Protein AF-A0A815G0T7-F1 (afdb_monomer)

Sequence (396 aa):
NLLHVGVIRSVAYVWIRLLLMRNVNPCTQDKDGYTPAHYAVERDDVEMLKALTVRFHSTVQVLEDTEITNIHHRCLQALAVREKFGGMTPFMLACKKQAEKCMRYIRELGLAFVNEQDVYGDTALHYIVTRNNVALTNYLVDECGADSNGGDGQRPSPLDIALYTGNIEIQKKLKKHNGQSRCRIEKRTHSSSDVTSKFEHLTLNSTTNNITPLVTTPTISSSFVECDSDQVENPRNITDDQSWTAHVFDLQSKAIQSIVATDFTKAFSCYRDLLELYKQKYCNMSHVDIARANNNIGSIYHRIGEYALALSSYEEALRIVSNLNNQSEMANCESNIGLIFAIQNNDTAALEHFQKALELMNPAQNINKRAKLTRFIEILKTKHKDECTDAQVFNI

InterPro domains:
  IPR002110 Ankyrin repeat [PF12796] (76-149)
  IPR002110 Ankyrin repeat [PF13637] (17-52)
  IPR002110 Ankyrin repeat [SM00248] (32-62)
  IPR002110 Ankyrin repeat [SM00248] (86-116)
  IPR002110 Ankyrin repeat [SM00248] (120-150)
  IPR002110 Ankyrin repeat [SM00248] (154-183)
  IPR011990 Tetratricopeptide-like helical domain superfamily [G3DSA:1.25.40.10] (230-376)
  IPR011990 Tetratricopeptide-like helical domain superfamily [SSF48452] (254-360)
  IPR019734 Tetratricopeptide repeat [PS50005] (291-324)
  IPR019734 Tetratricopeptide repeat [SM00028] (291-324)
  IPR019734 Tetratricopeptide repeat [SM00028] (331-364)
  IPR036770 Ankyrin repeat-containing domain superfamily [G3DSA:1.25.40.20] (3-202)
  IPR036770 Ankyrin repeat-containing domain superfamily [SSF48403] (16-178)

pLDDT: mean 74.19, std 21.84, range [21.16, 96.0]

Structure (mmCIF, N/CA/C/O backbone):
data_AF-A0A815G0T7-F1
#
_entry.id   AF-A0A815G0T7-F1
#
loop_
_atom_site.group_PDB
_atom_site.id
_atom_site.type_symbol
_atom_site.label_atom_id
_atom_site.label_alt_id
_atom_site.label_comp_id
_atom_site.label_asym_id
_atom_site.label_entity_id
_atom_site.label_seq_id
_atom_site.pdbx_PDB_ins_code
_atom_site.Cartn_x
_atom_site.Cartn_y
_atom_site.Cartn_z
_atom_site.occupancy
_atom_site.B_iso_or_equiv
_atom_site.auth_seq_id
_atom_site.auth_comp_id
_atom_site.auth_asym_id
_atom_site.auth_atom_id
_atom_site.pdbx_PDB_model_num
ATOM 1 N N . ASN A 1 1 ? -22.732 -1.101 3.129 1.00 81.69 1 ASN A N 1
ATOM 2 C CA . ASN A 1 1 ? -23.534 -0.162 2.313 1.00 81.69 1 ASN A CA 1
ATOM 3 C C . ASN A 1 1 ? -24.073 -0.932 1.106 1.00 81.69 1 ASN A C 1
ATOM 5 O O . ASN A 1 1 ? -23.323 -1.706 0.522 1.00 81.69 1 ASN A O 1
ATOM 9 N N . LEU A 1 2 ? -25.365 -0.780 0.785 1.00 84.75 2 LEU A N 1
ATOM 10 C CA . LEU A 1 2 ? -26.042 -1.443 -0.343 1.00 84.75 2 LEU A CA 1
ATOM 11 C C . LEU A 1 2 ? -25.358 -1.171 -1.689 1.00 84.75 2 LEU A C 1
ATOM 13 O O . LEU A 1 2 ? -25.315 -2.061 -2.532 1.00 84.75 2 LEU A O 1
ATOM 17 N N . LEU A 1 3 ? -24.769 0.017 -1.859 1.00 85.75 3 LEU A N 1
ATOM 18 C CA . LEU A 1 3 ? -24.061 0.388 -3.081 1.00 85.75 3 LEU A CA 1
ATOM 19 C C . LEU A 1 3 ? -22.789 -0.455 -3.280 1.00 85.75 3 LEU A C 1
ATOM 21 O O . LEU A 1 3 ? -22.582 -0.990 -4.364 1.00 85.75 3 LEU A O 1
ATOM 25 N N . HIS A 1 4 ? -21.994 -0.673 -2.222 1.00 87.81 4 HIS A N 1
ATOM 26 C CA . HIS A 1 4 ? -20.852 -1.599 -2.266 1.00 87.81 4 HIS A CA 1
ATOM 27 C C . HIS A 1 4 ? -21.288 -3.017 -2.612 1.00 87.81 4 HIS A C 1
ATOM 29 O O . HIS A 1 4 ? -20.706 -3.629 -3.494 1.00 87.81 4 HIS A O 1
ATOM 35 N N . VAL A 1 5 ? -22.331 -3.536 -1.956 1.00 85.31 5 VAL A N 1
ATOM 36 C CA . VAL A 1 5 ? -22.813 -4.905 -2.208 1.00 85.31 5 VAL A CA 1
ATOM 37 C C . VAL A 1 5 ? -23.299 -5.059 -3.650 1.00 85.31 5 VAL A C 1
ATOM 39 O O . VAL A 1 5 ? -22.991 -6.064 -4.286 1.00 85.31 5 VAL A O 1
ATOM 42 N N . GLY A 1 6 ? -24.020 -4.064 -4.172 1.00 84.38 6 GLY A N 1
ATOM 43 C CA . GLY A 1 6 ? -24.504 -4.057 -5.550 1.00 84.38 6 GLY A CA 1
ATOM 44 C C . GLY A 1 6 ? -23.369 -4.078 -6.575 1.00 84.38 6 GLY A C 1
ATOM 45 O O . GLY A 1 6 ? -23.426 -4.859 -7.522 1.00 84.38 6 GLY A O 1
ATOM 46 N N . VAL A 1 7 ? -22.318 -3.282 -6.355 1.00 84.88 7 VAL A N 1
ATOM 47 C CA . VAL A 1 7 ? -21.138 -3.254 -7.232 1.00 84.88 7 VAL A CA 1
ATOM 48 C C . VAL A 1 7 ? -20.315 -4.539 -7.109 1.00 84.88 7 VAL A C 1
ATOM 50 O O . VAL A 1 7 ? -19.972 -5.142 -8.119 1.00 84.88 7 VAL A O 1
ATOM 53 N N . ILE A 1 8 ? -20.048 -5.008 -5.885 1.00 83.62 8 ILE A N 1
ATOM 54 C CA . ILE A 1 8 ? -19.253 -6.221 -5.627 1.00 83.62 8 ILE A CA 1
ATOM 55 C C . ILE A 1 8 ? -19.907 -7.459 -6.250 1.00 83.62 8 ILE A C 1
ATOM 57 O O . ILE A 1 8 ? -19.211 -8.333 -6.766 1.00 83.62 8 ILE A O 1
ATOM 61 N N . ARG A 1 9 ? -21.242 -7.544 -6.212 1.00 85.25 9 ARG A N 1
ATOM 62 C CA . ARG A 1 9 ? -21.994 -8.654 -6.812 1.00 85.25 9 ARG A CA 1
ATOM 63 C C . ARG A 1 9 ? -22.319 -8.460 -8.292 1.00 85.25 9 ARG A C 1
ATOM 65 O O . ARG A 1 9 ? -23.034 -9.296 -8.836 1.00 85.25 9 ARG A O 1
ATOM 72 N N . SER A 1 10 ? -21.828 -7.390 -8.925 1.00 77.88 10 SER A N 1
ATOM 73 C CA . SER A 1 10 ? -22.127 -7.054 -10.325 1.00 77.88 10 SER A CA 1
ATOM 74 C C . SER A 1 10 ? -23.632 -7.117 -10.627 1.00 77.88 10 SER A C 1
ATOM 76 O O . SER A 1 10 ? -24.066 -7.671 -11.636 1.00 77.88 10 SER A O 1
ATOM 78 N N . VAL A 1 11 ? -24.452 -6.585 -9.713 1.00 78.19 11 VAL A N 1
ATOM 79 C CA . VAL A 1 11 ? -25.908 -6.504 -9.900 1.00 78.19 11 VAL A CA 1
ATOM 80 C C . VAL A 1 11 ? -26.200 -5.595 -11.096 1.00 78.19 11 VAL A C 1
ATOM 82 O O . VAL A 1 11 ? -25.427 -4.683 -11.382 1.00 78.19 11 VAL A O 1
ATOM 85 N N . ALA A 1 12 ? -27.315 -5.815 -11.798 1.00 79.12 12 ALA A N 1
ATOM 86 C CA . ALA A 1 12 ? -27.668 -5.012 -12.968 1.00 79.12 12 ALA A CA 1
ATOM 87 C C . ALA A 1 12 ? -27.574 -3.501 -12.674 1.00 79.12 12 ALA A C 1
ATOM 89 O O . ALA A 1 12 ? -28.141 -3.011 -11.695 1.00 79.12 12 ALA A O 1
ATOM 90 N N . TYR A 1 13 ? -26.895 -2.763 -13.555 1.00 79.31 13 TYR A N 1
ATOM 91 C CA . TYR A 1 13 ? -26.600 -1.326 -13.435 1.00 79.31 13 TYR A CA 1
ATOM 92 C C . TYR A 1 13 ? -27.839 -0.451 -13.174 1.00 79.31 13 TYR A C 1
ATOM 94 O O . TYR A 1 13 ? -27.734 0.628 -12.590 1.00 79.31 13 TYR A O 1
ATOM 102 N N . VAL A 1 14 ? -29.028 -0.927 -13.561 1.00 77.00 14 VAL A N 1
ATOM 103 C CA . VAL A 1 14 ? -30.324 -0.298 -13.264 1.00 77.00 14 VAL A CA 1
ATOM 104 C C . VAL A 1 14 ? -30.536 -0.145 -11.754 1.00 77.00 14 VAL A C 1
ATOM 106 O O . VAL A 1 14 ? -30.952 0.918 -11.299 1.00 77.00 14 VAL A O 1
ATOM 109 N N . TRP A 1 15 ? -30.181 -1.157 -10.958 1.00 81.56 15 TRP A N 1
ATOM 110 C CA . TRP A 1 15 ? -30.294 -1.107 -9.498 1.00 81.56 15 TRP A CA 1
ATOM 111 C C . TRP A 1 15 ? -29.356 -0.074 -8.883 1.00 81.56 15 TRP A C 1
ATOM 113 O O . TRP A 1 15 ? -29.751 0.660 -7.982 1.00 81.56 15 TRP A O 1
ATOM 123 N N . ILE A 1 16 ? -28.133 0.028 -9.399 1.00 84.88 16 ILE A N 1
ATOM 124 C CA . ILE A 1 16 ? -27.148 1.016 -8.945 1.00 84.88 16 ILE A CA 1
ATOM 125 C C . ILE A 1 16 ? -27.649 2.432 -9.218 1.00 84.88 16 ILE A C 1
ATOM 127 O O . ILE A 1 16 ? -27.624 3.277 -8.325 1.00 84.88 16 ILE A O 1
ATOM 131 N N . ARG A 1 17 ? -28.206 2.672 -10.410 1.00 80.00 17 ARG A N 1
ATOM 132 C CA . ARG A 1 17 ? -28.822 3.959 -10.752 1.00 80.00 17 ARG A CA 1
ATOM 133 C C . ARG A 1 17 ? -30.014 4.298 -9.860 1.00 80.00 17 ARG A C 1
ATOM 135 O O . ARG A 1 17 ? -30.106 5.431 -9.399 1.00 80.00 17 ARG A O 1
ATOM 142 N N . LEU A 1 18 ? -30.883 3.330 -9.561 1.00 81.25 18 LEU A N 1
ATOM 143 C CA . LEU A 1 18 ? -32.006 3.531 -8.638 1.00 81.25 18 LEU A CA 1
ATOM 144 C C . LEU A 1 18 ? -31.535 3.882 -7.220 1.00 81.25 18 LEU A C 1
ATOM 146 O O . LEU A 1 18 ? -32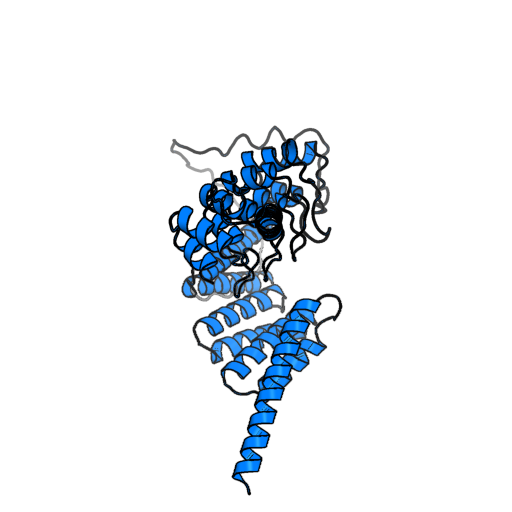.105 4.770 -6.589 1.00 81.25 18 LEU A O 1
ATOM 150 N N . LEU A 1 19 ? -30.482 3.227 -6.720 1.00 83.38 19 LEU A N 1
ATOM 151 C CA . LEU A 1 19 ? -29.903 3.541 -5.410 1.00 83.38 19 LEU A CA 1
ATOM 152 C C . LEU A 1 19 ? -29.322 4.962 -5.368 1.00 83.38 19 LEU A C 1
ATOM 154 O O . LEU A 1 19 ? -29.539 5.681 -4.394 1.00 83.38 19 LEU A O 1
ATOM 158 N N . LEU A 1 20 ? -28.636 5.396 -6.427 1.00 81.56 20 LEU A N 1
ATOM 159 C CA . LEU A 1 20 ? -28.113 6.762 -6.531 1.00 81.56 20 LEU A CA 1
ATOM 160 C C . LEU A 1 20 ? -29.235 7.811 -6.597 1.00 81.56 20 LEU A C 1
ATOM 162 O O . LEU A 1 20 ? -29.141 8.836 -5.928 1.00 81.56 20 LEU A O 1
ATOM 166 N N . MET A 1 21 ? -30.331 7.532 -7.314 1.00 77.81 21 MET A N 1
ATOM 167 C CA . MET A 1 21 ? -31.531 8.389 -7.328 1.00 77.81 21 MET A CA 1
ATOM 168 C C . MET A 1 21 ? -32.207 8.490 -5.955 1.00 77.81 21 MET A C 1
ATOM 170 O O . MET A 1 21 ? -32.839 9.493 -5.648 1.00 77.81 21 MET A O 1
ATOM 174 N N . ARG A 1 22 ? -32.047 7.478 -5.093 1.00 81.62 22 ARG A N 1
ATOM 175 C CA . ARG A 1 22 ? -32.473 7.518 -3.682 1.00 81.62 22 ARG A CA 1
ATOM 176 C C . ARG A 1 22 ? -31.469 8.242 -2.772 1.00 81.62 22 ARG A C 1
ATOM 178 O O . ARG A 1 22 ? -31.541 8.104 -1.554 1.00 81.62 22 ARG A O 1
ATOM 185 N N . ASN A 1 23 ? -30.550 9.016 -3.355 1.00 76.62 23 ASN A N 1
ATOM 186 C CA . ASN A 1 23 ? -29.564 9.861 -2.680 1.00 76.62 23 ASN A CA 1
ATOM 187 C C . ASN A 1 23 ? -28.550 9.093 -1.804 1.00 76.62 23 ASN A C 1
ATOM 189 O O . ASN A 1 23 ? -27.968 9.641 -0.861 1.00 76.62 23 ASN A O 1
ATOM 193 N N . VAL A 1 24 ? -28.305 7.814 -2.121 1.00 83.56 24 VAL A N 1
ATOM 194 C CA . VAL A 1 24 ? -27.238 7.029 -1.485 1.00 83.56 24 VAL A CA 1
ATOM 195 C C . VAL A 1 24 ? -25.883 7.629 -1.857 1.00 83.56 24 VAL A C 1
ATOM 197 O O . VAL A 1 24 ? -25.606 7.889 -3.024 1.00 83.56 24 VAL A O 1
ATOM 200 N N . ASN A 1 25 ? -25.019 7.840 -0.862 1.00 83.50 25 ASN A N 1
ATOM 201 C CA . ASN A 1 25 ? -23.724 8.483 -1.065 1.00 83.50 25 ASN A CA 1
ATOM 202 C C . ASN A 1 25 ? -22.723 7.557 -1.799 1.00 83.50 25 ASN A C 1
ATOM 204 O O . ASN A 1 25 ? -22.323 6.540 -1.224 1.00 83.50 25 ASN A O 1
ATOM 208 N N . PRO A 1 26 ? -22.256 7.906 -3.015 1.00 85.19 26 PRO A N 1
ATOM 209 C CA . PRO A 1 26 ? -21.241 7.128 -3.732 1.00 85.19 26 PRO A CA 1
ATOM 210 C C . PRO A 1 26 ? -19.829 7.291 -3.154 1.00 85.19 26 PRO A C 1
ATOM 212 O O . PRO A 1 26 ? -18.973 6.448 -3.397 1.00 85.19 26 PRO A O 1
ATOM 215 N N . CYS A 1 27 ? -19.578 8.332 -2.356 1.00 86.12 27 CYS A N 1
ATOM 216 C CA . CYS A 1 27 ? -18.280 8.567 -1.719 1.00 86.12 27 CYS A CA 1
ATOM 217 C C . CYS A 1 27 ? -18.092 7.767 -0.425 1.00 86.12 27 CYS A C 1
ATOM 219 O O . CYS A 1 27 ? -17.044 7.870 0.207 1.00 86.12 27 CYS A O 1
ATOM 221 N N . THR A 1 28 ? -19.101 7.011 0.022 1.00 88.62 28 THR A N 1
ATOM 222 C CA . THR A 1 28 ? -18.974 6.218 1.246 1.00 88.62 28 THR A CA 1
ATOM 223 C C . THR A 1 28 ? -17.847 5.206 1.092 1.00 88.62 28 THR A C 1
ATOM 225 O O . THR A 1 28 ? -17.810 4.449 0.124 1.00 88.62 28 THR A O 1
ATOM 228 N N . GLN A 1 29 ? -16.961 5.177 2.078 1.00 90.62 29 GLN A N 1
ATOM 229 C CA . GLN A 1 29 ? -15.856 4.236 2.154 1.00 90.62 29 GLN A CA 1
ATOM 230 C C . GLN A 1 29 ? -16.229 3.043 3.038 1.00 90.62 29 GLN A C 1
ATOM 232 O O . GLN A 1 29 ? -17.010 3.176 3.984 1.00 90.62 29 GLN A O 1
ATOM 237 N N . ASP A 1 30 ? -15.695 1.870 2.718 1.00 89.62 30 ASP A N 1
ATOM 238 C CA . ASP A 1 30 ? -15.744 0.713 3.610 1.00 89.62 30 ASP A CA 1
ATOM 239 C C . ASP A 1 30 ? -14.621 0.762 4.668 1.00 89.62 30 ASP A C 1
ATOM 241 O O . ASP A 1 30 ? -13.973 1.791 4.877 1.00 89.62 30 ASP A O 1
ATOM 245 N N . LYS A 1 31 ? -14.396 -0.352 5.377 1.00 88.25 31 LYS A N 1
ATOM 246 C CA . LYS A 1 31 ? -13.372 -0.447 6.433 1.00 88.25 31 LYS A CA 1
ATOM 247 C C . LYS A 1 31 ? -11.948 -0.206 5.909 1.00 88.25 31 LYS A C 1
ATOM 249 O O . LYS A 1 31 ? -11.103 0.271 6.681 1.00 88.25 31 LYS A O 1
ATOM 254 N N . ASP A 1 32 ? -11.731 -0.478 4.624 1.00 82.62 32 ASP A N 1
ATOM 255 C CA . ASP A 1 32 ? -10.449 -0.395 3.929 1.00 82.62 32 ASP A CA 1
ATOM 256 C C . ASP A 1 32 ? -10.289 0.923 3.157 1.00 82.62 32 ASP A C 1
ATOM 258 O O . ASP A 1 32 ? -9.243 1.194 2.570 1.00 82.62 32 ASP A O 1
ATOM 262 N N . GLY A 1 33 ? -11.296 1.798 3.203 1.00 88.25 33 GLY A N 1
ATOM 263 C CA . GLY A 1 33 ? -11.276 3.074 2.494 1.00 88.25 33 GLY A CA 1
ATOM 264 C C . GLY A 1 33 ? -11.781 2.986 1.052 1.00 88.25 33 GLY A C 1
ATOM 265 O O . GLY A 1 33 ? -11.728 3.984 0.336 1.00 88.25 33 GLY A O 1
ATOM 266 N N . TYR A 1 34 ? -12.274 1.834 0.599 1.00 90.62 34 TYR A N 1
ATOM 267 C CA . TYR A 1 34 ? -12.695 1.652 -0.786 1.00 90.62 34 TYR A CA 1
ATOM 268 C C . TYR A 1 34 ? -14.098 2.228 -0.980 1.00 90.62 34 TYR A C 1
ATOM 270 O O . TYR A 1 34 ? -15.036 1.933 -0.233 1.00 90.62 34 TYR A O 1
ATOM 278 N N . THR A 1 35 ? -14.255 3.053 -2.012 1.00 91.94 35 THR A N 1
ATOM 279 C CA . THR A 1 35 ? -15.572 3.462 -2.525 1.00 91.94 35 THR A CA 1
ATOM 280 C C . THR A 1 35 ? -16.102 2.407 -3.502 1.00 91.94 35 THR A C 1
ATOM 282 O O . THR A 1 35 ? -15.324 1.611 -4.031 1.00 91.94 35 THR A O 1
ATOM 285 N N . PRO A 1 36 ? -17.405 2.397 -3.825 1.00 91.56 36 PRO A N 1
ATOM 286 C CA . PRO A 1 36 ? -17.945 1.528 -4.870 1.00 91.56 36 PRO A CA 1
ATOM 287 C C . PRO A 1 36 ? -17.223 1.687 -6.221 1.00 91.56 36 PRO A C 1
ATOM 289 O O . PRO A 1 36 ? -17.049 0.706 -6.935 1.00 91.56 36 PRO A O 1
ATOM 292 N N . ALA A 1 37 ? -16.714 2.883 -6.541 1.00 90.25 37 ALA A N 1
ATOM 293 C CA . ALA A 1 37 ? -15.908 3.100 -7.743 1.00 90.25 37 ALA A CA 1
ATOM 294 C C . ALA A 1 37 ? -14.584 2.310 -7.727 1.00 90.25 37 ALA A C 1
ATOM 296 O O . ALA A 1 37 ? -14.189 1.788 -8.766 1.00 90.25 37 ALA A O 1
ATOM 297 N N . HIS A 1 38 ? -13.935 2.149 -6.565 1.00 91.69 38 HIS A N 1
ATOM 298 C CA . HIS A 1 38 ? -12.726 1.324 -6.451 1.00 91.69 38 HIS A CA 1
ATOM 299 C C . HIS A 1 38 ? -13.010 -0.141 -6.816 1.00 91.69 38 HIS A C 1
ATOM 301 O O . HIS A 1 38 ? -12.236 -0.751 -7.547 1.00 91.69 38 HIS A O 1
ATOM 307 N N . TYR A 1 39 ? -14.142 -0.689 -6.367 1.00 92.50 39 TYR A N 1
ATOM 308 C CA . TYR A 1 39 ? -14.535 -2.068 -6.678 1.00 92.50 39 TYR A CA 1
ATOM 309 C C . TYR A 1 39 ? -14.907 -2.270 -8.152 1.00 92.50 39 TYR A C 1
ATOM 311 O O . TYR A 1 39 ? -14.574 -3.306 -8.725 1.00 92.50 39 TYR A O 1
ATOM 319 N N . ALA A 1 40 ? -15.567 -1.290 -8.779 1.00 91.81 40 ALA A N 1
ATOM 320 C CA . ALA A 1 40 ? -15.844 -1.332 -10.217 1.00 91.81 40 ALA A CA 1
ATOM 321 C C . ALA A 1 40 ? -14.536 -1.334 -11.029 1.00 91.81 40 ALA A C 1
ATOM 323 O O . ALA A 1 40 ? -14.360 -2.143 -11.939 1.00 91.81 40 ALA A O 1
ATOM 324 N N . VAL A 1 41 ? -13.581 -0.484 -10.637 1.00 93.25 41 VAL A N 1
ATOM 325 C CA . VAL A 1 41 ? -12.249 -0.419 -11.247 1.00 93.25 41 VAL A CA 1
ATOM 326 C C . VAL A 1 41 ? -11.457 -1.707 -11.053 1.00 93.25 41 VAL A C 1
ATOM 328 O O . VAL A 1 41 ? -10.826 -2.177 -11.994 1.00 93.25 41 VAL A O 1
ATOM 331 N N . GLU A 1 42 ? -11.476 -2.292 -9.855 1.00 91.81 42 GLU A N 1
ATOM 332 C CA . GLU A 1 42 ? -10.711 -3.506 -9.553 1.00 91.81 42 GLU A CA 1
ATOM 333 C C . GLU A 1 42 ? -11.074 -4.681 -10.475 1.00 91.81 42 GLU A C 1
ATOM 335 O O . GLU A 1 42 ? -10.227 -5.533 -10.745 1.00 91.81 42 GLU A O 1
ATOM 340 N N . ARG A 1 43 ? -12.311 -4.703 -10.983 1.00 89.88 43 ARG A N 1
ATOM 341 C CA . ARG A 1 43 ? -12.826 -5.722 -11.908 1.00 89.88 43 ARG A CA 1
ATOM 342 C C . ARG A 1 43 ? -12.761 -5.300 -13.383 1.00 89.88 43 ARG A C 1
ATOM 344 O O . ARG A 1 43 ? -13.241 -6.049 -14.226 1.00 89.88 43 ARG A O 1
ATOM 351 N N . ASP A 1 44 ? -12.213 -4.119 -13.681 1.00 92.94 44 ASP A N 1
ATOM 352 C CA . ASP A 1 44 ? -12.267 -3.460 -14.998 1.00 92.94 44 ASP A CA 1
ATOM 353 C C . ASP A 1 44 ? -13.700 -3.371 -15.576 1.00 92.94 44 ASP A C 1
ATOM 355 O O . ASP A 1 44 ? -13.931 -3.460 -16.785 1.00 92.94 44 ASP A O 1
ATOM 359 N N . ASP A 1 45 ? -14.695 -3.207 -14.694 1.00 92.44 45 ASP A N 1
ATOM 360 C CA . ASP A 1 45 ? -16.110 -3.118 -15.059 1.00 92.44 45 ASP A CA 1
ATOM 361 C C . ASP A 1 45 ? -16.482 -1.668 -15.399 1.00 92.44 45 ASP A C 1
ATOM 363 O O . ASP A 1 45 ? -17.007 -0.901 -14.583 1.00 92.44 45 ASP A O 1
ATOM 367 N N . VAL A 1 46 ? -16.174 -1.281 -16.638 1.00 90.38 46 VAL A N 1
ATOM 368 C CA . VAL A 1 46 ? -16.412 0.078 -17.140 1.00 90.38 46 VAL A CA 1
ATOM 369 C C . VAL A 1 46 ? -17.898 0.434 -17.204 1.00 90.38 46 VAL A C 1
ATOM 371 O O . VAL A 1 46 ? -18.250 1.596 -17.032 1.00 90.38 46 VAL A O 1
ATOM 374 N N . GLU A 1 47 ? -18.789 -0.538 -17.411 1.00 88.88 47 GLU A N 1
ATOM 375 C CA . GLU A 1 47 ? -20.232 -0.282 -17.470 1.00 88.88 47 GLU A CA 1
ATOM 376 C C . GLU A 1 47 ? -20.795 -0.000 -16.079 1.00 88.88 47 GLU A C 1
ATOM 378 O O . GLU A 1 47 ? -21.601 0.917 -15.903 1.00 88.88 47 GLU A O 1
ATOM 383 N N . MET A 1 48 ? -20.301 -0.708 -15.063 1.00 89.25 48 MET A N 1
ATOM 384 C CA . MET A 1 48 ? -20.584 -0.379 -13.672 1.00 89.25 48 MET A CA 1
ATOM 385 C C . MET A 1 48 ? -20.016 0.988 -13.285 1.00 89.25 48 MET A C 1
ATOM 387 O O . MET A 1 48 ? -20.698 1.794 -12.649 1.00 89.25 48 MET A O 1
ATOM 391 N N . LEU A 1 49 ? -18.790 1.294 -13.714 1.00 88.75 49 LEU A N 1
ATOM 392 C CA . LEU A 1 49 ? -18.173 2.592 -13.461 1.00 88.75 49 LEU A CA 1
ATOM 393 C C . LEU A 1 49 ? -18.947 3.735 -14.138 1.00 88.75 49 LEU A C 1
ATOM 395 O O . LEU A 1 49 ? -19.198 4.761 -13.506 1.00 88.75 49 LEU A O 1
ATOM 399 N N . LYS A 1 50 ? -19.413 3.539 -15.376 1.00 87.12 50 LYS A N 1
ATOM 400 C CA . LYS A 1 50 ? -20.337 4.446 -16.076 1.00 87.12 50 LYS A CA 1
ATOM 401 C C . LYS A 1 50 ? -21.659 4.578 -15.331 1.00 87.12 50 LYS A C 1
ATOM 403 O O . LYS A 1 50 ? -22.181 5.678 -15.192 1.00 87.12 50 LYS A O 1
ATOM 408 N N . ALA A 1 51 ? -22.221 3.485 -14.820 1.00 85.56 51 ALA A N 1
ATOM 409 C CA . ALA A 1 51 ? -23.454 3.540 -14.038 1.00 85.56 51 ALA A CA 1
ATOM 410 C C . ALA A 1 51 ? -23.302 4.390 -12.768 1.00 85.56 51 ALA A C 1
ATOM 412 O O . ALA A 1 51 ? -24.263 5.046 -12.368 1.00 85.56 51 ALA A O 1
ATOM 413 N N . LEU A 1 52 ? -22.100 4.409 -12.185 1.00 84.38 52 LEU A N 1
ATOM 414 C CA . LEU A 1 52 ? -21.753 5.217 -11.021 1.00 84.38 52 LEU A CA 1
ATOM 415 C C . LEU A 1 52 ? -21.439 6.684 -11.338 1.00 84.38 52 LEU A C 1
ATOM 417 O O . LEU A 1 52 ? -21.361 7.451 -10.392 1.00 84.38 52 LEU A O 1
ATOM 421 N N . THR A 1 53 ? -21.221 7.084 -12.596 1.00 76.62 53 THR A N 1
ATOM 422 C CA . THR A 1 53 ? -20.636 8.404 -12.940 1.00 76.62 53 THR A CA 1
ATOM 423 C C . THR A 1 53 ? -21.385 9.172 -14.034 1.00 76.62 53 THR A C 1
ATOM 425 O O . THR A 1 53 ? -21.364 10.405 -14.036 1.00 76.62 53 THR A O 1
ATOM 428 N N . VAL A 1 54 ? -22.088 8.486 -14.941 1.00 69.94 54 VAL A N 1
ATOM 429 C CA . VAL A 1 54 ? -22.843 9.106 -16.040 1.00 69.94 54 VAL A CA 1
ATOM 430 C C . VAL A 1 54 ? -23.975 9.976 -15.497 1.00 69.94 54 VAL A C 1
ATOM 432 O O . VAL A 1 54 ? -24.764 9.556 -14.651 1.00 69.94 54 VAL A O 1
ATOM 435 N N . ARG A 1 55 ? -24.086 11.189 -16.050 1.00 62.84 55 ARG A N 1
ATOM 436 C CA . ARG A 1 55 ? -25.172 12.131 -15.770 1.00 62.84 55 ARG A CA 1
ATOM 437 C C . ARG A 1 55 ? -26.525 11.501 -16.112 1.00 62.84 55 ARG A C 1
ATOM 439 O O . ARG A 1 55 ? -26.731 11.000 -17.223 1.00 62.84 55 ARG A O 1
ATOM 446 N N . PHE A 1 56 ? -27.458 11.542 -15.163 1.00 58.56 56 PHE A N 1
ATOM 447 C CA . PHE A 1 56 ? -28.836 11.129 -15.404 1.00 58.56 56 PHE A CA 1
ATOM 448 C C . PHE A 1 56 ? -29.431 12.044 -16.478 1.00 58.56 56 PHE A C 1
ATOM 450 O O . PHE A 1 56 ? -29.579 13.243 -16.263 1.00 58.56 56 PHE A O 1
ATOM 457 N N . HIS A 1 57 ? -29.724 11.493 -17.655 1.00 45.16 57 HIS A N 1
ATOM 458 C CA . HIS A 1 57 ? -30.564 12.191 -18.622 1.00 45.16 57 HIS A CA 1
ATOM 459 C C . HIS A 1 57 ? -31.992 12.151 -18.073 1.00 45.16 57 HIS A C 1
ATOM 461 O O . HIS A 1 57 ? -32.416 11.100 -17.581 1.00 45.16 57 HIS A O 1
ATOM 467 N N . SER A 1 58 ? -32.690 13.287 -18.138 1.00 41.81 58 SER A N 1
ATOM 468 C CA . SER A 1 58 ? -33.967 13.666 -17.497 1.00 41.81 58 SER A CA 1
ATOM 469 C C . SER A 1 58 ? -35.202 12.810 -17.841 1.00 41.81 58 SER A C 1
ATOM 471 O O . SER A 1 58 ? -36.338 13.266 -17.809 1.00 41.81 58 SER A O 1
ATOM 473 N N . THR A 1 59 ? -35.013 11.528 -18.127 1.00 41.62 59 THR A N 1
ATOM 474 C CA . THR A 1 59 ? -36.068 10.541 -18.393 1.00 41.62 59 THR A CA 1
ATOM 475 C C . THR A 1 59 ? -36.934 10.208 -17.172 1.00 41.62 59 THR A C 1
ATOM 477 O O . THR A 1 59 ? -37.938 9.517 -17.316 1.00 41.62 59 THR A O 1
ATOM 480 N N . VAL A 1 60 ? -36.591 10.707 -15.979 1.00 45.19 60 VAL A N 1
ATOM 481 C CA . VAL A 1 60 ? -37.371 10.522 -14.750 1.00 45.19 60 VAL A CA 1
ATOM 482 C C . VAL A 1 60 ? -37.871 11.888 -14.283 1.00 45.19 60 VAL A C 1
ATOM 484 O O . VAL A 1 60 ? -37.105 12.671 -13.733 1.00 45.19 60 VAL A O 1
ATOM 487 N N . GLN A 1 61 ? -39.159 12.164 -14.494 1.00 45.00 61 GLN A N 1
ATOM 488 C CA . GLN A 1 61 ? -39.867 13.423 -14.186 1.00 45.00 61 GLN A CA 1
ATOM 489 C C . GLN A 1 61 ? -39.959 13.776 -12.678 1.00 45.00 61 GLN A C 1
ATOM 491 O O . GLN A 1 61 ? -40.843 14.527 -12.280 1.00 45.00 61 GLN A O 1
ATOM 496 N N . VAL A 1 62 ? -39.112 13.204 -11.816 1.00 51.00 62 VAL A N 1
ATOM 497 C CA . VAL A 1 62 ? -39.305 13.207 -10.350 1.00 51.00 62 VAL A CA 1
ATOM 498 C C . VAL A 1 62 ? -38.265 14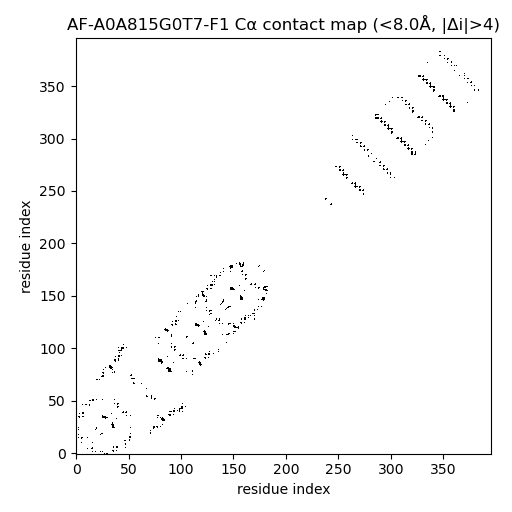.047 -9.597 1.00 51.00 62 VAL A C 1
ATOM 500 O O . VAL A 1 62 ? -38.513 14.395 -8.450 1.00 51.00 62 VAL A O 1
ATOM 503 N N . LEU A 1 63 ? -37.124 14.389 -10.204 1.00 54.06 63 LEU A N 1
ATOM 504 C CA . LEU A 1 63 ? -36.050 15.130 -9.528 1.00 54.06 63 LEU A CA 1
ATOM 505 C C . LEU A 1 63 ? -35.804 16.476 -10.210 1.00 54.06 63 LEU A C 1
ATOM 507 O O . LEU A 1 63 ? -35.790 16.556 -11.438 1.00 54.06 63 LEU A O 1
ATOM 511 N N . GLU A 1 64 ? -35.583 17.515 -9.408 1.00 57.56 64 GLU A N 1
ATOM 512 C CA . GLU A 1 64 ? -35.197 18.839 -9.898 1.00 57.56 64 GLU A CA 1
ATOM 513 C C . GLU A 1 64 ? -33.777 18.799 -10.504 1.00 57.56 64 GLU A C 1
ATOM 515 O O . GLU A 1 64 ? -32.904 18.046 -10.056 1.00 57.56 64 GLU A O 1
ATOM 520 N N . ASP A 1 65 ? -33.507 19.633 -11.515 1.00 61.09 65 ASP A N 1
ATOM 521 C CA . ASP A 1 65 ? -32.210 19.681 -12.221 1.00 61.09 65 ASP A CA 1
ATOM 522 C C . ASP A 1 65 ? -31.012 19.940 -11.281 1.00 61.09 65 ASP A C 1
ATOM 524 O O . ASP A 1 65 ? -29.877 19.518 -11.543 1.00 61.09 65 ASP A O 1
ATOM 528 N N . THR A 1 66 ? -31.263 20.610 -10.157 1.00 61.88 66 THR A N 1
ATOM 529 C CA . THR A 1 66 ? -30.301 20.912 -9.089 1.00 61.88 66 THR A CA 1
ATOM 530 C C . THR A 1 66 ? -29.876 19.654 -8.325 1.00 61.88 66 THR A C 1
ATOM 532 O O . THR A 1 66 ? -28.684 19.443 -8.089 1.00 61.88 66 THR A O 1
ATOM 535 N N . GLU A 1 67 ? -30.816 18.769 -7.995 1.00 64.31 67 GLU A N 1
ATOM 536 C CA . GLU A 1 67 ? -30.546 17.515 -7.287 1.00 64.31 67 GLU A CA 1
ATOM 537 C C . GLU A 1 67 ? -29.779 16.528 -8.168 1.00 64.31 67 GLU A C 1
ATOM 539 O O . GLU A 1 67 ? -28.799 15.924 -7.724 1.00 64.31 67 GLU A O 1
ATOM 544 N N . ILE A 1 68 ? -30.151 16.427 -9.448 1.00 65.50 68 ILE A N 1
ATOM 545 C CA . ILE A 1 68 ? -29.442 15.597 -10.433 1.00 65.50 68 ILE A CA 1
ATOM 546 C C . ILE A 1 68 ? -27.988 16.060 -10.581 1.00 65.50 68 ILE A C 1
ATOM 548 O O . ILE A 1 68 ? -27.064 15.239 -10.625 1.00 65.50 68 ILE A O 1
ATOM 552 N N . THR A 1 69 ? -27.772 17.375 -10.616 1.00 66.62 69 THR A N 1
ATOM 553 C CA . THR A 1 69 ? -26.433 17.969 -10.698 1.00 66.62 69 THR A CA 1
ATOM 554 C C . THR A 1 69 ? -25.610 17.670 -9.439 1.00 66.62 69 THR A C 1
ATOM 556 O O . THR A 1 69 ? -24.446 17.281 -9.550 1.00 66.62 69 THR A O 1
ATOM 559 N N . ASN A 1 70 ? -26.216 17.743 -8.250 1.00 70.19 70 ASN A N 1
ATOM 560 C CA . ASN A 1 70 ? -25.554 17.405 -6.986 1.00 70.19 70 ASN A CA 1
ATOM 561 C C . ASN A 1 70 ? -25.171 15.920 -6.889 1.00 70.19 70 ASN A C 1
ATOM 563 O O . ASN A 1 70 ? -24.066 15.595 -6.446 1.00 70.19 70 ASN A O 1
ATOM 567 N N . ILE A 1 71 ? -26.046 15.006 -7.319 1.00 71.25 71 ILE A N 1
ATOM 568 C CA . ILE A 1 71 ? -25.738 13.568 -7.342 1.00 71.25 71 ILE A CA 1
ATOM 569 C C . ILE A 1 71 ? -24.582 13.300 -8.311 1.00 71.25 71 ILE A C 1
ATOM 571 O O . ILE A 1 71 ? -23.636 12.598 -7.952 1.00 71.25 71 ILE A O 1
ATOM 575 N N . HIS A 1 72 ? -24.617 13.897 -9.505 1.00 69.88 72 HIS A N 1
ATOM 576 C CA . HIS A 1 72 ? -23.545 13.763 -10.490 1.00 69.88 72 HIS A CA 1
ATOM 577 C C . HIS A 1 72 ? -22.203 14.284 -9.954 1.00 69.88 72 HIS A C 1
ATOM 579 O O . HIS A 1 72 ? -21.191 13.595 -10.061 1.00 69.88 72 HIS A O 1
ATOM 585 N N . HIS A 1 73 ? -22.196 15.439 -9.285 1.00 71.44 73 HIS A N 1
ATOM 586 C CA . HIS A 1 73 ? -20.989 15.982 -8.664 1.00 71.44 73 HIS A CA 1
ATOM 587 C C . HIS A 1 73 ? -20.401 15.032 -7.607 1.00 71.44 73 HIS A C 1
ATOM 589 O O . HIS A 1 73 ? -19.201 14.768 -7.608 1.00 71.44 73 HIS A O 1
ATOM 595 N N . ARG A 1 74 ? -21.237 14.445 -6.739 1.00 77.00 74 ARG A N 1
ATOM 596 C CA . ARG A 1 74 ? -20.789 13.464 -5.730 1.00 77.00 74 ARG A CA 1
ATOM 597 C C . ARG A 1 74 ? -20.244 12.186 -6.363 1.00 77.00 74 ARG A C 1
ATOM 599 O O . ARG A 1 74 ? -19.259 11.630 -5.892 1.00 77.00 74 ARG A O 1
ATOM 606 N N . CYS A 1 75 ? -20.866 11.727 -7.441 1.00 75.94 75 CYS A N 1
ATOM 607 C CA . CYS A 1 75 ? -20.394 10.577 -8.205 1.00 75.94 75 CYS A CA 1
ATOM 608 C C . CYS A 1 75 ? -18.990 10.808 -8.782 1.00 75.94 75 CYS A C 1
ATOM 610 O O . CYS A 1 75 ? -18.132 9.934 -8.690 1.00 75.94 75 CYS A O 1
ATOM 612 N N . LEU A 1 76 ? -18.733 12.007 -9.308 1.00 78.31 76 LEU A N 1
ATOM 613 C CA . LEU A 1 76 ? -17.411 12.399 -9.791 1.00 78.31 76 LEU A CA 1
ATOM 614 C C . LEU A 1 76 ? -16.401 12.554 -8.646 1.00 78.31 76 LEU A C 1
ATOM 616 O O . LEU A 1 76 ? -15.273 12.084 -8.762 1.00 78.31 76 LEU A O 1
ATOM 620 N N . GLN A 1 77 ? -16.811 13.117 -7.506 1.00 79.94 77 GLN A N 1
ATOM 621 C CA . GLN A 1 77 ? -15.964 13.189 -6.309 1.00 79.94 77 GLN A CA 1
ATOM 622 C C . GLN A 1 77 ? -15.517 11.806 -5.819 1.00 79.94 77 GLN A C 1
ATOM 624 O O . GLN A 1 77 ? -14.401 11.675 -5.322 1.00 79.94 77 GLN A O 1
ATOM 629 N N . ALA A 1 78 ? -16.333 10.760 -5.996 1.00 82.88 78 ALA A N 1
ATOM 630 C CA . ALA A 1 78 ? -15.967 9.396 -5.616 1.00 82.88 78 ALA A CA 1
ATOM 631 C C . ALA A 1 78 ? -14.738 8.857 -6.378 1.00 82.88 78 ALA A C 1
ATOM 633 O O . ALA A 1 78 ? -14.080 7.945 -5.872 1.00 82.88 78 ALA A O 1
ATOM 634 N N . LEU A 1 79 ? -14.411 9.428 -7.549 1.00 84.06 79 LEU A N 1
ATOM 635 C CA . LEU A 1 79 ? -13.204 9.117 -8.328 1.00 84.06 79 LEU A CA 1
ATOM 636 C C . LEU A 1 79 ? -11.930 9.778 -7.784 1.00 84.06 79 LEU A C 1
ATOM 638 O O . LEU A 1 79 ? -10.838 9.361 -8.155 1.00 84.06 79 LEU A O 1
ATOM 642 N N . ALA A 1 80 ? -12.061 10.775 -6.907 1.00 83.75 80 ALA A N 1
ATOM 643 C CA . ALA A 1 80 ? -10.943 11.454 -6.249 1.00 83.75 80 ALA A CA 1
ATOM 644 C C . ALA A 1 80 ? -10.713 10.964 -4.805 1.00 83.75 80 ALA A C 1
ATOM 646 O O . ALA A 1 80 ? -9.752 11.363 -4.150 1.00 83.75 80 ALA A O 1
ATOM 647 N N . VAL A 1 81 ? -11.593 10.104 -4.277 1.00 85.69 81 VAL A N 1
ATOM 648 C CA . VAL A 1 81 ? -11.451 9.558 -2.920 1.00 85.69 81 VAL A CA 1
ATOM 649 C C . VAL A 1 81 ? -10.245 8.626 -2.857 1.00 85.69 81 VAL A C 1
ATOM 651 O O . VAL A 1 81 ? -10.096 7.749 -3.701 1.00 85.69 81 VAL A O 1
ATOM 654 N N . ARG A 1 82 ? -9.416 8.784 -1.825 1.00 85.88 82 ARG A N 1
ATOM 655 C CA . ARG A 1 82 ? -8.229 7.956 -1.584 1.00 85.88 82 ARG A CA 1
ATOM 656 C C . ARG A 1 82 ? -8.552 6.829 -0.607 1.00 85.88 82 ARG A C 1
ATOM 658 O O . ARG A 1 82 ? -9.159 7.083 0.437 1.00 85.88 82 ARG A O 1
ATOM 665 N N . GLU A 1 83 ? -8.139 5.603 -0.921 1.00 87.88 83 GLU A N 1
ATOM 666 C CA . GLU A 1 83 ? -8.277 4.480 0.014 1.00 87.88 83 GLU A CA 1
ATOM 667 C C . GLU A 1 83 ? -7.325 4.597 1.217 1.00 87.88 83 GLU A C 1
ATOM 669 O O . GLU A 1 83 ? -6.399 5.407 1.239 1.00 87.88 83 GLU A O 1
ATOM 674 N N . LYS A 1 84 ? -7.596 3.839 2.279 1.00 78.69 84 LYS A N 1
ATOM 675 C CA . LYS A 1 84 ? -7.070 4.120 3.620 1.00 78.69 84 LYS A CA 1
ATOM 676 C C . LYS A 1 84 ? -5.617 3.699 3.833 1.00 78.69 84 LYS A C 1
ATOM 678 O O . LYS A 1 84 ? -4.940 4.280 4.681 1.00 78.69 84 LYS A O 1
ATOM 683 N N . PHE A 1 85 ? -5.156 2.650 3.163 1.00 71.56 85 PHE A N 1
ATOM 684 C CA . PHE A 1 85 ? -3.881 2.004 3.467 1.00 71.56 85 PHE A CA 1
ATOM 685 C C . PHE A 1 85 ? -2.737 2.500 2.592 1.00 71.56 85 PHE A C 1
ATOM 687 O O . PHE A 1 85 ? -1.640 2.708 3.107 1.00 71.56 85 PHE A O 1
ATOM 694 N N . GLY A 1 86 ? -2.988 2.696 1.302 1.00 76.31 86 GLY A N 1
ATOM 695 C CA . GLY A 1 86 ? -2.021 3.218 0.343 1.00 76.31 86 GLY A CA 1
ATOM 696 C C . GLY A 1 86 ? -2.331 4.635 -0.126 1.00 76.31 86 GLY A C 1
ATOM 697 O O . GLY A 1 86 ? -1.453 5.266 -0.689 1.00 76.31 86 GLY A O 1
ATOM 698 N N . GLY A 1 87 ? -3.527 5.181 0.115 1.00 85.75 87 GLY A N 1
ATOM 699 C CA . GLY A 1 87 ? -3.925 6.481 -0.431 1.00 85.75 87 GLY A CA 1
ATOM 700 C C . GLY A 1 87 ? -4.111 6.479 -1.946 1.00 85.75 87 GLY A C 1
ATOM 701 O O . GLY A 1 87 ? -4.005 7.537 -2.568 1.00 85.75 87 GLY A O 1
ATOM 702 N N . MET A 1 88 ? -4.353 5.316 -2.552 1.00 88.44 88 MET A N 1
ATOM 703 C CA . MET A 1 88 ? -4.595 5.226 -3.989 1.00 88.44 88 MET A CA 1
ATOM 704 C C . MET A 1 88 ? -5.965 5.814 -4.331 1.00 88.44 88 MET A C 1
ATOM 706 O O . MET A 1 88 ? -6.954 5.542 -3.650 1.00 88.44 88 MET A O 1
ATOM 710 N N . THR A 1 89 ? -6.034 6.584 -5.411 1.00 90.38 89 THR A N 1
ATOM 711 C CA . THR A 1 89 ? -7.312 6.913 -6.054 1.00 90.38 89 THR A CA 1
ATOM 712 C C . THR A 1 89 ? -7.795 5.729 -6.902 1.00 90.38 89 THR A C 1
ATOM 714 O O . THR A 1 89 ? -6.989 4.869 -7.284 1.00 90.38 89 THR A O 1
ATOM 717 N N . PRO A 1 90 ? -9.083 5.684 -7.291 1.00 90.19 90 PRO A N 1
ATOM 718 C CA . PRO A 1 90 ? -9.589 4.731 -8.273 1.00 90.19 90 PRO A CA 1
ATOM 719 C C . PRO A 1 90 ? -8.749 4.685 -9.553 1.00 90.19 90 PRO A C 1
ATOM 721 O O . PRO A 1 90 ? -8.502 3.605 -10.072 1.00 90.19 90 PRO A O 1
ATOM 724 N N . PHE A 1 91 ? -8.229 5.817 -10.036 1.00 91.81 91 PHE A N 1
ATOM 725 C CA . PHE A 1 91 ? -7.356 5.830 -11.214 1.00 91.81 91 PHE A CA 1
ATOM 726 C C . PHE A 1 91 ? -6.025 5.096 -10.975 1.00 91.81 91 PHE A C 1
ATOM 728 O O . PHE A 1 91 ? -5.601 4.285 -11.801 1.00 91.81 91 PHE A O 1
ATOM 735 N N . MET A 1 92 ? -5.377 5.320 -9.829 1.00 91.38 92 MET A N 1
ATOM 736 C CA . MET A 1 92 ? -4.137 4.618 -9.471 1.00 91.38 92 MET A CA 1
ATOM 737 C C . MET A 1 92 ? -4.377 3.121 -9.263 1.00 91.38 92 MET A C 1
ATOM 739 O O . MET A 1 92 ? -3.575 2.295 -9.704 1.00 91.38 92 MET A O 1
ATOM 743 N N . LEU A 1 93 ? -5.514 2.754 -8.661 1.00 92.31 93 LEU A N 1
ATOM 744 C CA . LEU A 1 93 ? -5.932 1.360 -8.547 1.00 92.31 93 LEU A CA 1
ATOM 745 C C . LEU A 1 93 ? -6.138 0.727 -9.93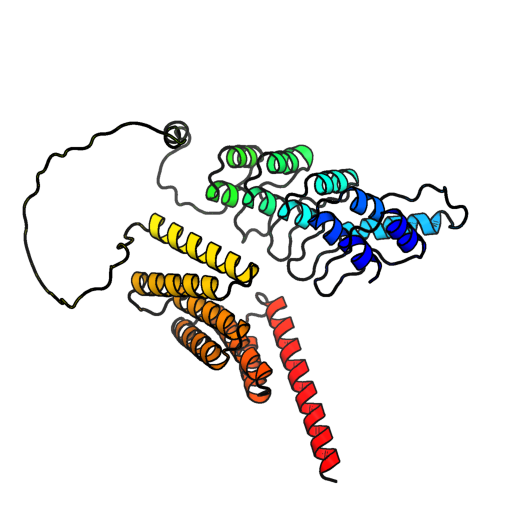1 1.00 92.31 93 LEU A C 1
ATOM 747 O O . LEU A 1 93 ? -5.693 -0.401 -10.144 1.00 92.31 93 LEU A O 1
ATOM 751 N N . ALA A 1 94 ? -6.726 1.460 -10.884 1.00 92.88 94 ALA A N 1
ATOM 752 C CA . ALA A 1 94 ? -6.887 1.007 -12.265 1.00 92.88 94 ALA A CA 1
ATOM 753 C C . ALA A 1 94 ? -5.527 0.707 -12.909 1.00 92.88 94 ALA A C 1
ATOM 755 O O . ALA A 1 94 ? -5.329 -0.368 -13.473 1.00 92.88 94 ALA A O 1
ATOM 756 N N . CYS A 1 95 ? -4.551 1.599 -12.723 1.00 93.06 95 CYS A N 1
ATOM 757 C CA . CYS A 1 95 ? -3.178 1.416 -13.197 1.00 93.06 95 CYS A CA 1
ATOM 758 C C . CYS A 1 95 ? -2.511 0.187 -12.556 1.00 93.06 95 CYS A C 1
ATOM 760 O O . CYS A 1 95 ? -1.918 -0.647 -13.241 1.00 93.06 95 CYS A O 1
ATOM 762 N N . LYS A 1 96 ? -2.660 0.011 -11.239 1.00 92.31 96 LYS A N 1
ATOM 763 C CA . LYS A 1 96 ? -2.117 -1.137 -10.495 1.00 92.31 96 LYS A CA 1
ATOM 764 C C . LYS A 1 96 ? -2.716 -2.475 -10.935 1.00 92.31 96 LYS A C 1
ATOM 766 O O . LYS A 1 96 ? -2.005 -3.486 -10.949 1.00 92.31 96 LYS A O 1
ATOM 771 N N . LYS A 1 97 ? -4.009 -2.482 -11.267 1.00 93.69 97 LYS A N 1
ATOM 772 C CA . LYS A 1 97 ? -4.769 -3.658 -11.718 1.00 93.69 97 LYS A CA 1
ATOM 773 C C . LYS A 1 97 ? -4.742 -3.859 -13.235 1.00 93.69 97 LYS A C 1
ATOM 775 O O . LYS A 1 97 ? -5.213 -4.893 -13.686 1.00 93.69 97 LYS A O 1
ATOM 780 N N . GLN A 1 98 ? -4.149 -2.930 -13.992 1.00 93.69 98 GLN A N 1
ATOM 781 C CA . GLN A 1 98 ? -4.112 -2.943 -15.462 1.00 93.69 98 GLN A CA 1
ATOM 782 C C . GLN A 1 98 ? -5.520 -2.888 -16.092 1.00 93.69 98 GLN A C 1
ATOM 784 O O . GLN A 1 98 ? -5.771 -3.480 -17.138 1.00 93.69 98 GLN A O 1
ATOM 789 N N . ALA A 1 99 ? -6.440 -2.174 -15.438 1.00 93.88 99 ALA A N 1
ATOM 790 C CA . ALA A 1 99 ? -7.833 -2.008 -15.846 1.00 93.88 99 ALA A CA 1
ATOM 791 C C . ALA A 1 99 ? -7.954 -0.927 -16.937 1.00 93.88 99 ALA A C 1
ATOM 793 O O . ALA A 1 99 ? -8.314 0.223 -16.667 1.00 93.88 99 ALA A O 1
ATOM 794 N N . GLU A 1 100 ? -7.570 -1.277 -18.167 1.00 93.75 100 GLU A N 1
ATOM 795 C CA . GLU A 1 100 ? -7.461 -0.340 -19.291 1.00 93.75 100 GLU A CA 1
ATOM 796 C C . GLU A 1 100 ? -8.783 0.374 -19.609 1.00 93.75 100 GLU A C 1
ATOM 798 O O . GLU A 1 100 ? -8.784 1.587 -19.841 1.00 93.75 100 GLU A O 1
ATOM 803 N N . LYS A 1 101 ? -9.916 -0.341 -19.605 1.00 93.19 101 LYS A N 1
ATOM 804 C CA . LYS A 1 101 ? -11.213 0.247 -19.982 1.00 93.19 101 LYS A CA 1
ATOM 805 C C . LYS A 1 101 ? -11.624 1.312 -18.977 1.00 93.19 101 LYS A C 1
ATOM 807 O O . LYS A 1 101 ? -12.013 2.417 -19.359 1.00 93.19 101 LYS A O 1
ATOM 812 N N . CYS A 1 102 ? -11.484 0.999 -17.692 1.00 91.50 102 CYS A N 1
ATOM 813 C CA . CYS A 1 102 ? -11.732 1.947 -16.615 1.00 91.50 102 CYS A CA 1
ATOM 814 C C . CYS A 1 102 ? -10.750 3.128 -16.648 1.00 91.50 102 CYS A C 1
ATOM 816 O O . CYS A 1 102 ? -11.175 4.265 -16.459 1.00 91.50 102 CYS A O 1
ATOM 818 N N . MET A 1 103 ? -9.463 2.899 -16.939 1.00 91.44 103 MET A N 1
ATOM 819 C CA . MET A 1 103 ? -8.476 3.980 -17.077 1.00 91.44 103 MET A CA 1
ATOM 820 C C . MET A 1 103 ? -8.854 4.979 -18.173 1.00 91.44 103 MET A C 1
ATOM 822 O O . MET A 1 103 ? -8.828 6.189 -17.936 1.00 91.44 103 MET A O 1
ATOM 826 N N . ARG A 1 104 ? -9.204 4.484 -19.367 1.00 90.50 104 ARG A N 1
ATOM 827 C CA . ARG A 1 104 ? -9.611 5.325 -20.503 1.00 90.50 104 ARG A CA 1
ATOM 828 C C . ARG A 1 104 ? -10.861 6.127 -20.172 1.00 90.50 104 ARG A C 1
ATOM 830 O O . ARG A 1 104 ? -10.878 7.339 -20.351 1.00 90.50 104 ARG A O 1
ATOM 837 N N . TYR A 1 105 ? -11.852 5.480 -19.570 1.00 88.44 105 TYR A N 1
ATOM 838 C CA . TYR A 1 105 ? -13.085 6.149 -19.184 1.00 88.44 105 TYR A CA 1
ATOM 839 C C . TYR A 1 105 ? -12.883 7.238 -18.113 1.00 88.44 105 TYR A C 1
ATOM 841 O O . TYR A 1 105 ? -13.384 8.351 -18.255 1.00 88.44 105 TYR A O 1
ATOM 849 N N . ILE A 1 106 ? -12.099 6.974 -17.059 1.00 86.25 106 ILE A N 1
ATOM 850 C CA . ILE A 1 106 ? -11.794 7.990 -16.030 1.00 86.25 106 ILE A CA 1
ATOM 851 C C . ILE A 1 106 ? -11.045 9.184 -16.646 1.00 86.25 106 ILE A C 1
ATOM 853 O O . ILE A 1 106 ? -11.261 10.331 -16.246 1.00 86.25 106 ILE A O 1
ATOM 857 N N . ARG A 1 107 ? -10.188 8.934 -17.643 1.00 84.12 107 ARG A N 1
ATOM 858 C CA . ARG A 1 107 ? -9.491 9.987 -18.388 1.00 84.12 107 ARG A CA 1
ATOM 859 C C . ARG A 1 107 ? -10.449 10.833 -19.226 1.00 84.12 107 ARG A C 1
ATOM 861 O O . ARG A 1 107 ? -10.322 12.055 -19.189 1.00 84.12 107 ARG A O 1
ATOM 868 N N . GLU A 1 108 ? -11.396 10.215 -19.932 1.00 83.00 108 GLU A N 1
ATOM 869 C CA . GLU A 1 108 ? -12.433 10.909 -20.715 1.00 83.00 108 GLU A CA 1
ATOM 870 C C . GLU A 1 108 ? -13.281 11.852 -19.851 1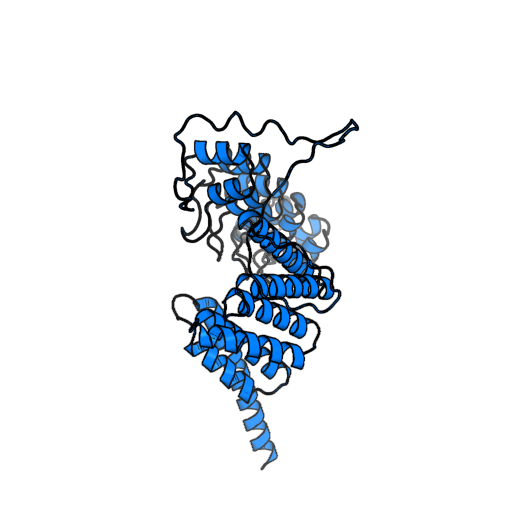.00 83.00 108 GLU A C 1
ATOM 872 O O . GLU A 1 108 ? -13.673 12.923 -20.308 1.00 83.00 108 GLU A O 1
ATOM 877 N N . LEU A 1 109 ? -13.506 11.504 -18.579 1.00 75.00 109 LEU A N 1
ATOM 878 C CA . LEU A 1 109 ? -14.197 12.368 -17.617 1.00 75.00 109 LEU A CA 1
ATOM 879 C C . LEU A 1 109 ? -13.378 13.602 -17.189 1.00 75.00 109 LEU A C 1
ATOM 881 O O . LEU A 1 109 ? -13.917 14.480 -16.520 1.00 75.00 109 LEU A O 1
ATOM 885 N N . GLY A 1 110 ? -12.088 13.683 -17.535 1.00 67.38 110 GLY A N 1
ATOM 886 C CA . GLY A 1 110 ? -11.213 14.811 -17.194 1.00 67.38 110 GLY A CA 1
ATOM 887 C C . GLY A 1 110 ? -10.763 14.860 -15.728 1.00 67.38 110 GLY A C 1
ATOM 888 O O . GLY A 1 110 ? -10.174 15.851 -15.311 1.00 67.38 110 GLY A O 1
ATOM 889 N N . LEU A 1 111 ? -11.015 13.801 -14.951 1.00 62.34 111 LEU A N 1
ATOM 890 C CA . LEU A 1 111 ? -10.763 13.734 -13.500 1.00 62.34 111 LEU A CA 1
ATOM 891 C C . LEU A 1 111 ? -9.556 12.864 -13.123 1.00 62.34 111 LEU A C 1
ATOM 893 O O . LEU A 1 111 ? -9.320 12.588 -11.949 1.00 62.34 111 LEU A O 1
ATOM 897 N N . ALA A 1 112 ? -8.793 12.398 -14.112 1.00 63.72 112 ALA A N 1
ATOM 898 C CA . ALA A 1 112 ? -7.577 11.637 -13.870 1.00 63.72 112 ALA A CA 1
ATOM 899 C C . ALA A 1 112 ? -6.445 12.580 -13.435 1.00 63.72 112 ALA A C 1
ATOM 901 O O . ALA A 1 112 ? -5.803 13.217 -14.271 1.00 63.72 112 ALA A O 1
ATOM 902 N N . PHE A 1 113 ? -6.160 12.643 -12.135 1.00 71.44 113 PHE A N 1
ATOM 903 C CA . PHE A 1 113 ? -4.941 13.271 -11.629 1.00 71.44 113 PHE A CA 1
ATOM 904 C C . PHE A 1 113 ? -3.750 12.326 -11.833 1.00 71.44 113 PHE A C 1
ATOM 906 O O . PHE A 1 113 ? -3.309 11.613 -10.937 1.00 71.44 113 PHE A O 1
ATOM 913 N N . VAL A 1 114 ? -3.246 12.282 -13.065 1.00 81.31 114 VAL A N 1
ATOM 914 C CA . VAL A 1 114 ? -2.254 11.292 -13.527 1.00 81.31 114 VAL A CA 1
ATOM 915 C C . VAL A 1 114 ? -0.950 11.319 -12.717 1.00 81.31 114 VAL A C 1
ATOM 917 O O . VAL A 1 114 ? -0.308 10.284 -12.534 1.00 81.31 114 VAL A O 1
ATOM 920 N N . ASN A 1 115 ? -0.584 12.495 -12.206 1.00 84.94 115 ASN A N 1
ATOM 921 C CA . ASN A 1 115 ? 0.661 12.734 -11.476 1.00 84.94 115 ASN A CA 1
ATOM 922 C C . ASN A 1 115 ? 0.470 12.795 -9.954 1.00 84.94 115 ASN A C 1
ATOM 924 O O . ASN A 1 115 ? 1.403 13.162 -9.239 1.00 84.94 115 ASN A O 1
ATOM 928 N N . GLU A 1 116 ? -0.717 12.445 -9.450 1.00 85.19 116 GLU A N 1
ATOM 929 C CA . GLU A 1 116 ? -0.911 12.298 -8.012 1.00 85.19 116 GLU A CA 1
ATOM 930 C C . GLU A 1 116 ? -0.051 11.171 -7.451 1.00 85.19 116 GLU A C 1
ATOM 932 O O . GLU A 1 116 ? 0.191 10.142 -8.090 1.00 85.19 116 GLU A O 1
ATOM 937 N N . GLN A 1 117 ? 0.410 11.405 -6.228 1.00 88.19 117 GLN A N 1
ATOM 938 C CA . GLN A 1 117 ? 1.214 10.471 -5.465 1.00 88.19 117 GLN A CA 1
ATOM 939 C C . GLN A 1 117 ? 0.334 9.809 -4.419 1.00 88.19 117 GLN A C 1
ATOM 941 O O . GLN A 1 117 ? -0.559 10.436 -3.843 1.00 88.19 117 GLN A O 1
ATOM 946 N N . ASP A 1 118 ? 0.588 8.540 -4.160 1.00 85.31 118 ASP A N 1
ATOM 947 C CA . ASP A 1 118 ? -0.035 7.811 -3.070 1.00 85.31 118 ASP A CA 1
ATOM 948 C C . ASP A 1 118 ? 0.694 8.108 -1.736 1.00 85.31 118 ASP A C 1
ATOM 950 O O . ASP A 1 118 ? 1.516 9.021 -1.646 1.00 85.31 118 ASP A O 1
ATOM 954 N N . VAL A 1 119 ? 0.373 7.399 -0.653 1.00 82.69 119 VAL A N 1
ATOM 955 C CA . VAL A 1 119 ? 1.038 7.575 0.660 1.00 82.69 119 VAL A CA 1
ATOM 956 C C . VAL A 1 119 ? 2.519 7.192 0.611 1.00 82.69 119 VAL A C 1
ATOM 958 O O . VAL A 1 119 ? 3.296 7.595 1.475 1.00 82.69 119 VAL A O 1
ATOM 961 N N . TYR A 1 120 ? 2.912 6.407 -0.384 1.00 78.88 120 TYR A N 1
ATOM 962 C CA . TYR A 1 120 ? 4.265 5.925 -0.571 1.00 78.88 120 TYR A CA 1
ATOM 963 C C . TYR A 1 120 ? 5.113 6.834 -1.459 1.00 78.88 120 TYR A C 1
ATOM 965 O O . TYR A 1 120 ? 6.316 6.599 -1.534 1.00 78.88 120 TYR A O 1
ATOM 973 N N . GLY A 1 121 ? 4.511 7.839 -2.101 1.00 83.25 121 GLY A N 1
ATOM 974 C CA . GLY A 1 121 ? 5.182 8.688 -3.081 1.00 83.25 121 GLY A CA 1
ATOM 975 C C . GLY A 1 121 ? 5.177 8.103 -4.495 1.00 83.25 121 GLY A C 1
ATOM 976 O O . GLY A 1 121 ? 5.811 8.675 -5.375 1.00 83.25 121 GLY A O 1
ATOM 977 N N . ASP A 1 122 ? 4.476 6.993 -4.742 1.00 88.25 122 ASP A N 1
ATOM 978 C CA . ASP A 1 122 ? 4.385 6.375 -6.066 1.00 88.25 122 ASP A CA 1
ATOM 979 C C . ASP A 1 122 ? 3.262 7.040 -6.879 1.00 88.25 122 ASP A C 1
ATOM 981 O O . ASP A 1 122 ? 2.179 7.317 -6.367 1.00 88.25 122 ASP A O 1
ATOM 985 N N . THR A 1 123 ? 3.505 7.293 -8.166 1.00 92.06 123 THR A N 1
ATOM 986 C CA . THR A 1 123 ? 2.488 7.788 -9.119 1.00 92.06 123 THR A CA 1
ATOM 987 C C . THR A 1 123 ? 1.851 6.647 -9.910 1.00 92.06 123 THR A C 1
ATOM 989 O O . THR A 1 123 ? 2.370 5.529 -9.951 1.00 92.06 123 THR A O 1
ATOM 992 N N . ALA A 1 124 ? 0.762 6.933 -10.632 1.00 91.75 124 ALA A N 1
ATOM 993 C CA . ALA A 1 124 ? 0.131 5.983 -11.555 1.00 91.75 124 ALA A CA 1
ATOM 994 C C . ALA A 1 124 ? 1.136 5.318 -12.522 1.00 91.75 124 ALA A C 1
ATOM 996 O O . ALA A 1 124 ? 1.039 4.120 -12.797 1.00 91.75 124 ALA A O 1
ATOM 997 N N . LEU A 1 125 ? 2.145 6.068 -12.982 1.00 93.06 125 LEU A N 1
ATOM 998 C CA . LEU A 1 125 ? 3.178 5.569 -13.890 1.00 93.06 125 LEU A CA 1
ATOM 999 C C . LEU A 1 125 ? 4.079 4.499 -13.248 1.00 93.06 125 LEU A C 1
ATOM 1001 O O . LEU A 1 125 ? 4.429 3.532 -13.925 1.00 93.06 125 LEU A O 1
ATOM 1005 N N . HIS A 1 126 ? 4.391 4.606 -11.949 1.00 91.12 126 HIS A N 1
ATOM 1006 C CA . HIS A 1 126 ? 5.188 3.597 -11.233 1.00 91.12 126 HIS A CA 1
ATOM 1007 C C . HIS A 1 126 ? 4.498 2.234 -11.279 1.00 91.12 126 HIS A C 1
ATOM 1009 O O . HIS A 1 126 ? 5.124 1.216 -11.582 1.00 91.12 126 HIS A O 1
ATOM 1015 N N . TYR A 1 127 ? 3.182 2.219 -11.056 1.00 91.62 127 TYR A N 1
ATOM 1016 C CA . TYR A 1 127 ? 2.382 1.000 -11.059 1.00 91.62 127 TYR A CA 1
ATOM 1017 C C . TYR A 1 127 ? 2.359 0.296 -12.417 1.00 91.62 127 TYR A C 1
ATOM 1019 O O . TYR A 1 127 ? 2.463 -0.931 -12.468 1.00 91.62 127 TYR A O 1
ATOM 1027 N N . ILE A 1 128 ? 2.258 1.047 -13.515 1.00 92.81 128 ILE A N 1
ATOM 1028 C CA . ILE A 1 128 ? 2.220 0.459 -14.861 1.00 92.81 128 ILE A CA 1
ATOM 1029 C C . ILE A 1 128 ? 3.591 -0.056 -15.284 1.00 92.81 128 ILE A C 1
ATOM 1031 O O . ILE A 1 128 ? 3.698 -1.175 -15.786 1.00 92.81 128 ILE A O 1
ATOM 1035 N N . VAL A 1 129 ? 4.641 0.724 -15.026 1.00 91.06 129 VAL A N 1
ATOM 1036 C CA . VAL A 1 129 ? 6.013 0.335 -15.364 1.00 91.06 129 VAL A CA 1
ATOM 1037 C C . VAL A 1 129 ? 6.447 -0.897 -14.565 1.00 91.06 129 VAL A C 1
ATOM 1039 O O . VAL A 1 129 ? 7.036 -1.811 -15.133 1.00 91.06 129 VAL A O 1
ATOM 1042 N N . THR A 1 130 ? 6.058 -0.999 -13.290 1.00 88.50 130 THR A N 1
ATOM 1043 C CA . THR A 1 130 ? 6.313 -2.193 -12.458 1.00 88.50 130 THR A CA 1
ATOM 1044 C C . THR A 1 130 ? 5.677 -3.459 -13.041 1.00 88.50 130 THR A C 1
ATOM 1046 O O . THR A 1 130 ? 6.217 -4.554 -12.904 1.00 88.50 130 THR A O 1
ATOM 1049 N N . ARG A 1 131 ? 4.526 -3.331 -13.712 1.00 89.00 131 ARG A N 1
ATOM 1050 C CA . ARG A 1 131 ? 3.841 -4.443 -14.395 1.00 89.00 131 ARG A CA 1
ATOM 1051 C C . ARG A 1 131 ? 4.379 -4.728 -15.793 1.00 89.00 131 ARG A C 1
ATOM 1053 O O . ARG A 1 131 ? 3.891 -5.652 -16.437 1.00 89.00 131 ARG A O 1
ATOM 1060 N N . ASN A 1 132 ? 5.377 -3.969 -16.240 1.00 89.56 132 ASN A N 1
ATOM 1061 C CA . ASN A 1 132 ? 6.028 -4.129 -17.530 1.00 89.56 132 ASN A CA 1
ATOM 1062 C C . ASN A 1 132 ? 5.070 -4.011 -18.738 1.00 89.56 132 ASN A C 1
ATOM 1064 O O . ASN A 1 132 ? 5.258 -4.671 -19.760 1.00 89.56 132 ASN A O 1
ATOM 1068 N N . ASN A 1 133 ? 4.019 -3.188 -18.628 1.00 91.31 133 ASN A N 1
ATOM 1069 C CA . ASN A 1 133 ? 3.025 -3.028 -19.692 1.00 91.31 133 ASN A CA 1
ATOM 1070 C C . ASN A 1 133 ? 3.351 -1.837 -20.599 1.00 91.31 133 ASN A C 1
ATOM 1072 O O . ASN A 1 133 ? 2.994 -0.697 -20.308 1.00 91.31 133 ASN A O 1
ATOM 1076 N N . VAL A 1 134 ? 3.979 -2.127 -21.738 1.00 93.12 134 VAL A N 1
ATOM 1077 C CA . VAL A 1 134 ? 4.436 -1.112 -22.695 1.00 93.12 134 VAL A CA 1
ATOM 1078 C C . VAL A 1 134 ? 3.293 -0.277 -23.272 1.00 93.12 134 VAL A C 1
ATOM 1080 O O . VAL A 1 134 ? 3.408 0.945 -23.362 1.00 93.12 134 VAL A O 1
ATOM 1083 N N . ALA A 1 135 ? 2.177 -0.913 -23.635 1.00 93.88 135 ALA A N 1
ATOM 1084 C CA . ALA A 1 135 ? 1.045 -0.231 -24.255 1.00 93.88 135 ALA A CA 1
ATOM 1085 C C . ALA A 1 135 ? 0.433 0.806 -23.304 1.00 93.88 135 ALA A C 1
ATOM 1087 O O . ALA A 1 135 ? 0.248 1.965 -23.680 1.00 93.88 135 ALA A O 1
ATOM 1088 N N . LEU A 1 136 ? 0.196 0.421 -22.045 1.00 92.81 136 LEU A N 1
ATOM 1089 C CA . LEU A 1 136 ? -0.333 1.346 -21.045 1.00 92.81 136 LEU A CA 1
ATOM 1090 C C . LEU A 1 136 ? 0.696 2.385 -20.589 1.00 92.81 136 LEU A C 1
ATOM 1092 O O . LEU A 1 136 ? 0.308 3.508 -20.268 1.00 92.81 136 LEU A O 1
ATOM 1096 N N . THR A 1 137 ? 1.994 2.063 -20.590 1.00 93.69 137 THR A N 1
ATOM 1097 C CA . THR A 1 137 ? 3.042 3.068 -20.369 1.00 93.69 137 THR A CA 1
ATOM 1098 C C . THR A 1 137 ? 3.001 4.132 -21.461 1.00 93.69 137 THR A C 1
ATOM 1100 O O . THR A 1 137 ? 3.001 5.319 -21.145 1.00 93.69 137 THR A O 1
ATOM 1103 N N . ASN A 1 138 ? 2.926 3.730 -22.732 1.00 92.56 138 ASN A N 1
ATOM 1104 C CA . ASN A 1 138 ? 2.837 4.665 -23.852 1.00 92.56 138 ASN A CA 1
ATOM 1105 C C . ASN A 1 138 ? 1.583 5.540 -23.738 1.00 92.56 138 ASN A C 1
ATOM 1107 O O . ASN A 1 138 ? 1.690 6.758 -23.829 1.00 92.56 138 ASN A O 1
ATOM 1111 N N . TYR A 1 139 ? 0.430 4.937 -23.437 1.00 91.75 139 TYR A N 1
ATOM 1112 C CA . TYR A 1 139 ? -0.822 5.660 -23.209 1.00 91.75 139 TYR A CA 1
ATOM 1113 C C . TYR A 1 139 ? -0.711 6.698 -22.075 1.00 91.75 139 TYR A C 1
ATOM 1115 O O . TYR A 1 139 ? -1.110 7.852 -22.236 1.00 91.75 139 TYR A O 1
ATOM 1123 N N . LEU A 1 140 ? -0.132 6.325 -20.927 1.00 90.44 140 LEU A N 1
ATOM 1124 C CA . LEU A 1 140 ? 0.040 7.250 -19.804 1.00 90.44 140 LEU A CA 1
ATOM 1125 C C . LEU A 1 140 ? 0.979 8.414 -20.145 1.00 90.44 140 LEU A C 1
ATOM 1127 O O . LEU A 1 140 ? 0.698 9.558 -19.794 1.00 90.44 140 LEU A O 1
ATOM 1131 N N . VAL A 1 141 ? 2.097 8.128 -20.806 1.00 90.69 141 VAL A N 1
ATOM 1132 C CA . VAL A 1 141 ? 3.139 9.126 -21.065 1.00 90.69 141 VAL A CA 1
ATOM 1133 C C . VAL A 1 141 ? 2.758 10.043 -22.231 1.00 90.69 141 VAL A C 1
ATOM 1135 O O . VAL A 1 141 ? 2.877 11.258 -22.105 1.00 90.69 141 VAL A O 1
ATOM 1138 N N . ASP A 1 142 ? 2.264 9.498 -23.345 1.00 87.00 142 ASP A N 1
ATOM 1139 C CA . ASP A 1 142 ? 1.961 10.291 -24.543 1.00 87.00 142 ASP A CA 1
ATOM 1140 C C . ASP A 1 142 ? 0.582 10.956 -24.491 1.00 87.00 142 ASP A C 1
ATOM 1142 O O . ASP A 1 142 ? 0.451 12.122 -24.854 1.00 87.00 142 ASP A O 1
ATOM 1146 N N . GLU A 1 143 ? -0.455 10.224 -24.071 1.00 85.38 143 GLU A N 1
ATOM 1147 C CA . GLU A 1 143 ? -1.847 10.696 -24.160 1.00 85.38 143 GLU A CA 1
ATOM 1148 C C . GLU A 1 143 ? -2.339 11.318 -22.842 1.00 85.38 143 GLU A C 1
ATOM 1150 O O . GLU A 1 143 ? -3.181 12.226 -22.828 1.00 85.38 143 GLU A O 1
ATOM 1155 N N . CYS A 1 144 ? -1.816 10.849 -21.705 1.00 83.69 144 CYS A N 1
ATOM 1156 C CA . CYS A 1 144 ? -2.228 11.336 -20.387 1.00 83.69 144 CYS A CA 1
ATOM 1157 C C . CYS A 1 144 ? -1.265 12.361 -19.767 1.00 83.69 144 CYS A C 1
ATOM 1159 O O . CYS A 1 144 ? -1.647 13.002 -18.790 1.00 83.69 144 CYS A O 1
ATOM 1161 N N . GLY A 1 145 ? -0.064 12.554 -20.325 1.00 84.81 145 GLY A N 1
ATOM 1162 C CA . GLY A 1 145 ? 0.917 13.512 -19.805 1.00 84.81 145 GLY A CA 1
ATOM 1163 C C . GLY A 1 145 ? 1.514 13.109 -18.451 1.00 84.81 145 GLY A C 1
ATOM 1164 O O . GLY A 1 145 ? 1.732 13.964 -17.589 1.00 84.81 145 GLY A O 1
ATOM 1165 N N . ALA A 1 146 ? 1.733 11.809 -18.236 1.00 88.88 146 ALA A N 1
ATOM 1166 C CA . ALA A 1 146 ? 2.372 11.310 -17.024 1.00 88.88 146 ALA A CA 1
ATOM 1167 C C . ALA A 1 146 ? 3.832 11.780 -16.920 1.00 88.88 146 ALA A C 1
ATOM 1169 O O . ALA A 1 146 ? 4.623 11.608 -17.849 1.00 88.88 146 ALA A O 1
ATOM 1170 N N . ASP A 1 147 ? 4.203 12.325 -15.762 1.00 85.25 147 ASP A N 1
ATOM 1171 C CA . ASP A 1 147 ? 5.568 12.747 -15.475 1.00 85.25 147 ASP A CA 1
ATOM 1172 C C . ASP A 1 147 ? 6.481 11.525 -15.312 1.00 85.25 147 ASP A C 1
ATOM 1174 O O . ASP A 1 147 ? 6.331 10.714 -14.392 1.00 85.25 147 ASP A O 1
ATOM 1178 N N . SER A 1 148 ? 7.470 11.423 -16.202 1.00 85.94 148 SER A N 1
ATOM 1179 C CA . SER A 1 148 ? 8.485 10.364 -16.192 1.00 85.94 148 SER A CA 1
ATOM 1180 C C . SER A 1 148 ? 9.413 10.430 -14.971 1.00 85.94 148 SER A C 1
ATOM 1182 O O . SER A 1 148 ? 10.129 9.466 -14.704 1.00 85.94 148 SER A O 1
ATOM 1184 N N . ASN A 1 149 ? 9.384 11.539 -14.225 1.00 82.12 149 ASN A N 1
ATOM 1185 C CA . ASN A 1 149 ? 10.110 11.767 -12.975 1.00 82.12 149 ASN A CA 1
ATOM 1186 C C . ASN A 1 149 ? 9.197 11.846 -11.749 1.00 82.12 149 ASN A C 1
ATOM 1188 O O . ASN A 1 149 ? 9.655 12.274 -10.684 1.00 82.12 149 ASN A O 1
ATOM 1192 N N . GLY A 1 150 ? 7.930 11.448 -11.887 1.00 76.25 150 GLY A N 1
ATOM 1193 C CA . GLY A 1 150 ? 6.953 11.548 -10.813 1.00 76.25 150 GLY A CA 1
ATOM 1194 C C . GLY A 1 150 ? 7.432 10.907 -9.504 1.00 76.25 150 GLY A C 1
ATOM 1195 O O . GLY A 1 150 ? 8.311 10.044 -9.489 1.00 76.25 150 GLY A O 1
ATOM 1196 N N . GLY A 1 151 ? 6.840 11.339 -8.395 1.00 77.31 151 GLY A N 1
ATOM 1197 C CA . GLY A 1 151 ? 7.072 10.792 -7.058 1.00 77.31 151 GLY A CA 1
ATOM 1198 C C . GLY A 1 151 ? 7.795 11.737 -6.100 1.00 77.31 151 GLY A C 1
ATOM 1199 O O . GLY A 1 151 ? 8.059 12.894 -6.427 1.00 77.31 151 GLY A O 1
ATOM 1200 N N . ASP A 1 152 ? 8.087 11.252 -4.896 1.00 68.94 152 ASP A N 1
ATOM 1201 C CA . ASP A 1 152 ? 8.547 12.067 -3.757 1.00 68.94 152 ASP A CA 1
ATOM 1202 C C . ASP A 1 152 ? 10.068 12.320 -3.704 1.00 68.94 152 ASP A C 1
ATOM 1204 O O . ASP A 1 152 ? 10.563 13.035 -2.833 1.00 68.94 152 ASP A O 1
ATOM 1208 N N . GLY A 1 153 ? 10.830 11.729 -4.629 1.00 66.88 153 GLY A N 1
ATOM 1209 C CA . GLY A 1 153 ? 12.290 11.837 -4.676 1.00 66.88 153 GLY A CA 1
ATOM 1210 C C . GLY A 1 153 ? 13.046 10.816 -3.820 1.00 66.88 153 GLY A C 1
ATOM 1211 O O . GLY A 1 153 ? 14.244 10.649 -4.033 1.00 66.88 153 GLY A O 1
ATOM 1212 N N . GLN A 1 154 ? 12.374 10.117 -2.903 1.00 66.06 154 GLN A N 1
ATOM 1213 C CA . GLN A 1 154 ? 12.954 9.057 -2.068 1.00 66.06 154 GLN A CA 1
ATOM 1214 C C . GLN A 1 154 ? 12.762 7.677 -2.704 1.00 66.06 154 GLN A C 1
ATOM 1216 O O . GLN A 1 154 ? 13.589 6.780 -2.532 1.00 66.06 154 GLN A O 1
ATOM 1221 N N . ARG A 1 155 ? 11.672 7.509 -3.460 1.00 73.75 155 ARG A N 1
ATOM 1222 C CA . ARG A 1 155 ? 11.375 6.290 -4.218 1.00 73.75 155 ARG A CA 1
ATOM 1223 C C . ARG A 1 155 ? 12.160 6.202 -5.535 1.00 73.75 155 ARG A C 1
ATOM 1225 O O . ARG A 1 155 ? 12.474 7.244 -6.131 1.00 73.75 155 ARG A O 1
ATOM 1232 N N . PRO A 1 156 ? 12.451 4.972 -6.014 1.00 79.69 156 PRO A N 1
ATOM 1233 C CA . PRO A 1 156 ? 12.980 4.752 -7.358 1.00 79.69 156 PRO A CA 1
ATOM 1234 C C . PRO A 1 156 ? 12.087 5.437 -8.391 1.00 79.69 156 PRO A C 1
ATOM 1236 O O . PRO A 1 156 ? 10.867 5.313 -8.321 1.00 79.69 156 PRO A O 1
ATOM 1239 N N . SER A 1 157 ? 12.680 6.153 -9.346 1.00 84.88 157 SER A N 1
ATOM 1240 C CA . SER A 1 157 ? 11.895 6.792 -10.400 1.00 84.88 157 SER A CA 1
ATOM 1241 C C . SER A 1 157 ? 11.240 5.745 -11.313 1.00 84.88 157 SER A C 1
ATOM 1243 O O . SER A 1 157 ? 11.695 4.596 -11.374 1.00 84.88 157 SER A O 1
ATOM 1245 N N . PRO A 1 158 ? 10.226 6.119 -12.114 1.00 88.12 158 PRO A N 1
ATOM 1246 C CA . PRO A 1 158 ? 9.692 5.230 -13.141 1.00 88.12 158 PRO A CA 1
ATOM 1247 C C . PRO A 1 158 ? 10.784 4.686 -14.073 1.00 88.12 158 PRO A C 1
ATOM 1249 O O . PRO A 1 158 ? 10.727 3.528 -14.484 1.00 88.12 158 PRO A O 1
ATOM 1252 N N . LEU A 1 159 ? 11.816 5.487 -14.373 1.00 85.56 159 LEU A N 1
ATOM 1253 C CA . LEU A 1 159 ? 12.955 5.024 -15.162 1.00 85.56 159 LEU A CA 1
ATOM 1254 C C . LEU A 1 159 ? 13.824 4.022 -14.389 1.00 85.56 159 LEU A C 1
ATOM 1256 O O . LEU A 1 159 ? 14.267 3.051 -14.993 1.00 85.56 159 LEU A O 1
ATOM 1260 N N . ASP A 1 160 ? 14.038 4.203 -13.084 1.00 82.62 160 ASP A N 1
ATOM 1261 C CA . ASP A 1 160 ? 14.753 3.222 -12.252 1.00 82.62 160 ASP A CA 1
ATOM 1262 C C . ASP A 1 160 ? 14.024 1.867 -12.235 1.00 82.62 160 ASP A C 1
ATOM 1264 O O . ASP A 1 160 ? 14.651 0.819 -12.388 1.00 82.62 160 ASP A O 1
ATOM 1268 N N . ILE A 1 161 ? 12.689 1.878 -12.153 1.00 83.69 161 ILE A N 1
ATOM 1269 C CA . ILE A 1 161 ? 11.863 0.663 -12.240 1.00 83.69 161 ILE A CA 1
ATOM 1270 C C . ILE A 1 161 ? 11.964 0.034 -13.641 1.00 83.69 161 ILE A C 1
ATOM 1272 O O . ILE A 1 161 ? 12.083 -1.185 -13.774 1.00 83.69 161 ILE A O 1
ATOM 1276 N N . ALA A 1 162 ? 11.960 0.838 -14.707 1.00 84.19 162 ALA A N 1
ATOM 1277 C CA . ALA A 1 162 ? 12.133 0.347 -16.077 1.00 84.19 162 ALA A CA 1
ATOM 1278 C C . ALA A 1 162 ? 13.530 -0.250 -16.329 1.00 84.19 162 ALA A C 1
ATOM 1280 O O . ALA A 1 162 ? 13.675 -1.222 -17.075 1.00 84.19 162 ALA A O 1
ATOM 1281 N N . LEU A 1 163 ? 14.567 0.330 -15.716 1.00 80.19 163 LEU A N 1
ATOM 1282 C CA . LEU A 1 163 ? 15.929 -0.204 -15.730 1.00 80.19 163 LEU A CA 1
ATOM 1283 C C . LEU A 1 163 ? 15.987 -1.546 -15.001 1.00 80.19 163 LEU A C 1
ATOM 1285 O O . LEU A 1 163 ? 16.536 -2.503 -15.540 1.00 80.19 163 LEU A O 1
ATOM 1289 N N . TYR A 1 164 ? 15.356 -1.629 -13.830 1.00 76.56 164 TYR A N 1
ATOM 1290 C CA . TYR A 1 164 ? 15.279 -2.849 -13.032 1.00 76.56 164 TYR A CA 1
ATOM 1291 C C . TYR A 1 164 ? 14.528 -3.984 -13.746 1.00 76.56 164 TYR A C 1
ATOM 1293 O O . TYR A 1 164 ? 14.982 -5.123 -13.761 1.00 76.56 164 TYR A O 1
ATOM 1301 N N . THR A 1 165 ? 13.398 -3.675 -14.385 1.00 78.06 165 THR A N 1
ATOM 1302 C CA . THR A 1 165 ? 12.588 -4.654 -15.137 1.00 78.06 165 THR A CA 1
ATOM 1303 C C . THR A 1 165 ? 13.202 -5.051 -16.484 1.00 78.06 165 THR A C 1
ATOM 1305 O O . THR A 1 165 ? 12.733 -5.997 -17.113 1.00 78.06 165 THR A O 1
ATOM 1308 N N . GLY A 1 166 ? 14.243 -4.347 -16.946 1.00 77.94 166 GLY A N 1
ATOM 1309 C CA . GLY A 1 166 ? 14.977 -4.670 -18.171 1.00 77.94 166 GLY A CA 1
ATOM 1310 C C . GLY A 1 166 ? 14.247 -4.350 -19.481 1.00 77.94 166 GLY A C 1
ATOM 1311 O O . GLY A 1 166 ? 14.767 -4.657 -20.554 1.00 77.94 166 GLY A O 1
ATOM 1312 N N . ASN A 1 167 ? 13.067 -3.718 -19.445 1.00 83.19 167 ASN A N 1
ATOM 1313 C CA . ASN A 1 167 ? 12.313 -3.429 -20.665 1.00 83.19 167 ASN A CA 1
ATOM 1314 C C . ASN A 1 167 ? 12.857 -2.199 -21.400 1.00 83.19 167 ASN A C 1
ATOM 1316 O O . ASN A 1 167 ? 12.583 -1.047 -21.053 1.00 83.19 167 ASN A O 1
ATOM 1320 N N . ILE A 1 168 ? 13.597 -2.470 -22.472 1.00 85.94 168 ILE A N 1
ATOM 1321 C CA . ILE A 1 168 ? 14.263 -1.469 -23.306 1.00 85.94 168 ILE A CA 1
ATOM 1322 C C . ILE A 1 168 ? 13.266 -0.484 -23.932 1.00 85.94 168 ILE A C 1
ATOM 1324 O O . ILE A 1 168 ? 13.590 0.694 -24.086 1.00 85.94 168 ILE A O 1
ATOM 1328 N N . GLU A 1 169 ? 12.065 -0.928 -24.301 1.00 89.38 169 GLU A N 1
ATOM 1329 C CA . GLU A 1 169 ? 11.073 -0.068 -24.950 1.00 89.38 169 GLU A CA 1
ATOM 1330 C C . GLU A 1 169 ? 10.533 0.980 -23.973 1.00 89.38 169 GLU A C 1
ATOM 1332 O O . GLU A 1 169 ? 10.557 2.176 -24.275 1.00 89.38 169 GLU A O 1
ATOM 1337 N N . ILE A 1 170 ? 10.177 0.556 -22.757 1.00 89.62 170 ILE A N 1
ATOM 1338 C CA . ILE A 1 170 ? 9.766 1.457 -21.672 1.00 89.62 170 ILE A CA 1
ATOM 1339 C C . ILE A 1 170 ? 10.910 2.409 -21.306 1.00 89.62 170 ILE A C 1
ATOM 1341 O O . ILE A 1 170 ? 10.697 3.614 -21.184 1.00 89.62 170 ILE A O 1
ATOM 1345 N N . GLN A 1 171 ? 12.145 1.912 -21.190 1.00 88.69 171 GLN A N 1
ATOM 1346 C CA . GLN A 1 171 ? 13.305 2.759 -20.895 1.00 88.69 171 GLN A CA 1
ATOM 1347 C C . GLN A 1 171 ? 13.526 3.832 -21.965 1.00 88.69 171 GLN A C 1
ATOM 1349 O O . GLN A 1 171 ? 13.744 4.999 -21.636 1.00 88.69 171 GLN A O 1
ATOM 1354 N N . LYS A 1 172 ? 13.473 3.456 -23.251 1.00 87.94 172 LYS A N 1
ATOM 1355 C CA . LYS A 1 172 ? 13.578 4.403 -24.372 1.00 87.94 172 LYS A CA 1
ATOM 1356 C C . LYS A 1 172 ? 12.458 5.434 -24.307 1.00 87.94 172 LYS A C 1
ATOM 1358 O O . LYS A 1 172 ? 12.717 6.621 -24.507 1.00 87.94 172 LYS A O 1
ATOM 1363 N N . LYS A 1 173 ? 11.239 4.993 -23.991 1.00 90.62 173 LYS A N 1
ATOM 1364 C CA . LYS A 1 173 ? 10.071 5.863 -23.882 1.00 90.62 173 LYS A CA 1
ATOM 1365 C C . LYS A 1 173 ? 10.226 6.908 -22.784 1.00 90.62 173 LYS A C 1
ATOM 1367 O O . LYS A 1 173 ? 10.089 8.097 -23.057 1.00 90.62 173 LYS A O 1
ATOM 1372 N N . LEU A 1 174 ? 10.572 6.471 -21.576 1.00 88.00 174 LEU A N 1
ATOM 1373 C CA . LEU A 1 174 ? 10.753 7.349 -20.423 1.00 88.00 174 LEU A CA 1
ATOM 1374 C C . LEU A 1 174 ? 11.936 8.304 -20.624 1.00 88.00 174 LEU A C 1
ATOM 1376 O O . LEU A 1 174 ? 11.813 9.489 -20.341 1.00 88.00 174 LEU A O 1
ATOM 1380 N N . LYS A 1 175 ? 13.054 7.840 -21.203 1.00 87.00 175 LYS A N 1
ATOM 1381 C CA . LYS A 1 175 ? 14.196 8.712 -21.546 1.00 87.00 175 LYS A CA 1
ATOM 1382 C C . LYS A 1 175 ? 13.829 9.789 -22.567 1.00 87.00 175 LYS A C 1
ATOM 1384 O O . LYS A 1 175 ? 14.273 10.924 -22.428 1.00 87.00 175 LYS A O 1
ATOM 1389 N N . LYS A 1 176 ? 13.016 9.455 -23.578 1.00 89.19 176 LYS A N 1
ATOM 1390 C CA . LYS A 1 176 ? 12.533 10.426 -24.577 1.00 89.19 176 LYS A CA 1
ATOM 1391 C C . LYS A 1 176 ? 11.723 11.555 -23.930 1.00 89.19 176 LYS A C 1
ATOM 1393 O O . LYS A 1 176 ? 11.782 12.684 -24.402 1.00 89.19 176 LYS A O 1
ATOM 1398 N N . HIS A 1 177 ? 11.010 11.255 -22.847 1.00 85.88 177 HIS A N 1
ATOM 1399 C CA . HIS A 1 177 ? 10.232 12.214 -22.058 1.00 85.88 177 HIS A CA 1
ATOM 1400 C C . HIS A 1 177 ? 10.998 12.738 -20.830 1.00 85.88 177 HIS A C 1
ATOM 1402 O O . HIS A 1 177 ? 10.407 13.057 -19.803 1.00 85.88 177 HIS A O 1
ATOM 1408 N N . ASN A 1 178 ? 12.328 12.852 -20.934 1.00 81.44 178 ASN A N 1
ATOM 1409 C CA . ASN A 1 178 ? 13.215 13.409 -19.903 1.00 81.44 178 ASN A CA 1
ATOM 1410 C C . ASN A 1 178 ? 13.180 12.680 -18.545 1.00 81.44 178 ASN A C 1
ATOM 1412 O O . ASN A 1 178 ? 13.520 13.273 -17.520 1.00 81.44 178 ASN A O 1
ATOM 1416 N N . GLY A 1 179 ? 12.804 11.400 -18.519 1.00 76.81 179 GLY A N 1
ATOM 1417 C CA . GLY A 1 179 ? 12.932 10.548 -17.340 1.00 76.81 179 GLY A CA 1
ATOM 1418 C C . GLY A 1 179 ? 14.391 10.436 -16.894 1.00 76.81 179 GLY A C 1
ATOM 1419 O O . GLY A 1 179 ? 15.283 10.139 -17.692 1.00 76.81 179 GLY A O 1
ATOM 1420 N N . GLN A 1 180 ? 14.629 10.670 -15.611 1.00 75.44 180 GLN A N 1
ATOM 1421 C CA . GLN A 1 180 ? 15.926 10.636 -14.958 1.00 75.44 180 GLN A CA 1
ATOM 1422 C C . GLN A 1 180 ? 15.976 9.458 -13.990 1.00 75.44 180 GLN A C 1
ATOM 1424 O O . GLN A 1 180 ? 15.047 9.195 -13.224 1.00 75.44 180 GLN A O 1
ATOM 1429 N N . SER A 1 181 ? 17.087 8.731 -14.042 1.00 72.06 181 SER A N 1
ATOM 1430 C CA . SER A 1 181 ? 17.398 7.692 -13.068 1.00 72.06 181 SER A CA 1
ATOM 1431 C C . SER A 1 181 ? 17.941 8.366 -11.811 1.00 72.06 181 SER A C 1
ATOM 1433 O O . SER A 1 181 ? 18.837 9.209 -11.907 1.00 72.06 181 SER A O 1
ATOM 1435 N N . ARG A 1 182 ? 17.373 8.040 -10.646 1.00 66.56 182 ARG A N 1
ATOM 1436 C CA . ARG A 1 182 ? 17.828 8.565 -9.347 1.00 66.56 182 ARG A CA 1
ATOM 1437 C C . ARG A 1 182 ? 18.832 7.632 -8.691 1.00 66.56 182 ARG A C 1
ATOM 1439 O O . ARG A 1 182 ? 19.644 8.077 -7.879 1.00 66.56 182 ARG A O 1
ATOM 1446 N N . CYS A 1 183 ? 18.826 6.356 -9.067 1.00 54.88 183 CYS A N 1
ATOM 1447 C CA . CYS A 1 183 ? 19.892 5.447 -8.694 1.00 54.88 183 CYS A CA 1
ATOM 1448 C C . CYS A 1 183 ? 21.208 5.940 -9.302 1.00 54.88 183 CYS A C 1
ATOM 1450 O O . CYS A 1 183 ? 21.426 5.896 -10.513 1.00 54.88 183 CYS A O 1
ATOM 1452 N N . ARG A 1 184 ? 22.126 6.383 -8.438 1.00 37.47 184 ARG A N 1
ATOM 1453 C CA . ARG A 1 184 ? 23.528 6.593 -8.792 1.00 37.47 184 ARG A CA 1
ATOM 1454 C C . ARG A 1 184 ? 24.148 5.217 -9.022 1.00 37.47 184 ARG A C 1
ATOM 1456 O O . ARG A 1 184 ? 24.856 4.702 -8.167 1.00 37.47 184 ARG A O 1
ATOM 1463 N N . ILE A 1 185 ? 23.858 4.602 -10.166 1.00 36.47 185 ILE A N 1
ATOM 1464 C CA . ILE A 1 185 ? 24.727 3.555 -10.686 1.00 36.47 185 ILE A CA 1
ATOM 1465 C C . ILE A 1 185 ? 26.052 4.275 -10.909 1.00 36.47 185 ILE A C 1
ATOM 1467 O O . ILE A 1 185 ? 26.156 5.149 -11.776 1.00 36.47 185 ILE A O 1
ATOM 1471 N N . GLU A 1 186 ? 27.031 4.007 -10.043 1.00 26.47 186 GLU A N 1
ATOM 1472 C CA . GLU A 1 186 ? 28.395 4.447 -10.275 1.00 26.47 186 GLU A CA 1
ATOM 1473 C C . GLU A 1 186 ? 28.739 4.104 -11.718 1.00 26.47 186 GLU A C 1
ATOM 1475 O O . GLU A 1 186 ? 28.622 2.956 -12.149 1.00 26.47 186 GLU A O 1
ATOM 1480 N N . LYS A 1 187 ? 29.123 5.131 -12.478 1.00 31.67 187 LYS A N 1
ATOM 1481 C CA . LYS A 1 187 ? 29.735 4.970 -13.788 1.00 31.67 187 LYS A CA 1
ATOM 1482 C C . LYS A 1 187 ? 30.961 4.073 -13.623 1.00 31.67 187 LYS A C 1
ATOM 1484 O O . LYS A 1 187 ? 32.072 4.562 -13.452 1.00 31.67 187 LYS A O 1
ATOM 1489 N N . ARG A 1 188 ? 30.780 2.767 -13.765 1.00 24.97 188 ARG A N 1
ATOM 1490 C CA . ARG A 1 188 ? 31.796 1.893 -14.334 1.00 24.97 188 ARG A CA 1
ATOM 1491 C C . ARG A 1 188 ? 31.426 1.666 -15.792 1.00 24.97 188 ARG A C 1
ATOM 1493 O O . ARG A 1 188 ? 30.692 0.753 -16.133 1.00 24.97 188 ARG A O 1
ATOM 1500 N N . THR A 1 189 ? 31.876 2.663 -16.562 1.00 29.47 189 THR A N 1
ATOM 1501 C CA . THR A 1 189 ? 32.369 2.609 -17.946 1.00 29.47 189 THR A CA 1
ATOM 1502 C C . THR A 1 189 ? 31.458 1.859 -18.943 1.00 29.47 189 THR A C 1
ATOM 1504 O O . THR A 1 189 ? 31.321 0.648 -18.913 1.00 29.47 189 THR A O 1
ATOM 1507 N N . HIS A 1 190 ? 30.848 2.481 -19.947 1.00 28.42 190 HIS A N 1
ATOM 1508 C CA . HIS A 1 190 ? 31.455 3.368 -20.934 1.00 28.42 190 HIS A CA 1
ATOM 1509 C C . HIS A 1 190 ? 30.425 4.377 -21.466 1.00 28.42 190 HIS A C 1
ATOM 1511 O O . HIS A 1 190 ? 29.213 4.220 -21.327 1.00 28.42 190 HIS A O 1
ATOM 1517 N N . SER A 1 191 ? 30.961 5.444 -22.045 1.00 25.70 191 SER A N 1
ATOM 1518 C CA . SER A 1 191 ? 30.285 6.500 -22.789 1.00 25.70 191 SER A CA 1
ATOM 1519 C C . SER A 1 191 ? 29.151 6.032 -23.703 1.00 25.70 191 SER A C 1
ATOM 1521 O O . SER A 1 191 ? 29.175 4.953 -24.286 1.00 25.70 191 SER A O 1
ATOM 1523 N N .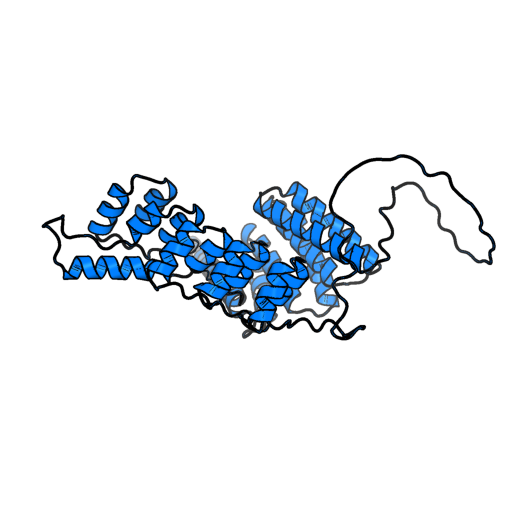 SER A 1 192 ? 28.194 6.939 -23.876 1.00 34.25 192 SER A N 1
ATOM 1524 C CA . SER A 1 192 ? 27.214 6.990 -24.957 1.00 34.25 192 SER A CA 1
ATOM 1525 C C . SER A 1 192 ? 27.778 6.524 -26.309 1.00 34.25 192 SER A C 1
ATOM 1527 O O . SER A 1 192 ? 28.476 7.293 -26.967 1.00 34.25 192 SER A O 1
ATOM 1529 N N . SER A 1 193 ? 27.487 5.285 -26.713 1.00 29.52 193 SER A N 1
ATOM 1530 C CA . SER A 1 193 ? 27.291 4.850 -28.117 1.00 29.52 193 SER A CA 1
ATOM 1531 C C . SER A 1 193 ? 27.010 3.346 -28.261 1.00 29.52 193 SER A C 1
ATOM 1533 O O . SER A 1 193 ? 26.286 2.991 -29.179 1.00 29.52 193 SER A O 1
ATOM 1535 N N . ASP A 1 194 ? 27.434 2.471 -27.341 1.00 29.69 194 ASP A N 1
ATOM 1536 C CA . ASP A 1 194 ? 27.489 1.023 -27.642 1.00 29.69 194 ASP A CA 1
ATOM 1537 C C . ASP A 1 194 ? 26.623 0.111 -26.748 1.00 29.69 194 ASP A C 1
ATOM 1539 O O . ASP A 1 194 ? 27.126 -0.784 -26.072 1.00 29.69 194 ASP A O 1
ATOM 1543 N N . VAL A 1 195 ? 25.292 0.271 -26.757 1.00 31.50 195 VAL A N 1
ATOM 1544 C CA . VAL A 1 195 ? 24.377 -0.722 -26.127 1.00 31.50 195 VAL A CA 1
ATOM 1545 C C . VAL A 1 195 ? 23.337 -1.259 -27.116 1.00 31.50 195 VAL A C 1
ATOM 1547 O O . VAL A 1 195 ? 22.184 -1.509 -26.779 1.00 31.50 195 VAL A O 1
ATOM 1550 N N . THR A 1 196 ? 23.749 -1.469 -28.365 1.00 30.53 196 THR A N 1
ATOM 1551 C CA . THR A 1 196 ? 22.972 -2.212 -29.376 1.00 30.53 196 THR A CA 1
ATOM 1552 C C . THR A 1 196 ? 23.640 -3.511 -29.825 1.00 30.53 196 THR A C 1
ATOM 1554 O O . THR A 1 196 ? 23.120 -4.166 -30.713 1.00 30.53 196 THR A O 1
ATOM 1557 N N . SER A 1 197 ? 24.737 -3.949 -29.195 1.00 27.83 197 SER A N 1
ATOM 1558 C CA . SER A 1 197 ? 25.512 -5.111 -29.676 1.00 27.83 197 SER A CA 1
ATOM 1559 C C . SER A 1 197 ? 25.506 -6.347 -28.755 1.00 27.83 197 SER A C 1
ATOM 1561 O O . SER A 1 197 ? 26.025 -7.388 -29.145 1.00 27.83 197 SER A O 1
ATOM 1563 N N . LYS A 1 198 ? 24.902 -6.304 -27.556 1.00 27.03 198 LYS A N 1
ATOM 1564 C CA . LYS A 1 198 ? 24.990 -7.426 -26.589 1.00 27.03 198 LYS A CA 1
ATOM 1565 C C . LYS A 1 198 ? 23.674 -8.035 -26.091 1.00 27.03 198 LYS A C 1
ATOM 1567 O O . LYS A 1 198 ? 23.698 -8.795 -25.132 1.00 27.03 198 LYS A O 1
ATOM 1572 N N . PHE A 1 199 ? 22.552 -7.771 -26.762 1.00 26.50 199 PHE A N 1
ATOM 1573 C CA . PHE A 1 199 ? 21.246 -8.363 -26.420 1.00 26.50 199 PHE A CA 1
ATOM 1574 C C . PHE A 1 199 ? 20.614 -9.207 -27.546 1.00 26.50 199 PHE A C 1
ATOM 1576 O O . PHE A 1 199 ? 19.409 -9.433 -27.532 1.00 26.50 199 PHE A O 1
ATOM 1583 N N . GLU A 1 200 ? 21.404 -9.711 -28.503 1.00 26.56 200 GLU A N 1
ATOM 1584 C CA . GLU A 1 200 ? 20.894 -10.604 -29.567 1.00 26.56 200 GLU A CA 1
ATOM 1585 C C . GLU A 1 200 ? 20.924 -12.103 -29.240 1.00 26.56 200 GLU A C 1
ATOM 1587 O O . GLU A 1 200 ? 20.370 -12.899 -29.987 1.00 26.56 200 GLU A O 1
ATOM 1592 N N . HIS A 1 201 ? 21.466 -12.525 -28.099 1.00 28.69 201 HIS A N 1
ATOM 1593 C CA . HIS A 1 201 ? 21.383 -13.927 -27.693 1.00 28.69 201 HIS A CA 1
ATOM 1594 C C . HIS A 1 201 ? 20.767 -14.036 -26.312 1.00 28.69 201 HIS A C 1
ATOM 1596 O O . HIS A 1 201 ? 21.477 -13.950 -25.319 1.00 28.69 201 HIS A O 1
ATOM 1602 N N . LEU A 1 202 ? 19.443 -14.191 -26.275 1.00 28.12 202 LEU A N 1
ATOM 1603 C CA . LEU A 1 202 ? 18.707 -15.104 -25.386 1.00 28.12 202 LEU A CA 1
ATOM 1604 C C . LEU A 1 202 ? 17.199 -14.960 -25.664 1.00 28.12 202 LEU A C 1
ATOM 1606 O O . LEU A 1 202 ? 16.393 -14.655 -24.790 1.00 28.12 202 LEU A O 1
ATOM 1610 N N . THR A 1 203 ? 16.815 -15.192 -26.919 1.00 24.59 203 THR A N 1
ATOM 1611 C CA . THR A 1 203 ? 15.489 -15.714 -27.256 1.00 24.59 203 THR A CA 1
ATOM 1612 C C . THR A 1 203 ? 15.594 -17.227 -27.425 1.00 24.59 203 THR A C 1
ATOM 1614 O O . THR A 1 203 ? 16.585 -17.770 -27.904 1.00 24.59 203 THR A O 1
ATOM 1617 N N . LEU A 1 204 ? 14.566 -17.895 -26.920 1.00 24.19 204 LEU A N 1
ATOM 1618 C CA . LEU A 1 204 ? 14.396 -19.334 -26.783 1.00 24.19 204 LEU A CA 1
ATOM 1619 C C . LEU A 1 204 ? 14.655 -20.172 -28.053 1.00 24.19 204 LEU A C 1
ATOM 1621 O O . LEU A 1 204 ? 14.283 -19.789 -29.157 1.00 24.19 204 LEU A O 1
ATOM 1625 N N . ASN A 1 205 ? 15.091 -21.407 -27.772 1.00 23.75 205 ASN A N 1
ATOM 1626 C CA . ASN A 1 205 ? 14.797 -22.680 -28.446 1.00 23.75 205 ASN A CA 1
ATOM 1627 C C . ASN A 1 205 ? 15.801 -23.301 -29.439 1.00 23.75 205 ASN A C 1
ATOM 1629 O O . ASN A 1 205 ? 15.882 -22.959 -30.611 1.00 23.75 205 ASN A O 1
ATOM 1633 N N . SER A 1 206 ? 16.295 -24.452 -28.963 1.00 24.81 206 SER A N 1
ATOM 1634 C CA . SER A 1 206 ? 16.260 -25.772 -29.613 1.00 24.81 206 SER A CA 1
ATOM 1635 C C . SER A 1 206 ? 17.431 -26.201 -30.505 1.00 24.81 206 SER A C 1
ATOM 1637 O O . SER A 1 206 ? 17.839 -25.515 -31.430 1.00 24.81 206 SER A O 1
ATOM 1639 N N . THR A 1 207 ? 17.860 -27.443 -30.237 1.00 24.81 207 THR A N 1
ATOM 1640 C CA . THR A 1 207 ? 18.717 -28.333 -31.042 1.00 24.81 207 THR A CA 1
ATOM 1641 C C . THR A 1 207 ? 20.206 -27.968 -31.109 1.00 24.81 207 THR A C 1
ATOM 1643 O O . THR A 1 207 ? 20.602 -27.023 -31.764 1.00 24.81 207 THR A O 1
ATOM 1646 N N . THR A 1 208 ? 21.068 -28.707 -30.403 1.00 25.22 208 THR A N 1
ATOM 1647 C CA . THR A 1 208 ? 21.751 -29.922 -30.892 1.00 25.22 208 THR A CA 1
ATOM 1648 C C . THR A 1 208 ? 22.867 -30.328 -29.928 1.00 25.22 208 THR A C 1
ATOM 1650 O O . THR A 1 208 ? 23.609 -29.497 -29.415 1.00 25.22 208 THR A O 1
ATOM 1653 N N . ASN A 1 209 ? 22.952 -31.638 -29.715 1.00 27.44 209 ASN A N 1
ATOM 1654 C CA . ASN A 1 209 ? 24.009 -32.383 -29.044 1.00 27.44 209 ASN A CA 1
ATOM 1655 C C . ASN A 1 209 ? 25.433 -31.944 -29.425 1.00 27.44 209 ASN A C 1
ATOM 1657 O O . ASN A 1 209 ? 25.741 -31.842 -30.610 1.00 27.44 209 ASN A O 1
ATOM 1661 N N . ASN A 1 210 ? 26.300 -31.819 -28.415 1.00 25.97 210 ASN A N 1
ATOM 1662 C CA . ASN A 1 210 ? 27.577 -32.539 -28.259 1.00 25.97 210 ASN A CA 1
ATOM 1663 C C . ASN A 1 210 ? 28.575 -31.687 -27.464 1.00 25.97 210 ASN A C 1
ATOM 1665 O O . ASN A 1 210 ? 29.081 -30.683 -27.956 1.00 25.97 210 ASN A O 1
ATOM 1669 N N . ILE A 1 211 ? 28.915 -32.138 -26.255 1.00 26.28 211 ILE A N 1
ATOM 1670 C CA . ILE A 1 211 ? 30.151 -31.746 -25.576 1.00 26.28 211 ILE A CA 1
ATOM 1671 C C . ILE A 1 211 ? 30.918 -33.027 -25.266 1.00 26.28 211 ILE A C 1
ATOM 1673 O O . ILE A 1 211 ? 30.412 -33.899 -24.564 1.00 26.28 211 ILE A O 1
ATOM 1677 N N . THR A 1 212 ? 32.160 -33.085 -25.735 1.00 24.17 212 THR A N 1
ATOM 1678 C CA . THR A 1 212 ? 33.241 -33.833 -25.085 1.00 24.17 212 THR A CA 1
ATOM 1679 C C . THR A 1 212 ? 34.501 -32.963 -25.032 1.00 24.17 212 THR A C 1
ATOM 1681 O O . THR A 1 212 ? 34.643 -32.058 -25.856 1.00 24.17 212 THR A O 1
ATOM 1684 N N . PRO A 1 213 ? 35.374 -33.184 -24.035 1.00 30.17 213 PRO A N 1
ATOM 1685 C CA . PRO A 1 213 ? 36.080 -32.122 -23.322 1.00 30.17 213 PRO A CA 1
ATOM 1686 C C . PRO A 1 213 ? 37.576 -32.080 -23.655 1.00 30.17 213 PRO A C 1
ATOM 1688 O O . PRO A 1 213 ? 38.121 -33.063 -24.149 1.00 30.17 213 PRO A O 1
ATOM 1691 N N . LEU A 1 214 ? 38.269 -30.996 -23.285 1.00 22.48 214 LEU A N 1
ATOM 1692 C CA . LEU A 1 214 ? 39.719 -31.056 -23.109 1.00 22.48 214 LEU A CA 1
ATOM 1693 C C . LEU A 1 214 ? 40.156 -30.486 -21.755 1.00 22.48 214 LEU A C 1
ATOM 1695 O O . LEU A 1 214 ? 39.913 -29.334 -21.404 1.00 22.48 214 LEU A O 1
ATOM 1699 N N . VAL A 1 215 ? 40.782 -31.399 -21.026 1.00 22.86 215 VAL A N 1
ATOM 1700 C CA . VAL A 1 215 ? 41.534 -31.313 -19.778 1.00 22.86 215 VAL A CA 1
ATOM 1701 C C . VAL A 1 215 ? 42.778 -30.439 -19.956 1.00 22.86 215 VAL A C 1
ATOM 1703 O O . VAL A 1 215 ? 43.413 -30.555 -20.995 1.00 22.86 215 VAL A O 1
ATOM 1706 N N . THR A 1 216 ? 43.141 -29.650 -18.934 1.00 22.86 216 THR A N 1
ATOM 1707 C CA . THR A 1 216 ? 44.477 -29.647 -18.282 1.00 22.86 216 THR A CA 1
ATOM 1708 C C . THR A 1 216 ? 44.543 -28.604 -17.151 1.00 22.86 216 THR A C 1
ATOM 1710 O O . THR A 1 216 ? 44.627 -27.405 -17.400 1.00 22.86 216 THR A O 1
ATOM 1713 N N . THR A 1 217 ? 44.539 -29.077 -15.902 1.00 21.16 217 THR A N 1
ATOM 1714 C CA . THR A 1 217 ? 45.341 -28.552 -14.765 1.00 21.16 217 THR A CA 1
ATOM 1715 C C . THR A 1 217 ? 46.741 -29.228 -14.825 1.00 21.16 217 THR A C 1
ATOM 1717 O O . THR A 1 217 ? 46.856 -30.130 -15.665 1.00 21.16 217 THR A O 1
ATOM 1720 N N . PRO A 1 218 ? 47.815 -28.903 -14.043 1.00 31.14 218 PRO A N 1
ATOM 1721 C CA . PRO A 1 218 ? 47.905 -28.512 -12.608 1.00 31.14 218 PRO A CA 1
ATOM 1722 C C . PRO A 1 218 ? 48.966 -27.393 -12.335 1.00 31.14 218 PRO A C 1
ATOM 1724 O O . PRO A 1 218 ? 49.463 -26.814 -13.291 1.00 31.14 218 PRO A O 1
ATOM 1727 N N . THR A 1 219 ? 49.287 -26.861 -11.140 1.00 22.03 219 THR A N 1
ATOM 1728 C CA . THR A 1 219 ? 49.753 -27.393 -9.823 1.00 22.03 219 THR A CA 1
ATOM 1729 C C . THR A 1 219 ? 49.799 -26.212 -8.809 1.00 22.03 219 THR A C 1
ATOM 1731 O O . THR A 1 219 ? 50.240 -25.137 -9.199 1.00 22.03 219 THR A O 1
ATOM 1734 N N . ILE A 1 220 ? 49.170 -26.257 -7.619 1.00 23.30 220 ILE A N 1
ATOM 1735 C CA . ILE A 1 220 ? 49.627 -26.640 -6.244 1.00 23.30 220 ILE A CA 1
ATOM 1736 C C . ILE A 1 220 ? 50.702 -25.750 -5.558 1.00 23.30 220 ILE A C 1
ATOM 1738 O O . ILE A 1 220 ? 51.865 -25.799 -5.942 1.00 23.30 220 ILE A O 1
ATOM 1742 N N . SER A 1 221 ? 50.324 -25.113 -4.429 1.00 22.45 221 SER A N 1
ATOM 1743 C CA . SER A 1 221 ? 50.977 -25.201 -3.088 1.00 22.45 221 SER A CA 1
ATOM 1744 C C . SER A 1 221 ? 50.051 -24.623 -1.979 1.00 22.45 221 SER A C 1
ATOM 1746 O O . SER A 1 221 ? 49.634 -23.474 -2.054 1.00 22.45 221 SER A O 1
ATOM 1748 N N . SER A 1 222 ? 49.435 -25.488 -1.150 1.00 21.78 222 SER A N 1
ATOM 1749 C CA . SER A 1 222 ? 49.627 -25.700 0.317 1.00 21.78 222 SER A CA 1
ATOM 1750 C C . SER A 1 222 ? 49.449 -24.449 1.210 1.00 21.78 222 SER A C 1
ATOM 1752 O O . SER A 1 222 ? 50.147 -23.471 0.989 1.00 21.78 222 SER A O 1
ATOM 1754 N N . SER A 1 223 ? 48.616 -24.407 2.265 1.00 22.34 223 SER A N 1
ATOM 1755 C CA . SER A 1 223 ? 48.438 -25.415 3.331 1.00 22.34 223 SER A CA 1
ATOM 1756 C C . SER A 1 223 ? 47.210 -25.165 4.248 1.00 22.34 223 SER A C 1
ATOM 1758 O O . SER A 1 223 ? 47.032 -24.032 4.681 1.00 22.34 223 SER A O 1
ATOM 1760 N N . PHE A 1 224 ? 46.480 -26.254 4.570 1.00 21.58 224 PHE A N 1
ATOM 1761 C CA . PHE A 1 224 ? 45.789 -26.663 5.829 1.00 21.58 224 PHE A CA 1
ATOM 1762 C C . PHE A 1 224 ? 44.978 -25.627 6.654 1.00 21.58 224 PHE A C 1
ATOM 1764 O O . PHE A 1 224 ? 45.476 -24.557 6.971 1.00 21.58 224 PHE A O 1
ATOM 1771 N N . VAL A 1 225 ? 43.735 -25.892 7.094 1.00 25.20 225 VAL A N 1
ATOM 1772 C CA . VAL A 1 225 ? 43.317 -26.950 8.050 1.00 25.20 225 VAL A CA 1
ATOM 1773 C C . VAL A 1 225 ? 41.893 -27.474 7.765 1.00 25.20 225 VAL A C 1
ATOM 1775 O O . VAL A 1 225 ? 40.991 -26.706 7.441 1.00 25.20 225 VAL A O 1
ATOM 1778 N N . GLU A 1 226 ? 41.734 -28.791 7.919 1.00 21.88 226 GLU A N 1
ATOM 1779 C CA . GLU A 1 226 ? 40.507 -29.598 7.835 1.00 21.88 226 GLU A CA 1
ATOM 1780 C C . GLU A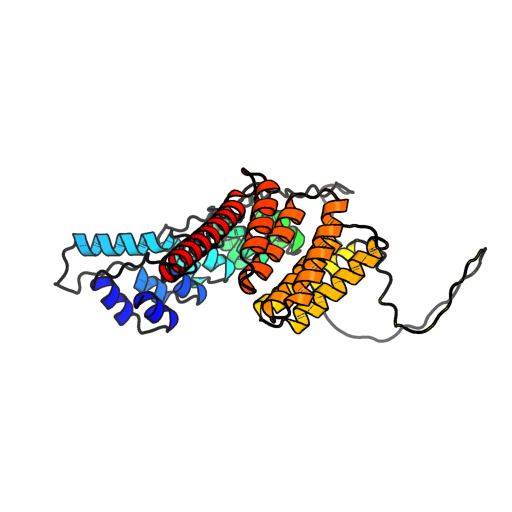 1 226 ? 39.502 -29.328 8.967 1.00 21.88 226 GLU A C 1
ATOM 1782 O O . GLU A 1 226 ? 39.881 -29.091 10.114 1.00 21.88 226 GLU A O 1
ATOM 1787 N N . CYS A 1 227 ? 38.215 -29.507 8.660 1.00 23.17 227 CYS A N 1
ATOM 1788 C CA . CYS A 1 227 ? 37.270 -30.131 9.583 1.00 23.17 227 CYS A CA 1
ATOM 1789 C C . CYS A 1 227 ? 36.180 -30.832 8.755 1.00 23.17 227 CYS A C 1
ATOM 1791 O O . CYS A 1 227 ? 35.263 -30.186 8.247 1.00 23.17 227 CYS A O 1
ATOM 1793 N N . ASP A 1 228 ? 36.325 -32.146 8.586 1.00 22.09 228 ASP A N 1
ATOM 1794 C CA . ASP A 1 228 ? 35.290 -33.032 8.053 1.00 22.09 228 ASP A CA 1
ATOM 1795 C C . ASP A 1 228 ? 34.257 -33.348 9.145 1.00 22.09 228 ASP A C 1
ATOM 1797 O O . ASP A 1 228 ? 34.610 -33.749 10.254 1.00 22.09 228 ASP A O 1
ATOM 1801 N N . SER A 1 229 ? 32.971 -33.212 8.814 1.00 24.77 229 SER A N 1
ATOM 1802 C CA . SER A 1 229 ? 31.926 -34.160 9.232 1.00 24.77 229 SER A CA 1
ATOM 1803 C C . SER A 1 229 ? 30.674 -33.995 8.358 1.00 24.77 229 SER A C 1
ATOM 1805 O O . SER A 1 229 ? 29.923 -33.031 8.462 1.00 24.77 229 SER A O 1
ATOM 1807 N N . ASP A 1 230 ? 30.532 -34.948 7.439 1.00 24.09 230 ASP A N 1
ATOM 1808 C CA . ASP A 1 230 ? 29.318 -35.606 6.950 1.00 24.09 230 ASP A CA 1
ATOM 1809 C C . ASP A 1 230 ? 28.042 -34.804 6.600 1.00 24.09 230 ASP A C 1
ATOM 1811 O O . ASP A 1 230 ? 27.248 -34.395 7.441 1.00 24.09 230 ASP A O 1
ATOM 1815 N N . GLN A 1 231 ? 27.774 -34.802 5.285 1.00 30.22 231 GLN A N 1
ATOM 1816 C CA . GLN A 1 231 ? 26.465 -35.027 4.649 1.00 30.22 231 GLN A CA 1
ATOM 1817 C C . GLN A 1 231 ? 25.318 -34.067 5.017 1.00 30.22 231 GLN A C 1
ATOM 1819 O O . GLN A 1 231 ? 24.320 -34.457 5.617 1.00 30.22 231 GLN A O 1
ATOM 1824 N N . VAL A 1 232 ? 25.378 -32.847 4.479 1.00 27.44 232 VAL A N 1
ATOM 1825 C CA . VAL A 1 232 ? 24.184 -32.136 3.992 1.00 27.44 232 VAL A CA 1
ATOM 1826 C C . VAL A 1 232 ? 24.556 -31.526 2.643 1.00 27.44 232 VAL A C 1
ATOM 1828 O O . VAL A 1 232 ? 25.582 -30.855 2.536 1.00 27.44 232 VAL A O 1
ATOM 1831 N N . GLU A 1 233 ? 23.770 -31.798 1.598 1.00 26.81 233 GLU A N 1
ATOM 1832 C CA . GLU A 1 233 ? 23.929 -31.177 0.279 1.00 26.81 233 GLU A CA 1
ATOM 1833 C C . GLU A 1 233 ? 24.033 -29.653 0.432 1.00 26.81 233 GLU A C 1
ATOM 1835 O O . GLU A 1 233 ? 23.065 -28.972 0.759 1.00 26.81 233 GLU A O 1
ATOM 1840 N N . ASN A 1 234 ? 25.242 -29.130 0.241 1.00 24.64 234 ASN A N 1
ATOM 1841 C CA . ASN A 1 234 ? 25.576 -27.730 0.445 1.00 24.64 234 ASN A CA 1
ATOM 1842 C C . ASN A 1 234 ? 25.033 -26.908 -0.743 1.00 24.64 234 ASN A C 1
ATOM 1844 O O . ASN A 1 234 ? 25.509 -27.097 -1.872 1.00 24.64 234 ASN A O 1
ATOM 1848 N N . PRO A 1 235 ? 24.038 -26.015 -0.569 1.00 33.66 235 PRO A N 1
ATOM 1849 C CA . PRO A 1 235 ? 23.542 -25.218 -1.676 1.00 33.66 235 PRO A CA 1
ATOM 1850 C C . PRO A 1 235 ? 24.566 -24.127 -1.998 1.00 33.66 235 PRO A C 1
ATOM 1852 O O . PRO A 1 235 ? 24.640 -23.105 -1.331 1.00 33.66 235 PRO A O 1
ATOM 1855 N N . ARG A 1 236 ? 25.360 -24.401 -3.041 1.00 37.50 236 ARG A N 1
ATOM 1856 C CA . ARG A 1 236 ? 26.094 -23.471 -3.918 1.00 37.50 236 ARG A CA 1
ATOM 1857 C C . ARG A 1 236 ? 26.534 -22.170 -3.249 1.00 37.50 236 ARG A C 1
ATOM 1859 O O . ARG A 1 236 ? 25.763 -21.229 -3.140 1.00 37.50 236 ARG A O 1
ATOM 1866 N N . ASN A 1 237 ? 27.825 -22.100 -2.952 1.00 38.34 237 ASN A N 1
ATOM 1867 C CA . ASN A 1 237 ? 28.554 -20.887 -2.608 1.00 38.34 237 ASN A CA 1
ATOM 1868 C C . ASN A 1 237 ? 28.255 -19.772 -3.642 1.00 38.34 237 ASN A C 1
ATOM 1870 O O . ASN A 1 237 ? 28.816 -19.771 -4.739 1.00 38.34 237 ASN A O 1
ATOM 1874 N N . ILE A 1 238 ? 27.309 -18.873 -3.342 1.00 46.44 238 ILE A N 1
ATOM 1875 C CA . ILE A 1 238 ? 26.922 -17.771 -4.232 1.00 46.44 238 ILE A CA 1
ATOM 1876 C C . ILE A 1 238 ? 27.949 -16.651 -4.051 1.00 46.44 238 ILE A C 1
ATOM 1878 O O . ILE A 1 238 ? 27.731 -15.699 -3.307 1.00 46.44 238 ILE A O 1
ATOM 1882 N N . THR A 1 239 ? 29.102 -16.793 -4.701 1.00 41.34 239 THR A N 1
ATOM 1883 C CA . THR A 1 239 ? 30.207 -15.823 -4.627 1.00 41.34 239 THR A CA 1
ATOM 1884 C C . THR A 1 239 ? 30.056 -14.645 -5.593 1.00 41.34 239 THR A C 1
ATOM 1886 O O . THR A 1 239 ? 30.867 -13.725 -5.548 1.00 41.34 239 THR A O 1
ATOM 1889 N N . ASP A 1 240 ? 29.000 -14.622 -6.413 1.00 55.09 240 ASP A N 1
ATOM 1890 C CA . ASP A 1 240 ? 28.666 -13.484 -7.273 1.00 55.09 240 ASP A CA 1
ATOM 1891 C C . ASP A 1 240 ? 27.539 -12.653 -6.645 1.00 55.09 240 ASP A C 1
ATOM 1893 O O . ASP A 1 240 ? 26.391 -13.096 -6.546 1.00 55.09 240 ASP A O 1
ATOM 1897 N N . ASP A 1 241 ? 27.847 -11.414 -6.254 1.00 55.97 241 ASP A N 1
ATOM 1898 C CA . ASP A 1 241 ? 26.924 -10.500 -5.556 1.00 55.97 241 ASP A CA 1
ATOM 1899 C C . ASP A 1 241 ? 25.628 -10.237 -6.369 1.00 55.97 241 ASP A C 1
ATOM 1901 O O . ASP A 1 241 ? 24.549 -10.032 -5.808 1.00 55.97 241 ASP A O 1
ATOM 1905 N N . GLN A 1 242 ? 25.693 -10.346 -7.706 1.00 55.03 242 GLN A N 1
ATOM 1906 C CA . GLN A 1 242 ? 24.527 -10.293 -8.606 1.00 55.03 242 GLN A CA 1
ATOM 1907 C C . GLN A 1 242 ? 23.633 -11.542 -8.523 1.00 55.03 242 GLN A C 1
ATOM 1909 O O . GLN A 1 242 ? 22.409 -11.429 -8.515 1.00 55.03 242 GLN A O 1
ATOM 1914 N N . SER A 1 243 ? 24.221 -12.737 -8.421 1.00 67.69 243 SER A N 1
ATOM 1915 C CA . SER A 1 243 ? 23.458 -13.978 -8.238 1.00 67.69 243 SER A CA 1
ATOM 1916 C C . SER A 1 243 ? 22.838 -14.036 -6.842 1.00 67.69 243 SER A C 1
ATOM 1918 O O . SER A 1 243 ? 21.728 -14.542 -6.680 1.00 67.69 243 SER A O 1
ATOM 1920 N N . TRP A 1 244 ? 23.529 -13.498 -5.834 1.00 76.75 244 TRP A N 1
ATOM 1921 C CA . TRP A 1 244 ? 23.025 -13.445 -4.464 1.00 76.75 244 TRP A CA 1
ATOM 1922 C C . TRP A 1 244 ? 21.831 -12.495 -4.347 1.00 76.75 244 TRP A C 1
ATOM 1924 O O . TRP A 1 244 ? 20.786 -12.874 -3.822 1.00 76.75 244 TRP A O 1
ATOM 1934 N N . THR A 1 245 ? 21.950 -11.282 -4.893 1.00 69.75 245 THR A N 1
ATOM 1935 C CA . THR A 1 245 ? 20.863 -10.286 -4.877 1.00 69.75 245 THR A CA 1
ATOM 1936 C C . THR A 1 245 ? 19.630 -10.759 -5.645 1.00 69.75 245 THR A C 1
ATOM 1938 O O . THR A 1 245 ? 18.514 -10.608 -5.146 1.00 69.75 245 THR A O 1
ATOM 1941 N N . ALA A 1 246 ? 19.811 -11.391 -6.808 1.00 68.94 246 ALA A N 1
ATOM 1942 C CA . ALA A 1 246 ? 18.711 -11.992 -7.560 1.00 68.94 246 ALA A CA 1
ATOM 1943 C C . ALA A 1 246 ? 18.010 -13.107 -6.765 1.00 68.94 246 ALA A C 1
ATOM 1945 O O . ALA A 1 246 ? 16.779 -13.159 -6.728 1.00 68.94 246 ALA A O 1
ATOM 1946 N N . HIS A 1 247 ? 18.778 -13.963 -6.082 1.00 80.19 247 HIS A N 1
ATOM 1947 C CA . HIS A 1 247 ? 18.225 -15.048 -5.274 1.00 80.19 247 HIS A CA 1
ATOM 1948 C C . HIS A 1 247 ? 17.453 -14.536 -4.048 1.00 80.19 247 HIS A C 1
ATOM 1950 O O . HIS A 1 247 ? 16.337 -14.986 -3.789 1.00 80.19 247 HIS A O 1
ATOM 1956 N N . VAL A 1 248 ? 17.996 -13.536 -3.344 1.00 77.56 248 VAL A N 1
ATOM 1957 C CA . VAL A 1 248 ? 17.301 -12.851 -2.243 1.00 77.56 248 VAL A CA 1
ATOM 1958 C C . VAL A 1 248 ? 15.978 -12.259 -2.721 1.00 77.56 248 VAL A C 1
ATOM 1960 O O . VAL A 1 248 ? 14.948 -12.449 -2.075 1.00 77.56 248 VAL A O 1
ATOM 1963 N N . PHE A 1 249 ? 15.987 -11.556 -3.855 1.00 74.75 249 PHE A N 1
ATOM 1964 C CA . PHE A 1 249 ? 14.787 -10.910 -4.380 1.00 74.75 249 PHE A CA 1
ATOM 1965 C C . PHE A 1 249 ? 13.702 -11.921 -4.777 1.00 74.75 249 PHE A C 1
ATOM 1967 O O . PHE A 1 249 ? 12.523 -11.706 -4.483 1.00 74.75 249 PHE A O 1
ATOM 1974 N N . ASP A 1 250 ? 14.086 -13.033 -5.409 1.00 76.50 250 ASP A N 1
ATOM 1975 C CA . ASP A 1 250 ? 13.169 -14.121 -5.759 1.00 76.50 250 ASP A CA 1
ATOM 1976 C C . ASP A 1 250 ? 12.508 -14.718 -4.508 1.00 76.50 250 ASP A C 1
ATOM 1978 O O . ASP A 1 250 ? 11.279 -14.809 -4.435 1.00 76.50 250 ASP A O 1
ATOM 1982 N N . LEU A 1 251 ? 13.300 -15.043 -3.481 1.00 80.69 251 LEU A N 1
ATOM 1983 C CA . LEU A 1 251 ? 12.776 -15.574 -2.222 1.00 80.69 251 LEU A CA 1
ATOM 1984 C C . LEU A 1 251 ? 11.866 -14.568 -1.503 1.00 80.69 251 LEU A C 1
ATOM 1986 O O . LEU A 1 251 ? 10.799 -14.950 -1.022 1.00 80.69 251 LEU A O 1
ATOM 1990 N N . GLN A 1 252 ? 12.231 -13.281 -1.467 1.00 75.94 252 GLN A N 1
ATOM 1991 C CA . GLN A 1 252 ? 11.389 -12.230 -0.881 1.00 75.94 252 GLN A CA 1
ATOM 1992 C C . GLN A 1 252 ? 10.061 -12.085 -1.632 1.00 75.94 252 GLN A C 1
ATOM 1994 O O . GLN A 1 252 ? 8.999 -12.011 -1.011 1.00 75.94 252 GLN A O 1
ATOM 1999 N N . SER A 1 253 ? 10.103 -12.090 -2.965 1.00 70.19 253 SER A N 1
ATOM 2000 C CA . SER A 1 253 ? 8.913 -11.977 -3.811 1.00 70.19 253 SER A CA 1
ATOM 2001 C C . SER A 1 253 ? 7.970 -13.163 -3.610 1.00 70.19 253 SER A C 1
ATOM 2003 O O . SER A 1 253 ? 6.769 -12.969 -3.404 1.00 70.19 253 SER A O 1
ATOM 2005 N N . LYS A 1 254 ? 8.510 -14.389 -3.579 1.00 79.31 254 LYS A N 1
ATOM 2006 C CA . LYS A 1 254 ? 7.751 -15.614 -3.288 1.00 79.31 254 LYS A CA 1
ATOM 2007 C C . LYS A 1 254 ? 7.151 -15.603 -1.887 1.00 79.31 254 LYS A C 1
ATOM 2009 O O . LYS A 1 254 ? 5.991 -15.986 -1.726 1.00 79.31 254 LYS A O 1
ATOM 2014 N N . ALA A 1 255 ? 7.894 -15.128 -0.887 1.00 78.31 255 ALA A N 1
ATOM 2015 C CA . ALA A 1 255 ? 7.400 -15.019 0.481 1.00 78.31 255 ALA A CA 1
ATOM 2016 C C . ALA A 1 255 ? 6.207 -14.053 0.572 1.00 78.31 255 ALA A C 1
ATOM 2018 O O . ALA A 1 255 ? 5.162 -14.410 1.115 1.00 78.31 255 ALA A O 1
ATOM 2019 N N . ILE A 1 256 ? 6.321 -12.863 -0.029 1.00 72.50 256 ILE A N 1
ATOM 2020 C CA . ILE A 1 256 ? 5.249 -11.856 -0.053 1.00 72.50 256 ILE A CA 1
ATOM 2021 C C . ILE A 1 256 ? 4.024 -12.386 -0.804 1.00 72.50 256 ILE A C 1
ATOM 2023 O O . ILE A 1 256 ? 2.902 -12.270 -0.309 1.00 72.50 256 ILE A O 1
ATOM 2027 N N . GLN A 1 257 ? 4.221 -13.002 -1.972 1.00 70.75 257 GLN A N 1
ATOM 2028 C CA . GLN A 1 257 ? 3.131 -13.604 -2.738 1.00 70.75 257 GLN A CA 1
ATOM 2029 C C . GLN A 1 257 ? 2.421 -14.701 -1.935 1.00 70.75 257 GLN A C 1
ATOM 2031 O O . GLN A 1 257 ? 1.193 -14.763 -1.940 1.00 70.75 257 GLN A O 1
ATOM 2036 N N . SER A 1 258 ? 3.179 -15.524 -1.208 1.00 77.25 258 SER A N 1
ATOM 2037 C CA . SER A 1 258 ? 2.634 -16.592 -0.365 1.00 77.25 258 SER A CA 1
ATOM 2038 C C . SER A 1 258 ? 1.847 -16.032 0.824 1.00 77.25 258 SER A C 1
ATOM 2040 O O . SER A 1 258 ? 0.758 -16.524 1.103 1.00 77.25 258 SER A O 1
ATOM 2042 N N . ILE A 1 259 ? 2.308 -14.943 1.459 1.00 70.69 259 ILE A N 1
ATOM 2043 C CA . ILE A 1 259 ? 1.541 -14.236 2.503 1.00 70.69 259 ILE A CA 1
ATOM 2044 C C . ILE A 1 259 ? 0.209 -13.721 1.948 1.00 70.69 259 ILE A C 1
ATOM 2046 O O . ILE A 1 259 ? -0.827 -13.893 2.589 1.00 70.69 259 ILE A O 1
ATOM 2050 N N . VAL A 1 260 ? 0.220 -13.101 0.762 1.00 72.19 260 VAL A N 1
ATOM 2051 C CA . VAL A 1 260 ? -1.002 -12.597 0.107 1.00 72.19 260 VAL A CA 1
ATOM 2052 C C . VAL A 1 260 ? -1.951 -13.744 -0.244 1.00 72.19 260 VAL A C 1
ATOM 2054 O O . VAL A 1 260 ? -3.161 -13.608 -0.084 1.00 72.19 260 VAL A O 1
ATOM 2057 N N . ALA A 1 261 ? -1.409 -14.886 -0.667 1.00 73.75 261 ALA A N 1
ATOM 2058 C CA . ALA A 1 261 ? -2.166 -16.105 -0.926 1.00 73.75 261 ALA A CA 1
ATOM 2059 C C . ALA A 1 261 ? -2.570 -16.864 0.355 1.00 73.75 261 ALA A C 1
ATOM 2061 O O . ALA A 1 261 ? -3.170 -17.931 0.254 1.00 73.75 261 ALA A O 1
ATOM 2062 N N . THR A 1 262 ? -2.257 -16.344 1.550 1.00 80.94 262 THR A N 1
ATOM 2063 C CA . THR A 1 262 ? -2.465 -16.993 2.862 1.00 80.94 262 THR A CA 1
ATOM 2064 C C . THR A 1 262 ? -1.764 -18.349 3.033 1.00 80.94 262 THR A C 1
ATOM 2066 O O . THR A 1 262 ? -2.055 -19.097 3.962 1.00 80.94 262 THR A O 1
ATOM 2069 N N . ASP A 1 263 ? -0.788 -18.654 2.177 1.00 84.50 263 ASP A N 1
ATOM 2070 C CA . ASP A 1 263 ? 0.056 -19.842 2.277 1.00 84.50 263 ASP A CA 1
ATOM 2071 C C . ASP A 1 263 ? 1.234 -19.563 3.221 1.00 84.50 263 ASP A C 1
ATOM 2073 O O . ASP A 1 263 ? 2.360 -19.253 2.817 1.00 84.50 263 ASP A O 1
ATOM 2077 N N . PHE A 1 264 ? 0.949 -19.639 4.521 1.00 80.56 264 PHE A N 1
ATOM 2078 C CA . PHE A 1 264 ? 1.930 -19.369 5.571 1.00 80.56 264 PHE A CA 1
ATOM 2079 C C . PHE A 1 264 ? 3.063 -20.398 5.613 1.00 80.56 264 PHE A C 1
ATOM 2081 O O . PHE A 1 264 ? 4.169 -20.055 6.020 1.00 80.56 264 PHE A O 1
ATOM 2088 N N . THR A 1 265 ? 2.827 -21.622 5.134 1.00 88.19 265 THR A N 1
ATOM 2089 C CA . THR A 1 265 ? 3.852 -22.674 5.091 1.00 88.19 265 THR A CA 1
ATOM 2090 C C . THR A 1 265 ? 4.948 -22.351 4.080 1.00 88.19 265 THR A C 1
ATOM 2092 O O . THR A 1 265 ? 6.131 -22.391 4.423 1.00 88.19 265 THR A O 1
ATOM 2095 N N . LYS A 1 266 ? 4.569 -21.928 2.865 1.00 83.00 266 LYS A N 1
ATOM 2096 C CA . LYS A 1 266 ? 5.530 -21.485 1.847 1.00 83.00 266 LYS A CA 1
ATOM 2097 C C . LYS A 1 266 ? 6.177 -20.154 2.204 1.00 83.00 266 LYS A C 1
ATOM 2099 O O . LYS A 1 266 ? 7.371 -19.972 1.985 1.00 83.00 266 LYS A O 1
ATOM 2104 N N . ALA A 1 267 ? 5.417 -19.226 2.787 1.00 78.44 267 ALA A N 1
ATOM 2105 C CA . ALA A 1 267 ? 5.990 -17.974 3.272 1.00 78.44 267 ALA A CA 1
ATOM 2106 C C . ALA A 1 267 ? 7.082 -18.234 4.323 1.00 78.44 267 ALA A C 1
ATOM 2108 O O . ALA A 1 267 ? 8.159 -17.640 4.257 1.00 78.44 267 ALA A O 1
ATOM 2109 N N . PHE A 1 268 ? 6.824 -19.159 5.253 1.00 85.88 268 PHE A N 1
ATOM 2110 C CA . PHE A 1 268 ? 7.779 -19.550 6.282 1.00 85.88 268 PHE A CA 1
ATOM 2111 C C . PHE A 1 268 ? 9.034 -20.183 5.680 1.00 85.88 268 PHE A C 1
ATOM 2113 O O . PHE A 1 268 ? 10.138 -19.766 6.029 1.00 85.88 268 PHE A O 1
ATOM 2120 N N . SER A 1 269 ? 8.889 -21.129 4.741 1.00 87.94 269 SER A N 1
ATOM 2121 C CA . SER A 1 269 ? 10.050 -21.746 4.090 1.00 87.94 269 SER A CA 1
ATOM 2122 C C . SER A 1 269 ? 10.916 -20.704 3.382 1.00 87.94 269 SER A C 1
ATOM 2124 O O . SER A 1 269 ? 12.121 -20.680 3.597 1.00 87.94 269 SER A O 1
ATOM 2126 N N . CYS A 1 270 ? 10.313 -19.768 2.637 1.00 85.88 270 CYS A N 1
ATOM 2127 C CA . CYS A 1 270 ? 11.069 -18.718 1.951 1.00 85.88 270 CYS A CA 1
ATOM 2128 C C . CYS A 1 270 ? 11.835 -17.801 2.920 1.00 85.88 270 CYS A C 1
ATOM 2130 O O . CYS A 1 270 ? 12.990 -17.474 2.654 1.00 85.88 270 CYS A O 1
ATOM 2132 N N . TYR A 1 271 ? 11.234 -17.385 4.043 1.00 84.31 271 TYR A N 1
ATOM 2133 C CA . TYR A 1 271 ? 11.949 -16.550 5.018 1.00 84.31 271 TYR A CA 1
ATOM 2134 C C . TYR A 1 271 ? 13.008 -17.309 5.813 1.00 84.31 271 TYR A C 1
ATOM 2136 O O . TYR A 1 271 ? 14.019 -16.712 6.179 1.00 84.31 271 TYR A O 1
ATOM 2144 N N . ARG A 1 272 ? 12.813 -18.605 6.064 1.00 90.31 272 ARG A N 1
ATOM 2145 C CA . ARG A 1 272 ? 13.837 -19.455 6.673 1.00 90.31 272 ARG A CA 1
ATOM 2146 C C . ARG A 1 272 ? 15.044 -19.603 5.745 1.00 90.31 272 ARG A C 1
ATOM 2148 O O . ARG A 1 272 ? 16.172 -19.450 6.198 1.00 90.31 272 ARG A O 1
ATOM 2155 N N . ASP A 1 273 ? 14.805 -19.834 4.459 1.00 88.88 273 ASP A N 1
ATOM 2156 C CA . ASP A 1 273 ? 15.877 -19.954 3.469 1.00 88.88 273 ASP A CA 1
ATOM 2157 C C . ASP A 1 273 ? 16.613 -18.604 3.295 1.00 88.88 273 ASP A C 1
ATOM 2159 O O . ASP A 1 273 ? 17.841 -18.567 3.243 1.00 88.88 273 ASP A O 1
ATOM 2163 N N . LEU A 1 274 ? 15.889 -17.471 3.327 1.00 88.50 274 LEU A N 1
ATOM 2164 C CA . LEU A 1 274 ? 16.490 -16.127 3.386 1.00 88.50 274 LEU A CA 1
ATOM 2165 C C . LEU A 1 274 ? 17.344 -15.914 4.637 1.00 88.50 274 LEU A C 1
ATOM 2167 O O . LEU A 1 274 ? 18.425 -15.337 4.551 1.00 88.50 274 LEU A O 1
ATOM 2171 N N . LEU A 1 275 ? 16.857 -16.342 5.803 1.00 89.31 275 LEU A N 1
ATOM 2172 C CA . LEU A 1 275 ? 17.580 -16.206 7.063 1.00 89.31 275 LEU A CA 1
ATOM 2173 C C . LEU A 1 275 ? 18.918 -16.948 7.010 1.00 89.31 275 LEU A C 1
ATOM 2175 O O . LEU A 1 275 ? 19.933 -16.391 7.424 1.00 89.31 275 LEU A O 1
ATOM 2179 N N . GLU A 1 276 ? 18.917 -18.170 6.484 1.00 89.12 276 GLU A N 1
ATOM 2180 C CA . GLU A 1 276 ? 20.124 -18.975 6.315 1.00 89.12 276 GLU A CA 1
ATOM 2181 C C . GLU A 1 276 ? 21.103 -18.306 5.343 1.00 89.12 276 GLU A C 1
ATOM 2183 O O . GLU A 1 276 ? 22.277 -18.118 5.657 1.00 89.12 276 GLU A O 1
ATOM 2188 N N . LEU A 1 277 ? 20.595 -17.814 4.214 1.00 88.56 277 LEU A N 1
ATOM 2189 C CA . LEU A 1 277 ? 21.389 -17.083 3.233 1.00 88.56 277 LEU A CA 1
ATOM 2190 C C . LEU A 1 277 ? 22.030 -15.809 3.819 1.00 88.56 277 LEU A C 1
ATOM 2192 O O . LEU A 1 277 ? 23.195 -15.509 3.542 1.00 88.56 277 LEU A O 1
ATOM 2196 N N . TYR A 1 278 ? 21.294 -15.053 4.640 1.00 85.69 278 TYR A N 1
ATOM 2197 C CA . TYR A 1 278 ? 21.836 -13.885 5.336 1.00 85.69 278 TYR A CA 1
ATOM 2198 C C . TYR A 1 278 ? 22.886 -14.288 6.373 1.00 85.69 278 TYR A C 1
ATOM 2200 O O . TYR A 1 278 ? 23.956 -13.685 6.424 1.00 85.69 278 TYR A O 1
ATOM 2208 N N . LYS A 1 279 ? 22.623 -15.322 7.176 1.00 84.62 279 LYS A N 1
ATOM 2209 C CA . LYS A 1 279 ? 23.581 -15.836 8.163 1.00 84.62 279 LYS A CA 1
ATOM 2210 C C . LYS A 1 279 ? 24.894 -16.266 7.520 1.00 84.62 279 LYS A C 1
ATOM 2212 O O . LYS A 1 279 ? 25.951 -15.916 8.039 1.00 84.62 279 LYS A O 1
ATOM 2217 N N . GLN A 1 280 ? 24.830 -16.943 6.377 1.00 85.94 280 GLN A N 1
ATOM 2218 C CA . GLN A 1 280 ? 26.008 -17.338 5.610 1.00 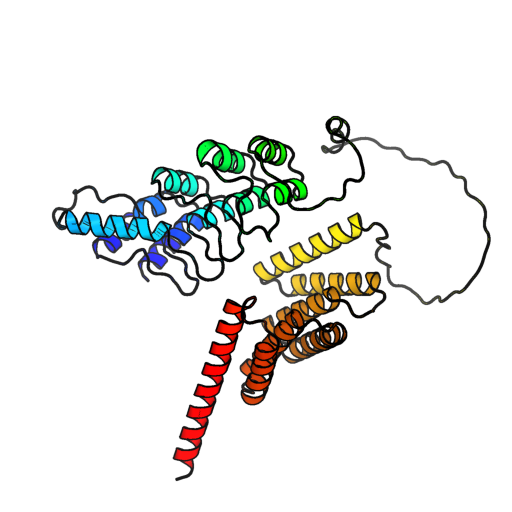85.94 280 GLN A CA 1
ATOM 2219 C C . GLN A 1 280 ? 26.776 -16.119 5.090 1.00 85.94 280 GLN A C 1
ATOM 2221 O O . GLN A 1 280 ? 27.976 -16.013 5.328 1.00 85.94 280 GLN A O 1
ATOM 2226 N N . LYS A 1 281 ? 26.092 -15.154 4.455 1.00 84.25 281 LYS A N 1
ATOM 2227 C CA . LYS A 1 281 ? 26.744 -13.944 3.921 1.00 84.25 281 LYS A CA 1
ATOM 2228 C C . LYS A 1 281 ? 27.427 -13.108 5.003 1.00 84.25 281 LYS A C 1
ATOM 2230 O O . LYS A 1 281 ? 28.498 -12.558 4.766 1.00 84.25 281 LYS A O 1
ATOM 2235 N N . TYR A 1 282 ? 26.800 -12.989 6.170 1.00 82.31 282 TYR A N 1
ATOM 2236 C CA . TYR A 1 282 ? 27.303 -12.168 7.271 1.00 82.31 282 TYR A CA 1
ATOM 2237 C C . TYR A 1 282 ? 28.082 -12.975 8.316 1.00 82.31 282 TYR A C 1
ATOM 2239 O O . TYR A 1 282 ? 28.347 -12.450 9.394 1.00 82.31 282 TYR A O 1
ATOM 2247 N N . CYS A 1 283 ? 28.434 -14.235 8.038 1.00 79.75 283 CYS A N 1
ATOM 2248 C CA . CYS A 1 283 ? 29.168 -15.112 8.958 1.00 79.75 283 CYS A CA 1
ATOM 2249 C C . CYS A 1 283 ? 28.570 -15.140 10.380 1.00 79.75 283 CYS A C 1
ATOM 2251 O O . CYS A 1 283 ? 29.293 -15.057 11.371 1.00 79.75 283 CYS A O 1
ATOM 2253 N N . ASN A 1 284 ? 27.239 -15.205 10.485 1.00 74.19 284 ASN A N 1
ATOM 2254 C CA . ASN A 1 284 ? 26.473 -15.142 11.737 1.00 74.19 284 ASN A CA 1
ATOM 2255 C C . ASN A 1 284 ? 26.660 -13.860 12.580 1.00 74.19 284 ASN A C 1
ATOM 2257 O O . ASN A 1 284 ? 26.221 -13.810 13.731 1.00 74.19 284 ASN A O 1
ATOM 2261 N N . MET A 1 285 ? 27.264 -12.803 12.031 1.00 75.44 285 MET A N 1
ATOM 2262 C CA . MET A 1 285 ? 27.323 -11.496 12.686 1.00 75.44 285 MET A CA 1
ATOM 2263 C C . MET A 1 285 ? 25.940 -10.836 12.716 1.00 75.44 285 MET A C 1
ATOM 2265 O O . MET A 1 285 ? 25.090 -11.082 11.862 1.00 75.44 285 MET A O 1
ATOM 2269 N N . SER A 1 286 ? 25.712 -9.958 13.699 1.00 78.94 286 SER A N 1
ATOM 2270 C CA . SER A 1 286 ? 24.471 -9.177 13.773 1.00 78.94 286 SER A CA 1
ATOM 2271 C C . SER A 1 286 ? 24.322 -8.310 12.519 1.00 78.94 286 SER A C 1
ATOM 2273 O O . SER A 1 286 ? 25.181 -7.481 12.235 1.00 78.94 286 SER A O 1
ATOM 2275 N N . HIS A 1 287 ? 23.228 -8.492 11.775 1.00 85.69 287 HIS A N 1
ATOM 2276 C CA . HIS A 1 287 ? 22.914 -7.704 10.583 1.00 85.69 287 HIS A CA 1
ATOM 2277 C C . HIS A 1 287 ? 21.414 -7.400 10.509 1.00 85.69 287 HIS A C 1
ATOM 2279 O O . HIS A 1 287 ? 20.583 -8.221 10.904 1.00 85.69 287 HIS A O 1
ATOM 2285 N N . VAL A 1 288 ? 21.056 -6.227 9.974 1.00 82.00 288 VAL A N 1
ATOM 2286 C CA . VAL A 1 288 ? 19.658 -5.757 9.916 1.00 82.00 288 VAL A CA 1
ATOM 2287 C C . VAL A 1 288 ? 18.772 -6.728 9.130 1.00 82.00 288 VAL A C 1
ATOM 2289 O O . VAL A 1 288 ? 17.633 -6.976 9.518 1.00 82.00 288 VAL A O 1
ATOM 2292 N N . ASP A 1 289 ? 19.292 -7.334 8.065 1.00 81.50 289 ASP A N 1
ATOM 2293 C CA . ASP A 1 289 ? 18.516 -8.269 7.241 1.00 81.50 289 ASP A CA 1
ATOM 2294 C C . ASP A 1 289 ? 18.201 -9.590 7.959 1.00 81.50 289 ASP A C 1
ATOM 2296 O O . ASP A 1 289 ? 17.098 -10.119 7.810 1.00 81.50 289 ASP A O 1
ATOM 2300 N N . ILE A 1 290 ? 19.105 -10.070 8.824 1.00 85.25 290 ILE A N 1
ATOM 2301 C CA . ILE A 1 290 ? 18.851 -11.230 9.697 1.00 85.25 290 ILE A CA 1
ATOM 2302 C C . ILE A 1 290 ? 17.707 -10.898 10.662 1.00 85.25 290 ILE A C 1
ATOM 2304 O O . ILE A 1 290 ? 16.796 -11.707 10.850 1.00 85.25 290 ILE A O 1
ATOM 2308 N N . ALA A 1 291 ? 17.705 -9.694 11.239 1.00 86.06 291 ALA A N 1
ATOM 2309 C CA . ALA A 1 291 ? 16.627 -9.263 12.122 1.00 86.06 291 ALA A CA 1
ATOM 2310 C C . ALA A 1 291 ? 15.285 -9.125 11.391 1.00 86.06 291 ALA A C 1
ATOM 2312 O O . ALA A 1 291 ? 14.266 -9.601 11.885 1.00 86.06 291 ALA A O 1
ATOM 2313 N N . ARG A 1 292 ? 15.269 -8.539 10.186 1.00 84.56 292 ARG A N 1
ATOM 2314 C CA . ARG A 1 292 ? 14.051 -8.431 9.363 1.00 84.56 292 ARG A CA 1
ATOM 2315 C C . ARG A 1 292 ? 13.479 -9.796 9.001 1.00 84.56 292 ARG A C 1
ATOM 2317 O O . ARG A 1 292 ? 12.263 -9.970 9.057 1.00 84.56 292 ARG A O 1
ATOM 2324 N N . ALA A 1 293 ? 14.334 -10.761 8.659 1.00 83.94 293 ALA A N 1
ATOM 2325 C CA . ALA A 1 293 ? 13.908 -12.130 8.389 1.00 83.94 293 ALA A CA 1
ATOM 2326 C C . ALA A 1 293 ? 13.259 -12.770 9.629 1.00 83.94 293 ALA A C 1
ATOM 2328 O O . ALA A 1 293 ? 12.144 -13.277 9.526 1.00 83.94 293 ALA A O 1
ATOM 2329 N N . ASN A 1 294 ? 13.883 -12.655 10.808 1.00 88.75 294 ASN A N 1
ATOM 2330 C CA . ASN A 1 294 ? 13.303 -13.133 12.072 1.00 88.75 294 ASN A CA 1
ATOM 2331 C C . ASN A 1 294 ? 11.974 -12.439 12.408 1.00 88.75 294 ASN A C 1
ATOM 2333 O O . ASN A 1 294 ? 11.005 -13.102 12.769 1.00 88.75 294 ASN A O 1
ATOM 2337 N N . ASN A 1 295 ? 11.880 -11.123 12.213 1.00 86.19 295 ASN A N 1
ATOM 2338 C CA . ASN A 1 295 ? 10.643 -10.379 12.438 1.00 86.19 295 ASN A CA 1
ATOM 2339 C C . ASN A 1 295 ? 9.516 -10.827 11.485 1.00 86.19 295 ASN A C 1
ATOM 2341 O O . ASN A 1 295 ? 8.366 -10.963 11.894 1.00 86.19 295 ASN A O 1
ATOM 2345 N N . ASN A 1 296 ? 9.825 -11.120 10.220 1.00 85.00 296 ASN A N 1
ATOM 2346 C CA . ASN A 1 296 ? 8.833 -11.651 9.281 1.00 85.00 296 ASN A CA 1
ATOM 2347 C C . ASN A 1 296 ? 8.403 -13.082 9.635 1.00 85.00 296 ASN A C 1
ATOM 2349 O O . ASN A 1 296 ? 7.215 -13.394 9.551 1.00 85.00 296 ASN A O 1
ATOM 2353 N N . ILE A 1 297 ? 9.333 -13.926 10.093 1.00 87.88 297 ILE A N 1
ATOM 2354 C CA . ILE A 1 297 ? 9.023 -15.256 10.635 1.00 87.88 297 ILE A CA 1
ATOM 2355 C C . ILE A 1 297 ? 8.092 -15.136 11.851 1.00 87.88 297 ILE A C 1
ATOM 2357 O O . ILE A 1 297 ? 7.066 -15.814 11.902 1.00 87.88 297 ILE A O 1
ATOM 2361 N N . GLY A 1 298 ? 8.374 -14.211 12.774 1.00 89.00 298 GLY A N 1
ATOM 2362 C CA . GLY A 1 298 ? 7.497 -13.915 13.908 1.00 89.00 298 GLY A CA 1
ATOM 2363 C C . GLY A 1 298 ? 6.096 -13.474 13.475 1.00 89.00 298 GLY A C 1
ATOM 2364 O O . GLY A 1 298 ? 5.099 -13.920 14.041 1.00 89.00 298 GLY A O 1
ATOM 2365 N N . SER A 1 299 ? 5.995 -12.677 12.406 1.00 84.62 299 SER A N 1
ATOM 2366 C CA . SER A 1 299 ? 4.708 -12.271 11.821 1.00 84.62 299 SER A CA 1
ATOM 2367 C C . SER A 1 299 ? 3.907 -13.447 11.274 1.00 84.62 299 SER A C 1
ATOM 2369 O O . SER A 1 299 ? 2.682 -13.476 11.406 1.00 84.62 299 SER A O 1
ATOM 2371 N N . ILE A 1 300 ? 4.584 -14.436 10.694 1.00 83.06 300 ILE A N 1
ATOM 2372 C CA . ILE A 1 300 ? 3.944 -15.659 10.212 1.00 83.06 300 ILE A CA 1
ATOM 2373 C C . ILE A 1 300 ? 3.450 -16.500 11.389 1.00 83.06 300 ILE A C 1
ATOM 2375 O O . ILE A 1 300 ? 2.277 -16.868 11.393 1.00 83.06 300 ILE A O 1
ATOM 2379 N N . TYR A 1 301 ? 4.285 -16.723 12.409 1.00 83.75 301 TYR A N 1
ATOM 2380 C CA . TYR A 1 301 ? 3.884 -17.441 13.624 1.00 83.75 301 TYR A CA 1
ATOM 2381 C C . TYR A 1 301 ? 2.685 -16.790 14.318 1.00 83.75 301 TYR A C 1
ATOM 2383 O O . TYR A 1 301 ? 1.724 -17.466 14.679 1.00 83.75 301 TYR A O 1
ATOM 2391 N N . HIS A 1 302 ? 2.680 -15.460 14.405 1.00 85.06 302 HIS A N 1
ATOM 2392 C CA . HIS A 1 302 ? 1.548 -14.697 14.918 1.00 85.06 302 HIS A CA 1
ATOM 2393 C C . HIS A 1 302 ? 0.257 -14.973 14.129 1.00 85.06 302 HIS A C 1
ATOM 2395 O O . HIS A 1 302 ? -0.796 -15.186 14.727 1.00 85.06 302 HIS A O 1
ATOM 2401 N N . ARG A 1 303 ? 0.325 -15.008 12.791 1.00 82.06 303 ARG A N 1
ATOM 2402 C CA . ARG A 1 303 ? -0.846 -15.250 11.930 1.00 82.06 303 ARG A CA 1
ATOM 2403 C C . ARG A 1 303 ? -1.401 -16.667 12.030 1.00 82.06 303 ARG A C 1
ATOM 2405 O O . ARG A 1 303 ? -2.601 -16.833 11.837 1.00 82.06 303 ARG A O 1
ATOM 2412 N N . ILE A 1 304 ? -0.557 -17.656 12.317 1.00 84.44 304 ILE A N 1
ATOM 2413 C CA . ILE A 1 304 ? -0.991 -19.048 12.519 1.00 84.44 304 ILE A CA 1
ATOM 2414 C C . ILE A 1 304 ? -1.397 -19.349 13.971 1.00 84.44 304 ILE A C 1
ATOM 2416 O O . ILE A 1 304 ? -1.889 -20.438 14.238 1.00 84.44 304 ILE A O 1
ATOM 2420 N N . GLY A 1 305 ? -1.243 -18.388 14.892 1.00 81.06 305 GLY A N 1
ATOM 2421 C CA . GLY A 1 305 ? -1.639 -18.515 16.302 1.00 81.06 305 GLY A CA 1
ATOM 2422 C C . GLY A 1 305 ? -0.548 -19.049 17.237 1.00 81.06 305 GLY A C 1
ATOM 2423 O O . GLY A 1 305 ? -0.780 -19.181 18.435 1.00 81.06 305 GLY A O 1
ATOM 2424 N N . GLU A 1 306 ? 0.657 -19.301 16.726 1.00 89.69 306 GLU A N 1
ATOM 2425 C CA . GLU A 1 306 ? 1.797 -19.808 17.498 1.00 89.69 306 GLU A CA 1
ATOM 2426 C C . GLU A 1 306 ? 2.519 -18.663 18.227 1.00 89.69 306 GLU A C 1
ATOM 2428 O O . GLU A 1 306 ? 3.631 -18.255 17.883 1.00 89.69 306 GLU A O 1
ATOM 2433 N N . TYR A 1 307 ? 1.860 -18.087 19.235 1.00 86.38 307 TYR A N 1
ATOM 2434 C CA . TYR A 1 307 ? 2.306 -16.849 19.885 1.00 86.38 307 TYR A CA 1
ATOM 2435 C C . TYR A 1 307 ? 3.655 -16.961 20.606 1.00 86.38 307 TYR A C 1
ATOM 2437 O O . TYR A 1 307 ? 4.422 -16.001 20.593 1.00 86.38 307 TYR A O 1
ATOM 2445 N N . ALA A 1 308 ? 3.977 -18.118 21.190 1.00 90.69 308 ALA A N 1
ATOM 2446 C CA . ALA A 1 308 ? 5.265 -18.332 21.857 1.00 90.69 308 ALA A CA 1
ATOM 2447 C C . ALA A 1 308 ? 6.439 -18.292 20.861 1.00 90.69 308 ALA A C 1
ATOM 2449 O O . ALA A 1 308 ? 7.449 -17.640 21.115 1.00 90.69 308 ALA A O 1
ATOM 2450 N N . LEU A 1 309 ? 6.275 -18.929 19.696 1.00 90.06 309 LEU A N 1
ATOM 2451 C CA . LEU A 1 309 ? 7.270 -18.916 18.618 1.00 90.06 309 LEU A CA 1
ATOM 2452 C C . LEU A 1 309 ? 7.356 -17.544 17.935 1.00 90.06 309 LEU A C 1
ATOM 2454 O O . LEU A 1 309 ? 8.431 -17.118 17.502 1.00 90.06 309 LEU A O 1
ATOM 2458 N N . ALA A 1 310 ? 6.232 -16.826 17.850 1.00 89.88 310 ALA A N 1
ATOM 2459 C CA . ALA A 1 310 ? 6.222 -15.445 17.386 1.00 89.88 310 ALA A CA 1
ATOM 2460 C C . ALA A 1 310 ? 7.063 -14.556 18.308 1.00 89.88 310 ALA A C 1
ATOM 2462 O O . ALA A 1 310 ? 7.937 -13.836 17.826 1.00 89.88 310 ALA A O 1
ATOM 2463 N N . LEU A 1 311 ? 6.840 -14.662 19.623 1.00 93.69 311 LEU A N 1
ATOM 2464 C CA . LEU A 1 311 ? 7.563 -13.902 20.635 1.00 93.69 311 LEU A CA 1
ATOM 2465 C C . LEU A 1 311 ? 9.068 -14.183 20.574 1.00 93.69 311 LEU A C 1
ATOM 2467 O O . LEU A 1 311 ? 9.836 -13.240 20.412 1.00 93.69 311 LEU A O 1
ATOM 2471 N N . SER A 1 312 ? 9.483 -15.455 20.557 1.00 94.69 312 SER A N 1
ATOM 2472 C CA . SER A 1 312 ? 10.908 -15.810 20.466 1.00 94.69 312 SER A CA 1
ATOM 2473 C C . SER A 1 312 ? 11.574 -15.253 19.203 1.00 94.69 312 SER A C 1
ATOM 2475 O O . SER A 1 312 ? 12.721 -14.810 19.235 1.00 94.69 312 SER A O 1
ATOM 2477 N N . SER A 1 313 ? 10.853 -15.243 18.075 1.00 90.44 313 SER A N 1
ATOM 2478 C CA . SER A 1 313 ? 11.361 -14.704 16.807 1.00 90.44 313 SER A CA 1
ATOM 2479 C C . SER A 1 313 ? 11.493 -13.176 16.845 1.00 90.44 313 SER A C 1
ATOM 2481 O O . SER A 1 313 ? 12.471 -12.623 16.339 1.00 90.44 313 SER A O 1
ATOM 2483 N N . TYR A 1 314 ? 10.528 -12.477 17.453 1.00 94.25 314 TYR A N 1
ATOM 2484 C CA . TYR A 1 314 ? 10.590 -11.024 17.620 1.00 94.25 314 TYR A CA 1
ATOM 2485 C C . TYR A 1 314 ? 11.656 -10.592 18.630 1.00 94.25 314 TYR A C 1
ATOM 2487 O O . TYR A 1 314 ? 12.332 -9.595 18.391 1.00 94.25 314 TYR A O 1
ATOM 2495 N N . GLU A 1 315 ? 11.838 -11.331 19.724 1.00 94.44 315 GLU A N 1
ATOM 2496 C CA . GLU A 1 315 ? 12.878 -11.073 20.727 1.00 94.44 315 GLU A CA 1
ATOM 2497 C C . GLU A 1 315 ? 14.280 -11.251 20.141 1.00 94.44 315 GLU A C 1
ATOM 2499 O O . GLU A 1 315 ? 15.152 -10.408 20.355 1.00 94.44 315 GLU A O 1
ATOM 2504 N N . GLU A 1 316 ? 14.494 -12.288 19.328 1.00 93.69 316 GLU A N 1
ATOM 2505 C CA . GLU A 1 316 ? 15.770 -12.477 18.636 1.00 93.69 316 GLU A CA 1
ATOM 2506 C C . GLU A 1 316 ? 16.027 -11.360 17.613 1.00 93.69 316 GLU A C 1
ATOM 2508 O O . GLU A 1 316 ? 17.134 -10.817 17.545 1.00 93.69 316 GLU A O 1
ATOM 2513 N N . ALA A 1 317 ? 14.999 -10.944 16.862 1.00 93.81 317 ALA A N 1
ATOM 2514 C CA . ALA A 1 317 ? 15.100 -9.783 15.983 1.00 93.81 317 ALA A CA 1
ATOM 2515 C C . ALA A 1 317 ? 15.468 -8.515 16.772 1.00 93.81 317 ALA A C 1
ATOM 2517 O O . ALA A 1 317 ? 16.408 -7.818 16.382 1.00 93.81 317 ALA A O 1
ATOM 2518 N N . LEU A 1 318 ? 14.789 -8.259 17.899 1.00 96.00 318 LEU A N 1
ATOM 2519 C CA . LEU A 1 318 ? 15.020 -7.121 18.793 1.00 96.00 318 LEU A CA 1
ATOM 2520 C C . LEU A 1 318 ? 16.447 -7.116 19.352 1.00 96.00 318 LEU A C 1
ATOM 2522 O O . LEU A 1 318 ? 17.095 -6.068 19.361 1.00 96.00 318 LEU A O 1
ATOM 2526 N N . ARG A 1 319 ? 16.968 -8.276 19.764 1.00 95.88 319 ARG A N 1
ATOM 2527 C CA . ARG A 1 319 ? 18.343 -8.439 20.256 1.00 95.88 319 ARG A CA 1
ATOM 2528 C C . ARG A 1 319 ? 19.365 -8.027 19.197 1.00 95.88 319 ARG A C 1
ATOM 2530 O O . ARG A 1 319 ? 20.283 -7.260 19.487 1.00 95.88 319 ARG A O 1
ATOM 2537 N N . ILE A 1 320 ? 19.182 -8.485 17.957 1.00 90.62 320 ILE A N 1
ATOM 2538 C CA . ILE A 1 320 ? 20.067 -8.145 16.835 1.00 90.62 320 ILE A CA 1
ATOM 2539 C C . ILE A 1 320 ? 20.019 -6.640 16.543 1.00 90.62 320 ILE A C 1
ATOM 2541 O O . ILE A 1 320 ? 21.068 -6.008 16.439 1.00 90.62 320 ILE A O 1
ATOM 2545 N N . VAL A 1 321 ? 18.830 -6.037 16.429 1.00 91.25 321 VAL A N 1
ATOM 2546 C CA . VAL A 1 321 ? 18.724 -4.601 16.092 1.00 91.25 321 VAL A CA 1
ATOM 2547 C C . VAL A 1 321 ? 19.141 -3.682 17.234 1.00 91.25 321 VAL A C 1
ATOM 2549 O O . VAL A 1 321 ? 19.608 -2.577 16.959 1.00 91.25 321 VAL A O 1
ATOM 2552 N N . SER A 1 322 ? 19.056 -4.147 18.483 1.00 90.69 322 SER A N 1
ATOM 2553 C CA . SER A 1 322 ? 19.600 -3.446 19.652 1.00 90.69 322 SER A CA 1
ATOM 2554 C C . SER A 1 322 ? 21.127 -3.393 19.605 1.00 90.69 322 SER A C 1
ATOM 2556 O O . SER A 1 322 ? 21.700 -2.324 19.794 1.00 90.69 322 SER A O 1
ATOM 2558 N N . ASN A 1 323 ? 21.794 -4.499 19.244 1.00 90.88 323 ASN A N 1
ATOM 2559 C CA . ASN A 1 323 ? 23.252 -4.518 19.047 1.00 90.88 323 ASN A CA 1
ATOM 2560 C C . ASN A 1 323 ? 23.709 -3.580 17.919 1.00 90.88 323 ASN A C 1
ATOM 2562 O O . ASN A 1 323 ? 24.829 -3.076 17.940 1.00 90.88 323 ASN A O 1
ATOM 2566 N N . LEU A 1 324 ? 22.843 -3.349 16.929 1.00 88.94 324 LEU A N 1
ATOM 2567 C CA . LEU A 1 324 ? 23.089 -2.449 15.801 1.00 88.94 324 LEU A CA 1
ATOM 2568 C C . LEU A 1 324 ? 22.634 -1.005 16.064 1.00 88.94 324 LEU A C 1
ATOM 2570 O O . LEU A 1 324 ? 22.801 -0.153 15.193 1.00 88.94 324 LEU A O 1
ATOM 2574 N N . ASN A 1 325 ? 22.040 -0.735 17.230 1.00 89.94 325 ASN A N 1
ATOM 2575 C CA . ASN A 1 325 ? 21.450 0.550 17.607 1.00 89.94 325 ASN A CA 1
ATOM 2576 C C . ASN A 1 325 ? 20.456 1.109 16.562 1.00 89.94 325 ASN A C 1
ATOM 2578 O O . ASN A 1 325 ? 20.384 2.315 16.316 1.00 89.94 325 ASN A O 1
ATOM 2582 N N . ASN A 1 326 ? 19.690 0.228 15.907 1.00 84.62 326 ASN A N 1
ATOM 2583 C CA . ASN A 1 326 ? 18.725 0.615 14.879 1.00 84.62 326 ASN A CA 1
ATOM 2584 C C . ASN A 1 326 ? 17.344 0.872 15.498 1.00 84.62 326 ASN A C 1
ATOM 2586 O O . ASN A 1 326 ? 16.478 -0.005 15.515 1.00 84.62 326 ASN A O 1
ATOM 2590 N N . GLN A 1 327 ? 17.127 2.104 15.962 1.00 88.00 327 GLN A N 1
ATOM 2591 C CA . GLN A 1 327 ? 15.904 2.508 16.669 1.00 88.00 327 GLN A CA 1
ATOM 2592 C C . GLN A 1 327 ? 14.611 2.252 15.876 1.00 88.00 327 GLN A C 1
ATOM 2594 O O . GLN A 1 327 ? 13.591 1.892 16.460 1.00 88.00 327 GLN A O 1
ATOM 2599 N N . SER A 1 328 ? 14.645 2.397 14.546 1.00 86.00 328 SER A N 1
ATOM 2600 C CA . SER A 1 328 ? 13.466 2.190 13.692 1.00 86.00 328 SER A CA 1
ATOM 2601 C C . SER A 1 328 ? 13.011 0.728 13.692 1.00 86.00 328 SER A C 1
ATOM 2603 O O . SER A 1 328 ? 11.822 0.440 13.846 1.00 86.00 328 SER A O 1
ATOM 2605 N N . GLU A 1 329 ? 13.954 -0.208 13.562 1.00 85.50 329 GLU A N 1
ATOM 2606 C CA . GLU A 1 329 ? 13.636 -1.638 13.583 1.00 85.50 329 GLU A CA 1
ATOM 2607 C C . GLU A 1 329 ? 13.355 -2.143 15.004 1.00 85.50 329 GLU A C 1
ATOM 2609 O O . GLU A 1 329 ? 12.475 -2.987 15.181 1.00 85.50 329 GLU A O 1
ATOM 2614 N N . MET A 1 330 ? 14.012 -1.576 16.026 1.00 89.50 330 MET A N 1
ATOM 2615 C CA . MET A 1 330 ? 13.678 -1.839 17.433 1.00 89.50 330 MET A CA 1
ATOM 2616 C C . MET A 1 330 ? 12.214 -1.486 17.715 1.00 89.50 330 MET A C 1
ATOM 2618 O O . MET A 1 330 ? 11.475 -2.308 18.249 1.00 89.50 330 MET A O 1
ATOM 2622 N N . ALA A 1 331 ? 11.757 -0.311 17.266 1.00 88.88 331 ALA A N 1
ATOM 2623 C CA . ALA A 1 331 ? 10.370 0.112 17.434 1.00 88.88 331 ALA A CA 1
ATOM 2624 C C . ALA A 1 331 ? 9.362 -0.823 16.742 1.00 88.88 331 ALA A C 1
ATOM 2626 O O . ALA A 1 331 ? 8.263 -1.040 17.261 1.00 88.88 331 ALA A O 1
ATOM 2627 N N . ASN A 1 332 ? 9.715 -1.386 15.578 1.00 85.19 332 ASN A N 1
ATOM 2628 C CA . ASN A 1 332 ? 8.874 -2.369 14.889 1.00 85.19 332 ASN A CA 1
ATOM 2629 C C . ASN A 1 332 ? 8.759 -3.669 15.706 1.00 85.19 332 ASN A C 1
ATOM 2631 O O . ASN A 1 332 ? 7.651 -4.180 15.864 1.00 85.19 332 ASN A O 1
ATOM 2635 N N . CYS A 1 333 ? 9.876 -4.176 16.242 1.00 89.94 333 CYS A N 1
ATOM 2636 C CA . CYS A 1 333 ? 9.891 -5.398 17.050 1.00 89.94 333 CYS A CA 1
ATOM 2637 C C . CYS A 1 333 ? 9.098 -5.210 18.352 1.00 89.94 333 CYS A C 1
ATOM 2639 O O . CYS A 1 333 ? 8.204 -5.999 18.638 1.00 89.94 333 CYS A O 1
ATOM 2641 N N . GLU A 1 334 ? 9.342 -4.116 19.077 1.00 95.56 334 GLU A N 1
ATOM 2642 C CA . GLU A 1 334 ? 8.610 -3.742 20.297 1.00 95.56 334 GLU A CA 1
ATOM 2643 C C . GLU A 1 334 ? 7.096 -3.622 20.044 1.00 95.56 334 GLU A C 1
ATOM 2645 O O . GLU A 1 334 ? 6.282 -4.145 20.802 1.00 95.56 334 GLU A O 1
ATOM 2650 N N . SER A 1 335 ? 6.693 -3.018 18.918 1.00 90.94 335 SER A N 1
ATOM 2651 C CA . SER A 1 335 ? 5.273 -2.940 18.537 1.00 90.94 335 SER A CA 1
ATOM 2652 C C . SER A 1 335 ? 4.663 -4.321 18.277 1.00 90.94 335 SER A C 1
ATOM 2654 O O . SER A 1 335 ? 3.517 -4.575 18.640 1.00 90.94 335 SER A O 1
ATOM 2656 N N . ASN A 1 336 ? 5.404 -5.224 17.635 1.00 89.00 336 ASN A N 1
ATOM 2657 C CA . ASN A 1 336 ? 4.915 -6.571 17.353 1.00 89.00 336 ASN A CA 1
ATOM 2658 C C . ASN A 1 336 ? 4.808 -7.417 18.628 1.00 89.00 336 ASN A C 1
ATOM 2660 O O . ASN A 1 336 ? 3.819 -8.126 18.795 1.00 89.00 336 ASN A O 1
ATOM 2664 N N . ILE A 1 337 ? 5.767 -7.292 19.549 1.00 94.38 337 ILE A N 1
ATOM 2665 C CA . ILE A 1 337 ? 5.730 -7.936 20.868 1.00 94.38 337 ILE A CA 1
ATOM 2666 C C . ILE A 1 337 ? 4.532 -7.426 21.681 1.00 94.38 337 ILE A C 1
ATOM 2668 O O . ILE A 1 337 ? 3.755 -8.227 22.202 1.00 94.38 337 ILE A O 1
ATOM 2672 N N . GLY A 1 338 ? 4.312 -6.107 21.713 1.00 92.81 338 GLY A N 1
ATOM 2673 C CA . GLY A 1 338 ? 3.155 -5.513 22.388 1.00 92.81 338 GLY A CA 1
ATOM 2674 C C . GLY A 1 338 ? 1.816 -6.032 21.852 1.00 92.81 338 GLY A C 1
ATOM 2675 O O . GLY A 1 338 ? 0.890 -6.271 22.624 1.00 92.81 338 GLY A O 1
ATOM 2676 N N . LEU A 1 339 ? 1.721 -6.293 20.542 1.00 89.31 339 LEU A N 1
ATOM 2677 C CA . LEU A 1 339 ? 0.525 -6.891 19.942 1.00 89.31 339 LEU A CA 1
ATOM 2678 C C . LEU A 1 339 ? 0.286 -8.331 20.421 1.00 89.31 339 LEU A C 1
ATOM 2680 O O . LEU A 1 339 ? -0.863 -8.690 20.676 1.00 89.31 339 LEU A O 1
ATOM 2684 N N . ILE A 1 340 ? 1.340 -9.140 20.570 1.00 91.31 340 ILE A N 1
ATOM 2685 C CA . ILE A 1 340 ? 1.219 -10.506 21.102 1.00 91.31 340 ILE A CA 1
ATOM 2686 C C . ILE A 1 340 ? 0.686 -10.480 22.535 1.00 91.31 340 ILE A C 1
ATOM 2688 O O . ILE A 1 340 ? -0.280 -11.183 22.835 1.00 91.31 340 ILE A O 1
ATOM 2692 N N . PHE A 1 341 ? 1.242 -9.625 23.396 1.00 91.06 341 PHE A N 1
ATOM 2693 C CA . PHE A 1 341 ? 0.762 -9.494 24.773 1.00 91.06 341 PHE A CA 1
ATOM 2694 C C . PHE A 1 341 ? -0.682 -8.990 24.849 1.00 91.06 341 PHE A C 1
ATOM 2696 O O . PHE A 1 341 ? -1.462 -9.506 25.649 1.00 91.06 341 PHE A O 1
ATOM 2703 N N . ALA A 1 342 ? -1.076 -8.060 23.973 1.00 85.94 342 ALA A N 1
ATOM 2704 C CA . ALA A 1 342 ? -2.456 -7.583 23.902 1.00 85.94 342 ALA A CA 1
ATOM 2705 C C . ALA A 1 342 ? -3.435 -8.711 23.524 1.00 85.94 342 ALA A C 1
ATOM 2707 O O . ALA A 1 342 ? -4.515 -8.814 24.100 1.00 85.94 342 ALA A O 1
ATOM 2708 N N . ILE A 1 343 ? -3.056 -9.594 22.592 1.00 86.75 343 ILE A N 1
ATOM 2709 C CA . ILE A 1 343 ? -3.868 -10.764 22.211 1.00 86.75 343 ILE A CA 1
ATOM 2710 C C . ILE A 1 343 ? -3.974 -11.771 23.362 1.00 86.75 343 ILE A C 1
ATOM 2712 O O . ILE A 1 343 ? -5.013 -12.402 23.542 1.00 86.75 343 ILE A O 1
ATOM 2716 N N . GLN A 1 344 ? -2.923 -11.893 24.172 1.00 88.25 344 GLN A N 1
ATOM 2717 C CA . GLN A 1 344 ? -2.908 -12.725 25.375 1.00 88.25 344 GLN A CA 1
ATOM 2718 C C . GLN A 1 344 ? -3.626 -12.079 26.577 1.00 88.25 344 GLN A C 1
ATOM 2720 O O . GLN A 1 344 ? -3.620 -12.660 27.660 1.00 88.25 344 GLN A O 1
ATOM 2725 N N . ASN A 1 345 ? -4.259 -10.909 26.403 1.00 87.25 345 ASN A N 1
ATOM 2726 C CA . ASN A 1 345 ? -4.882 -10.100 27.462 1.00 87.25 345 ASN A CA 1
ATOM 2727 C C . ASN A 1 345 ? -3.917 -9.666 28.578 1.00 87.25 345 ASN A C 1
ATOM 2729 O O . ASN A 1 345 ? -4.346 -9.341 29.684 1.00 87.25 345 ASN A O 1
ATOM 2733 N N . ASN A 1 346 ? -2.613 -9.642 28.301 1.00 90.56 346 ASN A N 1
ATOM 2734 C CA . ASN A 1 346 ? -1.621 -9.068 29.197 1.00 90.56 346 ASN A CA 1
ATOM 2735 C C . ASN A 1 346 ? -1.437 -7.582 28.858 1.00 90.56 346 ASN A C 1
ATOM 2737 O O . ASN A 1 346 ? -0.458 -7.170 28.231 1.00 90.56 346 ASN A O 1
ATOM 2741 N N . ASP A 1 347 ? -2.435 -6.782 29.234 1.00 89.00 347 ASP A N 1
ATOM 2742 C CA . ASP A 1 347 ? -2.524 -5.371 28.850 1.00 89.00 347 ASP A CA 1
ATOM 2743 C C . ASP A 1 347 ? -1.392 -4.524 29.452 1.00 89.00 347 ASP A C 1
ATOM 2745 O O . ASP A 1 347 ? -0.962 -3.548 28.835 1.00 89.00 347 ASP A O 1
ATOM 2749 N N . THR A 1 348 ? -0.872 -4.905 30.624 1.00 91.69 348 THR A N 1
ATOM 2750 C CA . THR A 1 348 ? 0.250 -4.218 31.281 1.00 91.69 348 THR A CA 1
ATOM 2751 C C . THR A 1 348 ? 1.532 -4.370 30.469 1.00 91.69 348 THR A C 1
ATOM 2753 O O . THR A 1 348 ? 2.123 -3.363 30.077 1.00 91.69 348 THR A O 1
ATOM 2756 N N . ALA A 1 349 ? 1.908 -5.602 30.112 1.00 91.12 349 ALA A N 1
ATOM 2757 C CA . ALA A 1 349 ? 3.067 -5.856 29.258 1.00 91.12 349 ALA A CA 1
ATOM 2758 C C . ALA A 1 349 ? 2.888 -5.226 27.866 1.00 91.12 349 ALA A C 1
ATOM 2760 O O . ALA A 1 349 ? 3.805 -4.595 27.337 1.00 91.12 349 ALA A O 1
ATOM 2761 N N . ALA A 1 350 ? 1.689 -5.321 27.282 1.00 90.81 350 ALA A N 1
ATOM 2762 C CA . ALA A 1 350 ? 1.392 -4.701 25.993 1.00 90.81 350 ALA A CA 1
ATOM 2763 C C . ALA A 1 350 ? 1.601 -3.177 26.016 1.00 90.81 350 ALA A C 1
ATOM 2765 O O . ALA A 1 350 ? 2.222 -2.619 25.108 1.00 90.81 350 ALA A O 1
ATOM 2766 N N . LEU A 1 351 ? 1.121 -2.501 27.067 1.00 92.94 351 LEU A N 1
ATOM 2767 C CA . LEU A 1 351 ? 1.301 -1.062 27.255 1.00 92.94 351 LEU A CA 1
ATOM 2768 C C . LEU A 1 351 ? 2.774 -0.671 27.376 1.00 92.94 351 LEU A C 1
ATOM 2770 O O . LEU A 1 351 ? 3.170 0.323 26.765 1.00 92.94 351 LEU A O 1
ATOM 2774 N N . GLU A 1 352 ? 3.575 -1.427 28.126 1.00 94.75 352 GLU A N 1
ATOM 2775 C CA . GLU A 1 352 ? 5.013 -1.172 28.267 1.00 94.75 352 GLU A CA 1
ATOM 2776 C C . GLU A 1 352 ? 5.735 -1.258 26.918 1.00 94.75 352 GLU A C 1
ATOM 2778 O O . GLU A 1 352 ? 6.459 -0.336 26.536 1.00 94.75 352 GLU A O 1
ATOM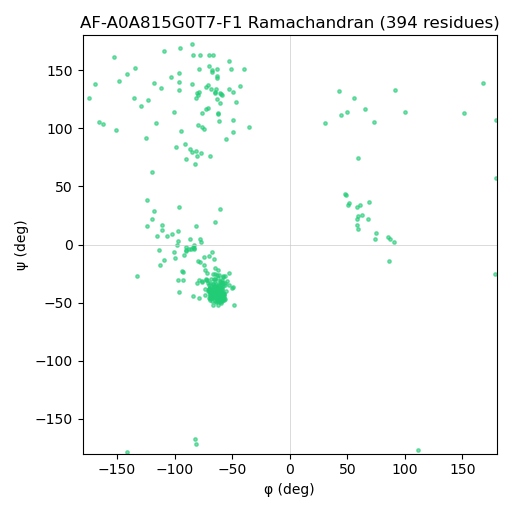 2783 N N . HIS A 1 353 ? 5.494 -2.327 26.157 1.00 94.94 353 HIS A N 1
ATOM 2784 C CA . HIS A 1 353 ? 6.106 -2.527 24.842 1.00 94.94 353 HIS A CA 1
ATOM 2785 C C . HIS A 1 353 ? 5.658 -1.470 23.822 1.00 94.94 353 HIS A C 1
ATOM 2787 O O . HIS A 1 353 ? 6.475 -0.920 23.078 1.00 94.94 353 HIS A O 1
ATOM 2793 N N . PHE A 1 354 ? 4.375 -1.093 23.820 1.00 92.00 354 PHE A N 1
ATOM 2794 C CA . PHE A 1 354 ? 3.897 -0.011 22.962 1.00 92.00 354 PHE A CA 1
ATOM 2795 C C . PHE A 1 354 ? 4.471 1.359 23.349 1.00 92.00 354 PHE A C 1
ATOM 2797 O O . PHE A 1 354 ? 4.731 2.175 22.465 1.00 92.00 354 PHE A O 1
ATOM 2804 N N . GLN A 1 355 ? 4.704 1.632 24.635 1.00 93.56 355 GLN A N 1
ATOM 2805 C CA . GLN A 1 355 ? 5.355 2.873 25.068 1.00 93.56 355 GLN A CA 1
ATOM 2806 C C . GLN A 1 355 ? 6.821 2.919 24.628 1.00 93.56 355 GLN A C 1
ATOM 2808 O O . GLN A 1 355 ? 7.220 3.900 24.001 1.00 93.56 355 GLN A O 1
ATOM 2813 N N . LYS A 1 356 ? 7.581 1.834 24.826 1.00 94.81 356 LYS A N 1
ATOM 2814 C CA . LYS A 1 356 ? 8.965 1.713 24.332 1.00 94.81 356 LYS A CA 1
ATOM 2815 C C . LYS A 1 356 ? 9.047 1.922 22.822 1.00 94.81 356 LYS A C 1
ATOM 2817 O O . LYS A 1 356 ? 9.853 2.715 22.339 1.00 94.81 356 LYS A O 1
ATOM 2822 N N . ALA A 1 357 ? 8.164 1.274 22.060 1.00 92.69 357 ALA A N 1
ATOM 2823 C CA . ALA A 1 357 ? 8.084 1.475 20.618 1.00 92.69 357 ALA A CA 1
ATOM 2824 C C . ALA A 1 357 ? 7.803 2.943 20.246 1.00 92.69 357 ALA A C 1
ATOM 2826 O O . ALA A 1 357 ? 8.386 3.460 19.294 1.00 92.69 357 ALA A O 1
ATOM 2827 N N . LEU A 1 358 ? 6.938 3.636 20.995 1.00 92.44 358 LEU A N 1
ATOM 2828 C CA . LEU A 1 358 ? 6.608 5.038 20.747 1.00 92.44 358 LEU A CA 1
ATOM 2829 C C . LEU A 1 358 ? 7.783 5.975 21.062 1.00 92.44 358 LEU A C 1
ATOM 2831 O O . LEU A 1 358 ? 7.974 6.957 20.346 1.00 92.44 358 LEU A O 1
ATOM 2835 N N . GLU A 1 359 ? 8.567 5.690 22.098 1.00 92.94 359 GLU A N 1
ATOM 2836 C CA . GLU A 1 359 ? 9.766 6.458 22.463 1.00 92.94 359 GLU A CA 1
ATOM 2837 C C . GLU A 1 359 ? 10.873 6.334 21.410 1.00 92.94 359 GLU A C 1
ATOM 2839 O O . GLU A 1 359 ? 11.520 7.323 21.070 1.00 92.94 359 GLU A O 1
ATOM 2844 N N . LEU A 1 360 ? 11.035 5.143 20.829 1.00 90.31 360 LEU A N 1
ATOM 2845 C CA . LEU A 1 360 ? 12.036 4.863 19.794 1.00 90.31 360 LEU A CA 1
ATOM 2846 C C . LEU A 1 360 ? 11.692 5.471 18.420 1.00 90.31 360 LEU A C 1
ATOM 2848 O O . LEU A 1 360 ? 12.570 5.658 17.577 1.00 90.31 360 LEU A O 1
ATOM 2852 N N . MET A 1 361 ? 10.419 5.778 18.149 1.00 87.75 361 MET A N 1
ATOM 2853 C CA . MET A 1 361 ? 9.988 6.302 16.848 1.00 87.75 361 MET A CA 1
ATOM 2854 C C . MET A 1 361 ? 10.232 7.808 16.707 1.00 87.75 361 MET A C 1
ATOM 2856 O O . MET A 1 361 ? 9.645 8.607 17.428 1.00 87.75 361 MET A O 1
ATOM 2860 N N . ASN A 1 362 ? 10.934 8.241 15.655 1.00 81.81 362 ASN A N 1
ATOM 2861 C CA . ASN A 1 362 ? 10.999 9.669 15.315 1.00 81.81 362 ASN A CA 1
ATOM 2862 C C . ASN A 1 362 ? 9.596 10.223 14.933 1.00 81.81 362 ASN A C 1
ATOM 2864 O O . ASN A 1 362 ? 8.970 9.672 14.017 1.00 81.81 362 ASN A O 1
ATOM 2868 N N . PRO A 1 363 ? 9.097 11.302 15.579 1.00 75.25 363 PRO A N 1
ATOM 2869 C CA . PRO A 1 363 ? 7.783 11.891 15.306 1.00 75.25 363 PRO A CA 1
ATOM 2870 C C . PRO A 1 363 ? 7.546 12.298 13.850 1.00 75.25 363 PRO A C 1
ATOM 2872 O O . PRO A 1 363 ? 6.459 12.061 13.331 1.00 75.25 363 PRO A O 1
ATOM 2875 N N . ALA A 1 364 ? 8.554 12.865 13.184 1.00 68.31 364 ALA A N 1
ATOM 2876 C CA . ALA A 1 364 ? 8.418 13.386 11.824 1.00 68.31 364 ALA A CA 1
ATOM 2877 C C . ALA A 1 364 ? 8.392 12.274 10.763 1.00 68.31 364 ALA A C 1
ATOM 2879 O O . ALA A 1 364 ? 7.732 12.409 9.739 1.00 68.31 364 ALA A O 1
ATOM 2880 N N . GLN A 1 365 ? 9.083 11.159 11.013 1.00 68.81 365 GLN A N 1
ATOM 2881 C CA . GLN A 1 365 ? 9.206 10.055 10.052 1.00 68.81 365 GLN A CA 1
ATOM 2882 C C . GLN A 1 365 ? 8.133 8.973 10.240 1.00 68.81 365 GLN A C 1
ATOM 2884 O O . GLN A 1 365 ? 7.806 8.254 9.301 1.00 68.81 365 GLN A O 1
ATOM 2889 N N . ASN A 1 366 ? 7.557 8.854 11.441 1.00 73.12 366 ASN A N 1
ATOM 2890 C CA . ASN A 1 366 ? 6.664 7.752 11.806 1.00 73.12 366 ASN A CA 1
ATOM 2891 C C . ASN A 1 366 ? 5.239 8.203 12.154 1.00 73.12 366 ASN A C 1
ATOM 2893 O O . ASN A 1 366 ? 4.574 7.531 12.938 1.00 73.12 366 ASN A O 1
ATOM 2897 N N . ILE A 1 367 ? 4.744 9.305 11.582 1.00 73.94 367 ILE A N 1
ATOM 2898 C CA . ILE A 1 367 ? 3.443 9.915 11.931 1.00 73.94 367 ILE A CA 1
ATOM 2899 C C . ILE A 1 367 ? 2.313 8.868 11.976 1.00 73.94 367 ILE A C 1
ATOM 2901 O O . ILE A 1 367 ? 1.637 8.716 12.992 1.00 73.94 367 ILE A O 1
ATOM 2905 N N . ASN A 1 368 ? 2.166 8.067 10.915 1.00 72.31 368 ASN A N 1
ATOM 2906 C CA . ASN A 1 368 ? 1.102 7.063 10.810 1.00 72.31 368 ASN A CA 1
ATOM 2907 C C . ASN A 1 368 ? 1.288 5.868 11.761 1.00 72.31 368 ASN A C 1
ATOM 2909 O O . ASN A 1 368 ? 0.311 5.360 12.313 1.00 72.31 368 ASN A O 1
ATOM 2913 N N . LYS A 1 369 ? 2.528 5.393 11.949 1.00 72.56 369 LYS A N 1
ATOM 2914 C CA . LYS A 1 369 ? 2.828 4.277 12.865 1.00 72.56 369 LYS A CA 1
ATOM 2915 C C . LYS A 1 369 ? 2.601 4.697 14.316 1.00 72.56 369 LYS A C 1
ATOM 2917 O O . LYS A 1 369 ? 1.920 3.987 15.049 1.00 72.56 369 LYS A O 1
ATOM 2922 N N . ARG A 1 370 ? 3.075 5.890 14.682 1.00 82.62 370 ARG A N 1
ATOM 2923 C CA . ARG A 1 370 ? 2.849 6.504 15.992 1.00 82.62 370 ARG A CA 1
ATOM 2924 C C . ARG A 1 370 ? 1.363 6.700 16.255 1.00 82.62 370 ARG A C 1
ATOM 2926 O O . ARG A 1 370 ? 0.901 6.264 17.293 1.00 82.62 370 ARG A O 1
ATOM 2933 N N . ALA A 1 371 ? 0.594 7.239 15.305 1.00 79.62 371 ALA A N 1
ATOM 2934 C CA . ALA A 1 371 ? -0.851 7.416 15.475 1.00 79.62 371 ALA A CA 1
ATOM 2935 C C . ALA A 1 371 ? -1.588 6.090 15.751 1.00 79.62 371 ALA A C 1
ATOM 2937 O O . ALA A 1 371 ? -2.455 6.030 16.623 1.00 79.62 371 ALA A O 1
ATOM 2938 N N . LYS A 1 372 ? -1.225 5.004 15.049 1.00 79.00 372 LYS A N 1
ATOM 2939 C CA . LYS A 1 372 ? -1.770 3.661 15.324 1.00 79.00 372 LYS A CA 1
ATOM 2940 C C . LYS A 1 372 ? -1.401 3.178 16.727 1.00 79.00 372 LYS A C 1
ATOM 2942 O O . LYS A 1 372 ? -2.264 2.682 17.442 1.00 79.00 372 LYS A O 1
ATOM 2947 N N . LEU A 1 373 ? -0.140 3.342 17.110 1.00 84.31 373 LEU A N 1
ATOM 2948 C CA . LEU A 1 373 ? 0.384 2.921 18.404 1.00 84.31 373 LEU A CA 1
ATOM 2949 C C . LEU A 1 373 ? -0.251 3.701 19.563 1.00 84.31 373 LEU A C 1
ATOM 2951 O O . LEU A 1 373 ? -0.695 3.104 20.536 1.00 84.31 373 LEU A O 1
ATOM 2955 N N . THR A 1 374 ? -0.395 5.020 19.416 1.00 86.81 374 THR A N 1
ATOM 2956 C CA . THR A 1 374 ? -1.109 5.886 20.360 1.00 86.81 374 THR A CA 1
ATOM 2957 C C . THR A 1 374 ? -2.550 5.425 20.539 1.00 86.81 374 THR A C 1
ATOM 2959 O O . THR A 1 374 ? -3.001 5.284 21.670 1.00 86.81 374 THR A O 1
ATOM 2962 N N . ARG A 1 375 ? -3.243 5.082 19.447 1.00 85.69 375 ARG A N 1
ATOM 2963 C CA . ARG A 1 375 ? -4.602 4.538 19.523 1.00 85.69 375 ARG A CA 1
ATOM 2964 C C . ARG A 1 375 ? -4.659 3.198 20.264 1.00 85.69 375 ARG A C 1
ATOM 2966 O O . ARG A 1 375 ? -5.584 2.990 21.042 1.00 85.69 375 ARG A O 1
ATOM 2973 N N . PHE A 1 376 ? -3.702 2.293 20.047 1.00 82.44 376 PHE A N 1
ATOM 2974 C CA . PHE A 1 376 ? -3.639 1.036 20.806 1.00 82.44 376 PHE A CA 1
ATOM 2975 C C . PHE A 1 376 ? -3.414 1.286 22.301 1.00 82.44 376 PHE A C 1
ATOM 2977 O O . PHE A 1 376 ? -4.111 0.700 23.125 1.00 82.44 376 PHE A O 1
ATOM 2984 N N . ILE A 1 377 ? -2.510 2.205 22.647 1.00 89.31 377 ILE A N 1
ATOM 2985 C CA . ILE A 1 377 ? -2.255 2.607 24.036 1.00 89.31 377 ILE A CA 1
ATOM 2986 C C . ILE A 1 377 ? -3.516 3.199 24.678 1.00 89.31 377 ILE A C 1
ATOM 2988 O O . ILE A 1 377 ? -3.827 2.872 25.820 1.00 89.31 377 ILE A O 1
ATOM 2992 N N . GLU A 1 378 ? -4.249 4.060 23.970 1.00 88.00 378 GLU A N 1
ATOM 2993 C CA . GLU A 1 378 ? -5.507 4.636 24.459 1.00 88.00 378 GLU A CA 1
ATOM 2994 C C . GLU A 1 378 ? -6.557 3.557 24.731 1.00 88.00 378 GLU A C 1
ATOM 2996 O O . GLU A 1 378 ? -7.122 3.541 25.820 1.00 88.00 378 GLU A O 1
ATOM 3001 N N . ILE A 1 379 ? -6.755 2.623 23.793 1.00 86.75 379 ILE A N 1
ATOM 3002 C CA . ILE A 1 379 ? -7.708 1.511 23.939 1.00 86.75 379 ILE A CA 1
ATOM 3003 C C . ILE A 1 379 ? -7.376 0.658 25.170 1.00 86.75 379 ILE A C 1
ATOM 3005 O O . ILE A 1 379 ? -8.260 0.378 25.983 1.00 86.75 379 ILE A O 1
ATOM 3009 N N . LEU A 1 380 ? -6.108 0.275 25.339 1.00 85.69 380 LEU A N 1
ATOM 3010 C CA . LEU A 1 380 ? -5.678 -0.524 26.489 1.00 85.69 380 LEU A CA 1
ATOM 3011 C C . LEU A 1 380 ? -5.841 0.243 27.810 1.00 85.69 380 LEU A C 1
ATOM 3013 O O . LEU A 1 380 ? -6.298 -0.320 28.800 1.00 85.69 380 LEU A O 1
ATOM 3017 N N . LYS A 1 381 ? -5.554 1.551 27.827 1.00 86.31 381 LYS A N 1
ATOM 3018 C CA . LYS A 1 381 ? -5.782 2.397 29.010 1.00 86.31 381 LYS A CA 1
ATOM 3019 C C . LYS A 1 381 ? -7.262 2.547 29.354 1.00 86.31 381 LYS A C 1
ATOM 3021 O O . LYS A 1 381 ? -7.586 2.630 30.534 1.00 86.31 381 LYS A O 1
ATOM 3026 N N . THR A 1 382 ? -8.149 2.622 28.361 1.00 84.31 382 THR A N 1
ATOM 3027 C CA . THR A 1 382 ? -9.599 2.677 28.609 1.00 84.31 382 THR A CA 1
ATOM 3028 C C . THR A 1 382 ? -10.119 1.357 29.160 1.00 84.31 382 THR A C 1
ATOM 3030 O O . THR A 1 382 ? -10.780 1.373 30.188 1.00 84.31 382 THR A O 1
ATOM 3033 N N . LYS A 1 383 ? -9.705 0.222 28.578 1.00 80.81 383 LYS A N 1
ATOM 3034 C CA . LYS A 1 383 ? -10.065 -1.112 29.073 1.00 80.81 383 LYS A CA 1
ATOM 3035 C C . LYS A 1 383 ? -9.634 -1.307 30.531 1.00 80.81 383 LYS A C 1
ATOM 3037 O O . LYS A 1 383 ? -10.440 -1.691 31.367 1.00 80.81 383 LYS A O 1
ATOM 3042 N N . HIS A 1 384 ? -8.400 -0.927 30.860 1.00 70.69 384 HIS A N 1
ATOM 3043 C CA . HIS A 1 384 ? -7.892 -1.008 32.230 1.00 70.69 384 HIS A CA 1
ATOM 3044 C C . HIS A 1 384 ? -8.640 -0.073 33.207 1.00 70.69 384 HIS A C 1
ATOM 3046 O O . HIS A 1 384 ? -8.750 -0.376 34.396 1.00 70.69 384 HIS A O 1
ATOM 3052 N N . LYS A 1 385 ? -9.147 1.082 32.748 1.00 68.50 385 LYS A N 1
ATOM 3053 C CA . LYS A 1 385 ? -9.976 1.966 33.588 1.00 68.50 385 LYS A CA 1
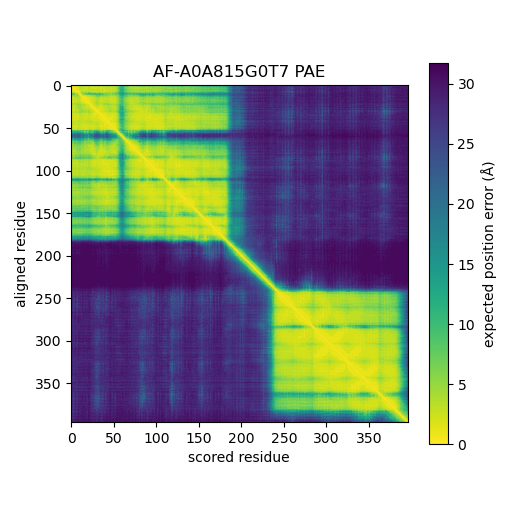ATOM 3054 C C . LYS A 1 385 ? -11.334 1.343 33.887 1.00 68.50 385 LYS A C 1
ATOM 3056 O O . LYS A 1 385 ? -11.736 1.388 35.045 1.00 68.50 385 LYS A O 1
ATOM 3061 N N . ASP A 1 386 ? -11.972 0.754 32.881 1.00 65.50 386 ASP A N 1
ATOM 3062 C CA . ASP A 1 386 ? -13.280 0.110 33.016 1.00 65.50 386 ASP A CA 1
ATOM 3063 C C . ASP A 1 386 ? -13.196 -1.109 33.959 1.00 65.50 386 ASP A C 1
ATOM 3065 O O . ASP A 1 386 ? -14.004 -1.245 34.877 1.00 65.50 386 ASP A O 1
ATOM 3069 N N . GLU A 1 387 ? -12.136 -1.918 33.844 1.00 60.06 387 GLU A N 1
ATOM 3070 C CA . GLU A 1 387 ? -11.861 -3.033 34.766 1.00 60.06 387 GLU A CA 1
ATOM 3071 C C . GLU A 1 387 ? -11.586 -2.561 36.206 1.00 60.06 387 GLU A C 1
ATOM 3073 O O . GLU A 1 387 ? -12.037 -3.190 37.164 1.00 60.06 387 GLU A O 1
ATOM 3078 N N . CYS A 1 388 ? -10.890 -1.432 36.393 1.00 57.19 388 CYS A N 1
ATOM 3079 C CA . CYS A 1 388 ? -10.691 -0.841 37.720 1.00 57.19 388 CYS A CA 1
ATOM 3080 C C . CYS A 1 388 ? -11.994 -0.304 38.326 1.00 57.19 388 CYS A C 1
ATOM 3082 O O . CYS A 1 388 ? -12.192 -0.437 39.533 1.00 57.19 388 CYS A O 1
ATOM 3084 N N . THR A 1 389 ? -12.868 0.311 37.524 1.00 54.72 389 THR A N 1
ATOM 3085 C CA . THR A 1 389 ? -14.168 0.799 38.005 1.00 54.72 389 THR A CA 1
ATOM 3086 C C . THR A 1 389 ? -15.100 -0.352 38.355 1.00 54.72 389 THR A C 1
ATOM 3088 O O . THR A 1 389 ? -15.716 -0.314 39.417 1.00 54.72 389 THR A O 1
ATOM 3091 N N . ASP A 1 390 ? -15.130 -1.416 37.552 1.00 46.81 390 ASP A N 1
ATOM 3092 C CA . ASP A 1 390 ? -15.926 -2.608 37.852 1.00 46.81 390 ASP A CA 1
ATOM 3093 C C . ASP A 1 390 ? -15.389 -3.325 39.105 1.00 46.81 390 ASP A C 1
ATOM 3095 O O . ASP A 1 390 ? -16.157 -3.669 40.003 1.00 46.81 390 ASP A O 1
ATOM 3099 N N . ALA A 1 391 ? -14.066 -3.449 39.262 1.00 50.31 391 ALA A N 1
ATOM 3100 C CA . ALA A 1 391 ? -13.450 -4.027 40.462 1.00 50.31 391 ALA A CA 1
ATOM 3101 C C . ALA A 1 391 ? -13.678 -3.202 41.748 1.00 50.31 391 ALA A C 1
ATOM 3103 O O . ALA A 1 391 ? -13.638 -3.756 42.850 1.00 50.31 391 ALA A O 1
ATOM 3104 N N . GLN A 1 392 ? -13.915 -1.890 41.635 1.00 45.59 392 GLN A N 1
ATOM 3105 C CA . GLN A 1 392 ? -14.300 -1.033 42.762 1.00 45.59 392 GLN A CA 1
ATOM 3106 C C . GLN A 1 392 ? -15.792 -1.148 43.095 1.00 45.59 392 GLN A C 1
ATOM 3108 O O . GLN A 1 392 ? -16.146 -1.089 44.268 1.00 45.59 392 GLN A O 1
ATOM 3113 N N . VAL A 1 393 ? -16.656 -1.365 42.100 1.00 48.12 393 VAL A N 1
ATOM 3114 C CA . VAL A 1 393 ? -18.102 -1.569 42.300 1.00 48.12 393 VAL A CA 1
ATOM 3115 C C . VAL A 1 393 ? -18.409 -2.941 42.914 1.00 48.12 393 VAL A C 1
ATOM 3117 O O . VAL A 1 393 ? -19.364 -3.057 43.672 1.00 48.12 393 VAL A O 1
ATOM 3120 N N . PHE A 1 394 ? -17.586 -3.964 42.663 1.00 38.88 394 PHE A N 1
ATOM 3121 C CA . PHE A 1 394 ? -17.727 -5.289 43.290 1.00 38.88 394 PHE A CA 1
ATOM 3122 C C . PHE A 1 394 ? -17.097 -5.412 44.696 1.00 38.88 394 PHE A C 1
ATOM 3124 O O . PHE A 1 394 ? -17.241 -6.459 45.324 1.00 38.88 394 PHE A O 1
ATOM 3131 N N . ASN A 1 395 ? -16.412 -4.376 45.199 1.00 37.97 395 ASN A N 1
ATOM 3132 C CA . ASN A 1 395 ? -15.770 -4.350 46.527 1.00 37.97 395 ASN A CA 1
ATOM 3133 C C . ASN A 1 395 ? -16.450 -3.393 47.535 1.00 37.97 395 ASN A C 1
ATOM 3135 O O . ASN A 1 395 ? -15.850 -3.052 48.558 1.00 37.97 395 ASN A O 1
ATOM 3139 N N . ILE A 1 396 ? -17.686 -2.964 47.262 1.00 38.56 396 ILE A N 1
ATOM 3140 C CA . ILE A 1 396 ? -18.569 -2.207 48.173 1.00 38.56 396 ILE A CA 1
ATOM 3141 C C . ILE A 1 396 ? -19.806 -3.064 48.427 1.00 38.56 396 ILE A C 1
ATOM 3143 O O . ILE A 1 396 ? -20.245 -3.123 49.598 1.00 38.56 396 ILE A O 1
#

Solvent-accessible surface area (backbone atoms only — not comparable to full-atom values): 22340 Å² total; per-residue (Å²): 108,72,64,43,54,39,48,74,66,68,50,64,52,66,58,55,41,51,44,46,75,70,67,53,71,50,59,51,55,52,100,63,27,46,25,38,52,37,57,19,26,70,69,40,35,41,67,52,40,42,47,56,45,59,73,83,71,81,85,58,94,82,68,56,75,68,57,56,49,51,52,34,52,42,27,53,50,29,48,66,45,49,23,68,85,51,36,40,26,32,57,37,46,9,33,61,65,65,15,58,62,29,41,53,52,44,45,74,72,70,67,56,67,47,70,47,55,29,75,78,27,49,22,34,59,40,39,24,40,70,67,68,40,57,69,62,41,48,45,37,44,74,77,60,65,37,57,30,61,46,48,70,79,82,57,78,16,39,32,36,42,18,58,73,72,62,42,62,68,53,35,53,52,29,47,74,61,69,25,48,63,70,71,80,70,75,86,78,78,78,75,98,79,82,86,84,81,84,80,84,83,82,77,88,84,83,87,80,92,86,87,85,88,85,88,80,84,89,85,93,83,89,82,89,83,89,84,90,81,83,92,69,92,74,84,68,87,69,83,45,71,68,61,40,52,52,52,52,50,51,36,50,52,51,19,54,52,22,52,76,69,66,37,54,68,60,19,45,52,29,37,52,55,48,32,51,53,41,34,61,76,49,72,69,51,83,45,70,66,44,20,51,29,30,39,51,47,14,53,47,28,48,74,76,66,41,52,70,62,12,45,56,25,24,52,53,16,31,53,36,24,55,79,65,69,36,42,68,60,30,19,52,30,30,42,53,49,13,50,53,30,45,75,69,68,36,50,68,62,13,44,52,27,39,47,54,18,53,71,44,43,56,69,90,83,31,53,71,62,44,53,54,47,52,50,51,47,50,53,49,52,50,54,55,49,53,52,50,51,52,58,53,65,75,73,112

Foldseek 3Di:
DVLLVCLLVVPPLVVNLVVLVVVPQQLDADPFQAGSLLSCLLVLVLVNLCSLAPQDDPPDVPDDPVSSVVSNVRSLVSQCGATDPWRDGSLLSNLLNVSVNSNVVNVVVVSDPQQDATPQFDGSLLNNLLVVPLVVNCCCVPVVVHQQQGGDLPDWGSLSSNVVVVPPSSNVSSVVNVRDTSPCPPPPDDDPDDPPPPPPPDDDDDDDDDDDDDDDDDDDDDDDDDDDDDDDPDPDDCPDPVVLVVLLVVLVVQLVVCVVVVVLVSVLVSLVVQLVSVCVVVVNAQDLSNLVSLQSNLVSCVVVPVLVSSLVSLVVSLVSVVVVVPLQSNLVSLQSNLVSCVVVVVLVSSLVSLVSSLVSDDCVPCVPVNVVSVVSNVVSVVVVVVVVVVVVVVVD

Radius of gyration: 27.81 Å; Cα contacts (8 Å, |Δi|>4): 467; chains: 1; bounding box: 91×56×79 Å

Nearest PDB structures (foldseek):
  3ro3-assembly1_A  TM=8.550E-01  e=1.605E-03  Mus musculus
  3sf4-assembly1_A  TM=4.768E-01  e=2.031E-04  Homo sapiens
  4jhr-assembly1_A  TM=6.392E-01  e=9.321E-03  Mus musculus
  4a1s-assembly1_B  TM=4.405E-01  e=3.760E-04  Drosophila melanogaster
  3sf4-assembly2_B  TM=4.381E-01  e=4.685E-04  Homo sapiens

Secondary structure (DSSP, 8-state):
-HHHHHHHTT--HHHHHHHHHTT--TT---TTS--HHHHHHHTT-HHHHHHHHS---S--TTS-HHHHHHHHHHHHHTTTPPPTTT---HHHHHHHHT-HHHHHHHHHTT---TT-B-TTS-BHHHHHHHTT-HHHHHIIIIIS---TT-S-SSSPPHHHHHHHHT-HHHHHHHHHTT----S-----S--TT--SSS-SS---------------------------------------HHHHHHHHHHHHHHHHHHHHTT-HHHHHHHHHHHHHHHHHHTTT---HHHHHHHHHHHHHHHHHT-HHHHHHHHHHHHHHHHHTT-HHHHHHHHHHHHHHHHHTT-HHHHHHHHHHHHHHS-TTT-HHHHHHHHHHHHHHHHHHHHHHHHHHHTT-

Organism: NCBI:txid1234261

Mean predicted aligned error: 19.44 Å